Protein AF-A0A813HS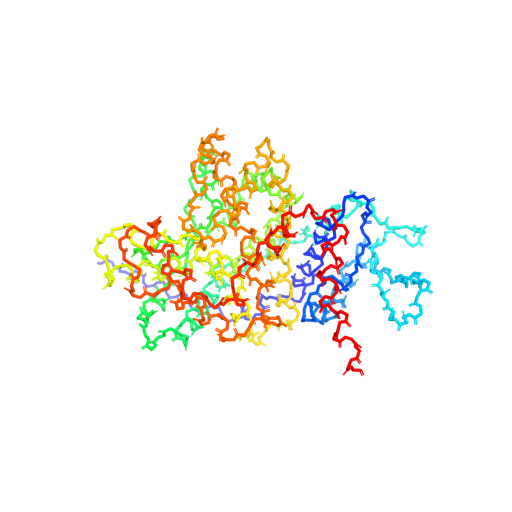Z0-F1 (afdb_monomer_lite)

Structure (mmCIF, N/CA/C/O backbone):
data_AF-A0A813HSZ0-F1
#
_entry.id   AF-A0A813HSZ0-F1
#
loop_
_atom_site.group_PDB
_atom_site.id
_atom_site.type_symbol
_atom_site.label_atom_id
_atom_site.label_alt_id
_atom_site.label_comp_id
_atom_site.label_asym_id
_atom_site.label_entity_id
_atom_site.label_seq_id
_atom_site.pdbx_PDB_ins_code
_atom_site.Cartn_x
_atom_site.Cartn_y
_atom_site.Cartn_z
_atom_site.occupancy
_atom_site.B_iso_or_equiv
_atom_site.auth_seq_id
_atom_site.auth_comp_id
_atom_site.auth_asym_id
_atom_site.auth_atom_id
_atom_site.pdbx_PDB_model_num
ATOM 1 N N . MET A 1 1 ? -6.520 -44.501 15.968 1.00 32.50 1 MET A N 1
ATOM 2 C CA . MET A 1 1 ? -5.631 -45.482 15.313 1.00 32.50 1 MET A CA 1
ATOM 3 C C . MET A 1 1 ? -5.472 -45.032 13.874 1.00 32.50 1 MET A C 1
ATOM 5 O O . MET A 1 1 ? -6.454 -45.102 13.158 1.00 32.50 1 MET A O 1
ATOM 9 N N . GLU A 1 2 ? -4.382 -44.462 13.390 1.00 30.02 2 GLU A N 1
ATOM 10 C CA . GLU A 1 2 ? -3.105 -44.006 13.942 1.00 30.02 2 GLU A CA 1
ATOM 11 C C . GLU A 1 2 ? -2.841 -42.655 13.263 1.00 30.02 2 GLU A C 1
ATOM 13 O O . GLU A 1 2 ? -3.077 -42.509 12.065 1.00 30.02 2 GLU A O 1
ATOM 18 N N . ALA A 1 3 ? -2.425 -41.655 14.040 1.00 28.19 3 ALA A N 1
ATOM 19 C CA . ALA A 1 3 ? -1.973 -40.381 13.505 1.00 28.19 3 ALA A CA 1
ATOM 20 C C . ALA A 1 3 ? -0.577 -40.601 12.914 1.00 28.19 3 ALA A C 1
ATOM 22 O O . ALA A 1 3 ? 0.347 -40.956 13.643 1.00 28.19 3 ALA A O 1
ATOM 23 N N . ALA A 1 4 ? -0.435 -40.442 11.601 1.00 29.20 4 ALA A N 1
ATOM 24 C CA . ALA A 1 4 ? 0.870 -40.443 10.963 1.00 29.20 4 ALA A CA 1
ATOM 25 C C . ALA A 1 4 ? 1.534 -39.081 11.212 1.00 29.20 4 ALA A C 1
ATOM 27 O O . ALA A 1 4 ? 1.170 -38.076 10.603 1.00 29.20 4 ALA A O 1
ATOM 28 N N . GLU A 1 5 ? 2.490 -39.062 12.140 1.00 29.53 5 GLU A N 1
ATOM 29 C CA . GLU A 1 5 ? 3.457 -37.981 12.316 1.00 29.53 5 GLU A CA 1
ATOM 30 C C . GLU A 1 5 ? 4.276 -37.815 11.031 1.00 29.53 5 GLU A C 1
ATOM 32 O O . GLU A 1 5 ? 5.171 -38.605 10.730 1.00 29.53 5 GLU A O 1
ATOM 37 N N . PHE A 1 6 ? 3.986 -36.763 10.267 1.00 27.89 6 PHE A N 1
ATOM 38 C CA . PHE A 1 6 ? 4.836 -36.340 9.161 1.00 27.89 6 PHE A CA 1
ATOM 39 C C . PHE A 1 6 ? 5.979 -35.481 9.716 1.00 27.89 6 PHE A C 1
ATOM 41 O O . PHE A 1 6 ? 5.946 -34.253 9.705 1.00 27.89 6 PHE A O 1
ATOM 48 N N . THR A 1 7 ? 6.994 -36.147 10.262 1.00 31.17 7 THR A N 1
ATOM 49 C CA . THR A 1 7 ? 8.272 -35.523 10.618 1.00 31.17 7 THR A CA 1
ATOM 50 C C . THR A 1 7 ? 9.125 -35.381 9.355 1.00 31.17 7 THR A C 1
ATOM 52 O O . THR A 1 7 ? 9.904 -36.257 8.993 1.00 31.17 7 THR A O 1
ATOM 55 N N . SER A 1 8 ? 8.970 -34.256 8.655 1.00 29.64 8 SER A N 1
ATOM 56 C CA . SER A 1 8 ? 9.873 -33.865 7.567 1.00 29.64 8 SER A CA 1
ATOM 57 C C . SER A 1 8 ? 11.123 -33.215 8.162 1.00 29.64 8 SER A C 1
ATOM 59 O O . SER A 1 8 ? 11.161 -32.016 8.431 1.00 29.64 8 SER A O 1
ATOM 61 N N . SER A 1 9 ? 12.146 -34.032 8.414 1.00 33.91 9 SER A N 1
ATOM 62 C CA . SER A 1 9 ? 13.491 -33.580 8.758 1.00 33.91 9 SER A CA 1
ATOM 63 C C . SER A 1 9 ? 14.376 -33.549 7.511 1.00 33.91 9 SER A C 1
ATOM 65 O O . SER A 1 9 ? 15.180 -34.442 7.309 1.00 33.91 9 SER A O 1
ATOM 67 N N . THR A 1 10 ? 14.262 -32.509 6.679 1.00 33.09 10 THR A N 1
ATOM 68 C CA . THR A 1 10 ? 15.330 -32.098 5.738 1.00 33.09 10 THR A CA 1
ATOM 69 C C . THR A 1 10 ? 14.994 -30.761 5.071 1.00 33.09 10 THR A C 1
ATOM 71 O O . THR A 1 10 ? 14.491 -30.736 3.956 1.00 33.09 10 THR A O 1
ATOM 74 N N . THR A 1 11 ? 15.350 -29.647 5.710 1.00 32.97 11 THR A N 1
ATOM 75 C CA . THR A 1 11 ? 15.627 -28.365 5.029 1.00 32.97 11 THR A CA 1
ATOM 76 C C . THR A 1 11 ? 16.796 -27.666 5.724 1.00 32.97 11 THR A C 1
ATOM 78 O O . THR A 1 11 ? 16.682 -26.609 6.330 1.00 32.97 11 THR A O 1
ATOM 81 N N . LYS A 1 12 ? 17.976 -28.290 5.649 1.00 37.00 12 LYS A N 1
ATOM 82 C CA . LYS A 1 12 ? 19.244 -27.569 5.804 1.00 37.00 12 LYS A CA 1
ATOM 83 C C . LYS A 1 12 ? 19.599 -26.989 4.434 1.00 37.00 12 LYS A C 1
ATOM 85 O O . LYS A 1 12 ? 20.060 -27.741 3.580 1.00 37.00 12 LYS A O 1
ATOM 90 N N . GLY A 1 13 ? 19.375 -25.686 4.245 1.00 32.69 13 GLY A N 1
ATOM 91 C CA . GLY A 1 13 ? 19.925 -24.928 3.112 1.00 32.69 13 GLY A CA 1
ATOM 92 C C . GLY A 1 13 ? 18.960 -24.008 2.357 1.00 32.69 13 GLY A C 1
ATOM 93 O O . GLY A 1 13 ? 18.989 -24.025 1.134 1.00 32.69 13 GLY A O 1
ATOM 94 N N . CYS A 1 14 ? 18.120 -23.220 3.036 1.00 32.34 14 CYS A N 1
ATOM 95 C CA . CYS A 1 14 ? 17.248 -22.240 2.367 1.00 32.34 14 CYS A CA 1
ATOM 96 C C . CYS A 1 14 ? 17.120 -20.928 3.170 1.00 32.34 14 CYS A C 1
ATOM 98 O O . CYS A 1 14 ? 16.042 -20.369 3.324 1.00 32.34 14 CYS A O 1
ATOM 100 N N . GLU A 1 15 ? 18.228 -20.454 3.737 1.00 38.69 15 GLU A N 1
ATOM 101 C CA . GLU A 1 15 ? 18.310 -19.164 4.434 1.00 38.69 15 GLU A CA 1
ATOM 102 C C . GLU A 1 15 ? 19.173 -18.211 3.592 1.00 38.69 15 GLU A C 1
ATOM 104 O O . GLU A 1 15 ? 20.346 -18.053 3.895 1.00 38.69 15 GLU A O 1
ATOM 109 N N . ASP A 1 16 ? 18.638 -17.700 2.470 1.00 45.25 16 ASP A N 1
ATOM 110 C CA . ASP A 1 1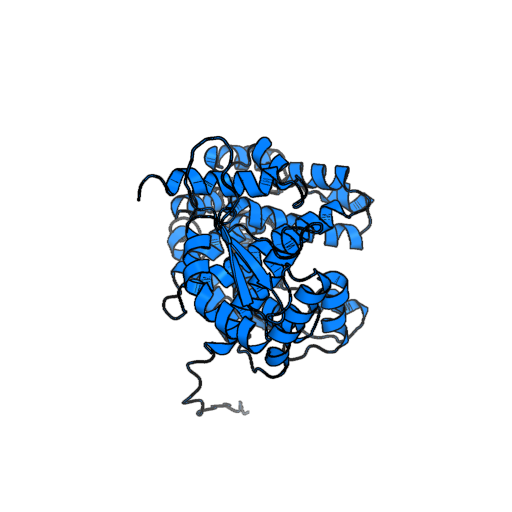6 ? 19.089 -16.456 1.788 1.00 45.25 16 ASP A CA 1
ATOM 111 C C . ASP A 1 16 ? 18.287 -16.167 0.491 1.00 45.25 16 ASP A C 1
ATOM 113 O O . ASP A 1 16 ? 18.825 -15.814 -0.563 1.00 45.25 16 ASP A O 1
ATOM 117 N N . HIS A 1 17 ? 16.960 -16.327 0.512 1.00 44.69 17 HIS A N 1
ATOM 118 C CA . HIS A 1 17 ? 16.119 -16.034 -0.659 1.00 44.69 17 HIS A CA 1
ATOM 119 C C . HIS A 1 17 ? 15.385 -14.701 -0.537 1.00 44.69 17 HIS A C 1
ATOM 121 O O . HIS A 1 17 ? 14.168 -14.619 -0.475 1.00 44.69 17 HIS A O 1
ATOM 127 N N . ASP A 1 18 ? 16.202 -13.652 -0.554 1.00 57.28 18 ASP A N 1
ATOM 128 C CA . ASP A 1 18 ? 15.880 -12.302 -1.016 1.00 57.28 18 ASP A CA 1
ATOM 129 C C . ASP A 1 18 ? 17.090 -11.868 -1.865 1.00 57.28 18 ASP A C 1
ATOM 131 O O . ASP A 1 18 ? 17.890 -11.014 -1.486 1.00 57.28 18 ASP A O 1
ATOM 135 N N . SER A 1 19 ? 17.315 -12.588 -2.972 1.00 73.94 19 SER A N 1
ATOM 136 C CA . SER A 1 19 ? 18.529 -12.432 -3.781 1.00 73.94 19 SER A CA 1
ATOM 137 C C . SER A 1 19 ? 18.735 -10.967 -4.189 1.00 73.94 19 SER A C 1
ATOM 139 O O . SER A 1 19 ? 17.776 -10.274 -4.529 1.00 73.94 19 SER A O 1
ATOM 141 N N . GLU A 1 20 ? 19.985 -10.493 -4.203 1.00 80.81 20 GLU A N 1
ATOM 142 C CA . GLU A 1 20 ? 20.329 -9.138 -4.671 1.00 80.81 20 GLU A CA 1
ATOM 143 C C . GLU A 1 20 ? 19.717 -8.838 -6.056 1.00 80.81 20 GLU A C 1
ATOM 145 O O . GLU A 1 20 ? 19.334 -7.705 -6.339 1.00 80.81 20 GLU A O 1
ATOM 150 N N . CYS A 1 21 ? 19.554 -9.876 -6.885 1.00 87.06 21 CYS A N 1
ATOM 151 C CA . CYS A 1 21 ? 18.876 -9.820 -8.177 1.00 87.06 21 CYS A CA 1
ATOM 152 C C . CYS A 1 21 ? 17.395 -9.423 -8.062 1.00 87.06 21 CYS A C 1
ATOM 154 O O . CYS A 1 21 ? 16.979 -8.487 -8.740 1.00 87.06 21 CYS A O 1
ATOM 156 N N . PHE A 1 22 ? 16.616 -10.059 -7.176 1.00 90.56 22 PHE A N 1
ATOM 157 C CA . PHE A 1 22 ? 15.211 -9.691 -6.953 1.00 90.56 22 PHE A CA 1
ATOM 158 C C . PHE A 1 22 ? 15.085 -8.217 -6.565 1.00 90.56 22 PHE A C 1
ATOM 160 O O . PHE A 1 22 ? 14.307 -7.472 -7.157 1.00 90.56 22 PHE A O 1
ATOM 167 N N . TRP A 1 23 ? 15.877 -7.777 -5.587 1.00 89.50 23 TRP A N 1
ATOM 168 C CA . TRP A 1 23 ? 15.782 -6.409 -5.093 1.00 89.50 23 TRP A CA 1
ATOM 169 C C . TRP A 1 23 ? 16.273 -5.375 -6.115 1.00 89.50 23 TRP A C 1
ATOM 171 O O . TRP A 1 23 ? 15.746 -4.265 -6.139 1.00 89.50 23 TRP A O 1
ATOM 181 N N . ALA A 1 24 ? 17.223 -5.722 -6.989 1.00 89.25 24 ALA A N 1
ATOM 182 C CA . ALA A 1 24 ? 17.612 -4.869 -8.112 1.00 89.25 24 ALA A CA 1
ATOM 183 C C . ALA A 1 24 ? 16.475 -4.715 -9.139 1.00 89.25 24 ALA A C 1
ATOM 185 O O . ALA A 1 24 ? 16.184 -3.588 -9.553 1.00 89.25 24 ALA A O 1
ATOM 186 N N . ILE A 1 25 ? 15.786 -5.812 -9.483 1.00 93.75 25 ILE A N 1
ATOM 187 C CA . ILE A 1 25 ? 14.582 -5.786 -10.330 1.00 93.75 25 ILE A CA 1
ATOM 188 C C . ILE A 1 25 ? 13.506 -4.916 -9.674 1.00 93.75 25 ILE A C 1
ATOM 190 O O . ILE A 1 25 ? 12.989 -4.001 -10.308 1.00 93.75 25 ILE A O 1
ATOM 194 N N . ALA A 1 26 ? 13.219 -5.143 -8.389 1.00 93.25 26 ALA A N 1
ATOM 195 C CA . ALA A 1 26 ? 12.214 -4.400 -7.638 1.00 93.25 26 ALA A CA 1
ATOM 196 C C . ALA A 1 26 ? 12.510 -2.893 -7.606 1.00 93.25 26 ALA A C 1
ATOM 198 O O . ALA A 1 26 ? 11.637 -2.087 -7.918 1.00 93.25 26 ALA A O 1
ATOM 199 N N . ALA A 1 27 ? 13.749 -2.503 -7.286 1.00 89.31 27 ALA A N 1
ATOM 200 C CA . ALA A 1 27 ? 14.153 -1.100 -7.262 1.00 89.31 27 ALA A CA 1
ATOM 201 C C . ALA A 1 27 ? 13.992 -0.428 -8.629 1.00 89.31 27 ALA A C 1
ATOM 203 O O . ALA A 1 27 ? 13.511 0.701 -8.713 1.00 89.31 27 ALA A O 1
ATOM 204 N N . THR A 1 28 ? 14.372 -1.130 -9.696 1.00 90.00 28 THR A N 1
ATOM 205 C CA . THR A 1 28 ? 14.298 -0.614 -11.067 1.00 90.00 28 THR A CA 1
ATOM 206 C C . THR A 1 28 ? 12.856 -0.500 -11.544 1.00 90.00 28 THR A C 1
ATOM 208 O O . THR A 1 28 ? 12.474 0.531 -12.086 1.00 90.00 28 THR A O 1
ATOM 211 N N . ALA A 1 29 ? 12.037 -1.522 -11.306 1.00 93.69 29 ALA A N 1
ATOM 212 C CA . ALA A 1 29 ? 10.635 -1.542 -11.701 1.00 93.69 29 ALA A CA 1
ATOM 213 C C . ALA A 1 29 ? 9.820 -0.452 -10.988 1.00 93.69 29 ALA A C 1
ATOM 215 O O . ALA A 1 29 ? 9.152 0.340 -11.651 1.00 93.69 29 ALA A O 1
ATOM 216 N N . VAL A 1 30 ? 9.950 -0.342 -9.661 1.00 89.06 30 VAL A N 1
ATOM 217 C CA . VAL A 1 30 ? 9.270 0.697 -8.869 1.00 89.06 30 VAL A CA 1
ATOM 218 C C . VAL A 1 30 ? 9.727 2.097 -9.296 1.00 89.06 30 VAL A C 1
ATOM 220 O O . VAL A 1 30 ? 8.906 3.010 -9.393 1.00 89.06 30 VAL A O 1
ATOM 223 N N . PHE A 1 31 ? 11.014 2.277 -9.618 1.00 84.44 31 PHE A N 1
ATOM 224 C CA . PHE A 1 31 ? 11.523 3.533 -10.175 1.00 84.44 31 PHE A CA 1
ATOM 225 C C . PHE A 1 31 ? 10.886 3.868 -11.531 1.00 84.44 31 PHE A C 1
ATOM 227 O O . PHE A 1 31 ? 10.396 4.978 -11.718 1.00 84.44 31 PHE A O 1
ATOM 234 N N . LEU A 1 32 ? 10.854 2.922 -12.474 1.00 85.81 32 LEU A N 1
ATOM 235 C CA . LEU A 1 32 ? 10.259 3.132 -13.800 1.00 85.81 32 LEU A CA 1
ATOM 236 C C . LEU A 1 32 ? 8.756 3.428 -13.720 1.00 85.81 32 LEU A C 1
ATOM 238 O O . LEU A 1 32 ? 8.259 4.301 -14.430 1.00 85.81 32 LEU A O 1
ATOM 242 N N . GLU A 1 33 ? 8.030 2.743 -12.839 1.00 86.00 33 GLU A N 1
ATOM 243 C CA . GLU A 1 33 ? 6.621 3.036 -12.578 1.00 86.00 33 GLU A CA 1
ATOM 244 C C . GLU A 1 33 ? 6.425 4.418 -11.954 1.00 86.00 33 GLU A C 1
ATOM 246 O O . GLU A 1 33 ? 5.480 5.129 -12.308 1.00 86.00 33 GLU A O 1
ATOM 251 N N . HIS A 1 34 ? 7.338 4.842 -11.081 1.00 80.12 34 HIS A N 1
ATOM 252 C CA . HIS A 1 34 ? 7.307 6.186 -10.527 1.00 80.12 34 HIS A CA 1
ATOM 253 C C . HIS A 1 34 ? 7.445 7.244 -11.629 1.00 80.12 34 HIS A C 1
ATOM 255 O O . HIS A 1 34 ? 6.663 8.191 -11.676 1.00 80.12 34 HIS A O 1
ATOM 261 N N . LEU A 1 35 ? 8.358 7.041 -12.588 1.00 75.69 35 LEU A N 1
ATOM 262 C CA . LEU A 1 35 ? 8.489 7.920 -13.758 1.00 75.69 35 LEU A CA 1
ATOM 263 C C . LEU A 1 35 ? 7.193 7.984 -14.578 1.00 75.69 35 LEU A C 1
ATOM 265 O O . LEU A 1 35 ? 6.745 9.069 -14.940 1.00 75.69 35 LEU A O 1
ATOM 269 N N . LEU A 1 36 ? 6.556 6.834 -14.825 1.00 78.00 36 LEU A N 1
ATOM 270 C CA . LEU A 1 36 ? 5.249 6.758 -15.496 1.00 78.00 36 LEU A CA 1
ATOM 271 C C . LEU A 1 36 ? 4.131 7.447 -14.684 1.00 78.00 36 LEU A C 1
ATOM 273 O O . LEU A 1 36 ? 3.113 7.889 -15.234 1.00 78.00 36 LEU A O 1
ATOM 277 N N . SER A 1 37 ? 4.307 7.544 -13.368 1.00 73.94 37 SER A N 1
ATOM 278 C CA . SER A 1 37 ? 3.360 8.151 -12.436 1.00 73.94 37 SER A CA 1
ATOM 279 C C . SER A 1 37 ? 3.527 9.666 -12.294 1.00 73.94 37 SER A C 1
ATOM 281 O O . SER A 1 37 ? 2.554 10.321 -11.935 1.00 73.94 37 SER A O 1
ATOM 283 N N . LEU A 1 38 ? 4.663 10.259 -12.663 1.00 66.06 38 LEU A N 1
ATOM 284 C CA . LEU A 1 38 ? 4.900 11.693 -12.455 1.00 66.06 38 LEU A CA 1
ATOM 285 C C . LEU A 1 38 ? 4.510 12.613 -13.619 1.00 66.06 38 LEU A C 1
ATOM 287 O O . LEU A 1 38 ? 4.095 13.731 -13.347 1.00 66.06 38 LEU A O 1
ATOM 291 N N . ASP A 1 39 ? 4.568 12.194 -14.888 1.00 60.34 39 ASP A N 1
ATOM 292 C CA . ASP A 1 39 ? 4.189 13.104 -15.985 1.00 60.34 39 ASP A CA 1
ATOM 293 C C . ASP A 1 39 ? 3.745 12.374 -17.268 1.00 60.34 39 ASP A C 1
ATOM 295 O O . ASP A 1 39 ? 4.374 11.416 -17.720 1.00 60.34 39 ASP A O 1
ATOM 299 N N . ALA A 1 40 ? 2.633 12.825 -17.858 1.00 50.31 40 ALA A N 1
ATOM 300 C CA . ALA A 1 40 ? 2.113 12.324 -19.132 1.00 50.31 40 ALA A CA 1
ATOM 301 C C . ALA A 1 40 ? 2.713 13.068 -20.341 1.00 50.31 40 ALA A C 1
ATOM 303 O O . ALA A 1 40 ? 2.792 12.478 -21.422 1.00 50.31 40 ALA A O 1
ATOM 304 N N . ASP A 1 41 ? 3.169 14.313 -20.145 1.00 44.72 41 ASP A N 1
ATOM 305 C CA . ASP A 1 41 ? 3.533 15.236 -21.228 1.00 44.72 41 ASP A CA 1
ATOM 306 C C . ASP A 1 41 ? 5.052 15.344 -21.458 1.00 44.72 41 ASP A C 1
ATOM 308 O O . ASP A 1 41 ? 5.487 15.691 -22.561 1.00 44.72 41 ASP A O 1
ATOM 312 N N . LYS A 1 42 ? 5.881 14.987 -20.464 1.00 50.84 42 LYS A N 1
ATOM 313 C CA . LYS A 1 42 ? 7.345 14.833 -20.600 1.00 50.84 42 LYS A CA 1
ATOM 314 C C . LYS A 1 42 ? 7.838 13.533 -19.952 1.00 50.84 42 LYS A C 1
ATOM 316 O O . LYS A 1 42 ? 8.399 13.553 -18.857 1.00 50.84 42 LYS A O 1
ATOM 321 N N . PRO A 1 43 ? 7.633 12.391 -20.628 1.00 50.34 43 PRO A N 1
ATOM 322 C CA . PRO A 1 43 ? 8.043 11.087 -20.127 1.00 50.34 43 PRO A CA 1
ATOM 323 C C . PRO A 1 43 ? 9.536 11.067 -19.809 1.00 50.34 43 PRO A C 1
ATOM 325 O O . PRO A 1 43 ? 10.342 11.468 -20.643 1.00 50.34 43 PRO A O 1
ATOM 328 N N . GLY A 1 44 ? 9.908 10.587 -18.623 1.00 49.88 44 GLY A N 1
ATOM 329 C CA . GLY A 1 44 ? 11.299 10.272 -18.313 1.00 49.88 44 GLY A CA 1
ATOM 330 C C . GLY A 1 44 ? 12.195 11.443 -17.916 1.00 49.88 44 GLY A C 1
ATOM 331 O O . GLY A 1 44 ? 13.398 11.235 -17.923 1.00 49.88 44 GLY A O 1
ATOM 332 N N . ASP A 1 45 ? 11.677 12.617 -17.549 1.00 51.44 45 ASP A N 1
ATOM 333 C CA . ASP A 1 45 ? 12.434 13.617 -16.780 1.00 51.44 45 ASP A CA 1
ATOM 334 C C . ASP A 1 45 ? 12.005 13.530 -15.300 1.00 51.44 45 ASP A C 1
ATOM 336 O O . ASP A 1 45 ? 10.826 13.653 -14.978 1.00 51.44 45 ASP A O 1
ATOM 340 N N . PHE A 1 46 ? 12.949 13.299 -14.384 1.00 53.22 46 PHE A N 1
ATOM 341 C CA . PHE A 1 46 ? 12.673 13.171 -12.952 1.00 53.22 46 PHE A CA 1
ATOM 342 C C . PHE A 1 46 ? 13.603 14.022 -12.101 1.00 53.22 46 PHE A C 1
ATOM 344 O O . PHE A 1 46 ? 14.825 13.938 -12.215 1.00 5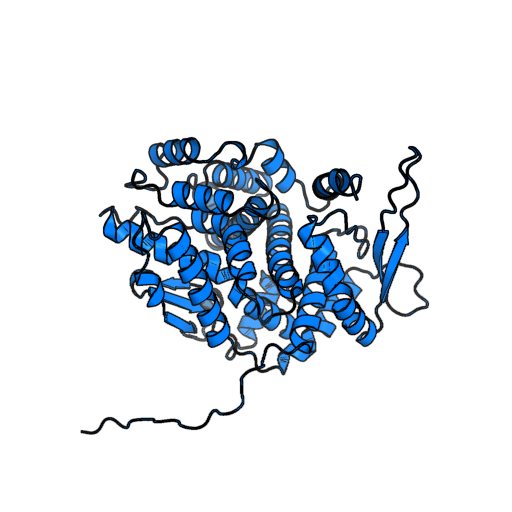3.22 46 PHE A O 1
ATOM 351 N N . LEU A 1 47 ? 13.021 14.806 -11.198 1.00 51.31 47 LEU A N 1
ATOM 352 C CA . LEU A 1 47 ? 13.747 15.622 -10.234 1.00 51.31 47 LEU A CA 1
ATOM 353 C C . LEU A 1 47 ? 13.793 14.894 -8.881 1.00 51.31 47 LEU A C 1
ATOM 355 O O . LEU A 1 47 ? 12.758 14.781 -8.231 1.00 51.31 47 LEU A O 1
ATOM 359 N N . PRO A 1 48 ? 14.965 14.447 -8.393 1.00 42.62 48 PRO A N 1
ATOM 360 C CA . PRO A 1 48 ? 15.137 13.861 -7.054 1.00 42.62 48 PRO A CA 1
ATOM 361 C C . PRO A 1 48 ? 14.713 14.806 -5.947 1.00 42.62 48 PRO A C 1
ATOM 363 O O . PRO A 1 48 ? 14.237 14.366 -4.907 1.00 42.62 48 PRO A O 1
ATOM 366 N N . SER A 1 49 ? 14.825 16.109 -6.211 1.00 40.50 49 SER A N 1
ATOM 367 C CA . SER A 1 49 ? 14.234 17.164 -5.406 1.00 40.50 49 SER A CA 1
ATOM 368 C C . SER A 1 49 ? 12.703 17.162 -5.500 1.00 40.50 49 SER A C 1
ATOM 370 O O . SER A 1 49 ? 12.135 18.234 -5.487 1.00 40.50 49 SER A O 1
ATOM 372 N N . SER A 1 50 ? 12.032 16.023 -5.656 1.00 42.75 50 SER A N 1
ATOM 373 C CA . SER A 1 50 ? 10.589 15.830 -5.440 1.00 42.75 50 SER A CA 1
ATOM 374 C C . SER A 1 50 ? 10.310 14.704 -4.429 1.00 42.75 50 SER A C 1
ATOM 376 O O . SER A 1 50 ? 9.171 14.514 -4.017 1.00 42.75 50 SER A O 1
ATOM 378 N N . LEU A 1 51 ? 11.344 13.973 -3.986 1.00 43.00 51 LEU A N 1
ATOM 379 C CA . LEU A 1 51 ? 11.266 12.914 -2.975 1.00 43.00 51 LEU A CA 1
ATOM 380 C C . LEU A 1 51 ? 11.797 13.403 -1.634 1.00 43.00 51 LEU A C 1
ATOM 382 O O . LEU A 1 51 ? 12.888 13.949 -1.623 1.00 43.00 51 LEU A O 1
ATOM 386 N N . SER A 1 52 ? 11.131 13.113 -0.511 1.00 45.66 52 SER A N 1
ATOM 387 C CA . SER A 1 52 ? 11.614 13.455 0.846 1.00 45.66 52 SER A CA 1
ATOM 388 C C . SER A 1 52 ? 13.112 13.132 1.081 1.00 45.66 52 SER A C 1
ATOM 390 O O . SER A 1 52 ? 13.663 12.233 0.451 1.00 45.66 52 SER A O 1
ATOM 392 N N . TRP A 1 53 ? 13.800 13.848 1.990 1.00 39.12 53 TRP A N 1
ATOM 393 C CA . TRP A 1 53 ? 15.268 13.746 2.178 1.00 39.12 53 TRP A CA 1
ATOM 394 C C . TRP A 1 53 ? 15.749 12.301 2.386 1.00 39.12 53 TRP A C 1
ATOM 396 O O . TRP A 1 53 ? 16.755 11.864 1.815 1.00 39.12 53 TRP A O 1
ATOM 406 N N . SER A 1 54 ? 14.987 11.535 3.167 1.00 44.88 54 SER A N 1
ATOM 407 C CA . SER A 1 54 ? 15.242 10.117 3.394 1.00 44.88 54 SER A CA 1
ATOM 408 C C . SER A 1 54 ? 15.015 9.290 2.125 1.00 44.88 54 SER A C 1
ATOM 410 O O . SER A 1 54 ? 15.829 8.426 1.812 1.00 44.88 54 SER A O 1
ATOM 412 N N . ALA A 1 55 ? 13.977 9.585 1.339 1.00 51.66 55 ALA A N 1
ATOM 413 C CA . ALA A 1 55 ? 13.727 8.918 0.069 1.00 51.66 55 ALA A CA 1
ATOM 414 C C . ALA A 1 55 ? 14.784 9.249 -1.003 1.00 51.66 55 ALA A C 1
ATOM 416 O O . ALA A 1 55 ? 15.196 8.352 -1.733 1.00 51.66 55 ALA A O 1
ATOM 417 N N . ALA A 1 56 ? 15.295 10.480 -1.061 1.00 54.00 56 ALA A N 1
ATOM 418 C CA . ALA A 1 56 ? 16.386 10.858 -1.960 1.00 54.00 56 ALA A CA 1
ATOM 419 C C . ALA A 1 56 ? 17.712 10.161 -1.591 1.00 54.00 56 ALA A C 1
ATOM 421 O O . ALA A 1 56 ? 18.397 9.623 -2.464 1.00 54.00 56 ALA A O 1
ATOM 422 N N . SER A 1 57 ? 18.045 10.101 -0.296 1.00 55.75 57 SER A N 1
ATOM 423 C CA . SER A 1 57 ? 19.249 9.414 0.205 1.00 55.75 57 SER A CA 1
ATOM 424 C C . SER A 1 57 ? 19.193 7.903 -0.042 1.00 55.75 57 SER A C 1
ATOM 426 O O . SER A 1 57 ? 20.182 7.280 -0.432 1.00 55.75 57 SER A O 1
ATOM 428 N N . LEU A 1 58 ? 18.018 7.297 0.139 1.00 57.25 58 LEU A N 1
ATOM 429 C CA . LEU A 1 58 ? 17.821 5.876 -0.126 1.00 57.25 58 LEU A CA 1
ATOM 430 C C . LEU A 1 58 ? 17.760 5.561 -1.631 1.00 57.25 58 LEU A C 1
ATOM 432 O O . LEU A 1 58 ? 18.306 4.538 -2.041 1.00 57.25 58 LEU A O 1
ATOM 436 N N . LEU A 1 59 ? 17.198 6.447 -2.465 1.00 64.00 59 LEU A N 1
ATOM 437 C CA . LEU A 1 59 ? 17.305 6.356 -3.927 1.00 64.00 59 LEU A CA 1
ATOM 438 C C . LEU A 1 59 ? 18.773 6.397 -4.365 1.00 64.00 59 LEU A C 1
ATOM 440 O O . LEU A 1 59 ? 19.185 5.596 -5.198 1.00 64.00 59 LEU A O 1
ATOM 444 N N . GLN A 1 60 ? 19.588 7.285 -3.789 1.00 65.62 60 GLN A N 1
ATOM 445 C CA . GLN A 1 60 ? 21.021 7.341 -4.086 1.00 65.62 60 GLN A CA 1
ATOM 446 C C . GLN A 1 60 ? 21.727 6.020 -3.741 1.00 65.62 60 GLN A C 1
ATOM 448 O O . GLN A 1 60 ? 22.602 5.581 -4.488 1.00 65.62 60 GLN A O 1
ATOM 453 N N . ALA A 1 61 ? 21.320 5.361 -2.654 1.00 67.19 61 ALA A N 1
ATOM 454 C CA . ALA A 1 61 ? 21.823 4.041 -2.281 1.00 67.19 61 ALA A CA 1
ATOM 455 C C . ALA A 1 61 ? 21.306 2.910 -3.197 1.00 67.19 61 ALA A C 1
ATOM 457 O O . ALA A 1 61 ? 22.036 1.946 -3.427 1.00 67.19 61 ALA A O 1
ATOM 458 N N . ALA A 1 62 ? 20.089 3.027 -3.744 1.00 72.19 62 ALA A N 1
ATOM 459 C CA . ALA A 1 62 ? 19.520 2.096 -4.726 1.00 72.19 62 ALA A CA 1
ATOM 460 C C . ALA A 1 62 ? 20.094 2.292 -6.141 1.00 72.19 62 ALA A C 1
ATOM 462 O O . ALA A 1 62 ? 20.101 1.360 -6.946 1.00 72.19 62 ALA A O 1
ATOM 463 N N . LEU A 1 63 ? 20.589 3.495 -6.452 1.00 77.06 63 LEU A N 1
ATOM 464 C CA . LEU A 1 63 ? 20.992 3.907 -7.795 1.00 77.06 63 LEU A CA 1
ATOM 465 C C . LEU A 1 63 ? 21.988 2.949 -8.470 1.00 77.06 63 LEU A C 1
ATOM 467 O O . LEU A 1 63 ? 21.791 2.661 -9.648 1.00 77.06 63 LEU A O 1
ATOM 471 N N . PRO A 1 64 ? 23.018 2.399 -7.793 1.00 78.31 64 PRO A N 1
ATOM 472 C CA . PRO A 1 64 ? 23.900 1.418 -8.421 1.00 78.31 64 PRO A CA 1
ATOM 473 C C . PRO A 1 64 ? 23.160 0.159 -8.885 1.00 78.31 64 PRO A C 1
ATOM 475 O O . PRO A 1 64 ? 23.460 -0.354 -9.958 1.00 78.31 64 PRO A O 1
ATOM 478 N N . ALA A 1 65 ? 22.191 -0.334 -8.107 1.00 81.94 65 ALA A N 1
ATOM 479 C CA . ALA A 1 65 ? 21.390 -1.495 -8.485 1.00 81.94 65 ALA A CA 1
ATOM 480 C C . ALA A 1 65 ? 20.474 -1.171 -9.673 1.00 81.94 65 ALA A C 1
ATOM 482 O O . ALA A 1 65 ? 20.449 -1.935 -10.635 1.00 81.94 65 ALA A O 1
ATOM 483 N N . ILE A 1 66 ? 19.829 0.001 -9.642 1.00 83.12 66 ILE A N 1
ATOM 484 C CA . ILE A 1 66 ? 18.973 0.497 -10.729 1.00 83.12 66 ILE A CA 1
ATOM 485 C C . ILE A 1 66 ? 19.771 0.638 -12.030 1.00 83.12 66 ILE A C 1
ATOM 487 O O . ILE A 1 66 ? 19.365 0.139 -13.073 1.00 83.12 66 ILE A O 1
ATOM 491 N N . LEU A 1 67 ? 20.944 1.273 -11.976 1.00 80.12 67 LEU A N 1
ATOM 492 C CA . LEU A 1 67 ? 21.810 1.457 -13.142 1.00 80.12 67 LEU A CA 1
ATOM 493 C C . LEU A 1 67 ? 22.275 0.126 -13.733 1.00 80.12 67 LEU A C 1
ATOM 495 O O . LEU A 1 67 ? 22.305 -0.015 -14.951 1.00 80.12 67 LEU A O 1
ATOM 499 N N . ARG A 1 68 ? 22.654 -0.846 -12.894 1.00 84.00 68 ARG A N 1
ATOM 500 C CA . ARG A 1 68 ? 23.064 -2.176 -13.372 1.00 84.00 68 ARG A CA 1
ATOM 501 C C . ARG A 1 68 ? 21.943 -2.861 -14.143 1.00 84.00 68 ARG A C 1
ATOM 503 O O . ARG A 1 68 ? 22.214 -3.399 -15.211 1.00 84.00 68 ARG A O 1
ATOM 510 N N . GLU A 1 69 ? 20.726 -2.820 -13.610 1.00 87.00 69 GLU A N 1
ATOM 511 C CA . GLU A 1 69 ? 19.569 -3.438 -14.252 1.00 87.00 69 GLU A CA 1
ATOM 512 C C . GLU A 1 69 ? 19.214 -2.708 -15.552 1.00 87.00 69 GLU A C 1
ATOM 514 O O . GLU A 1 69 ? 19.159 -3.335 -16.602 1.00 87.00 69 GLU A O 1
ATOM 519 N N . LEU A 1 70 ? 19.093 -1.376 -15.537 1.00 83.44 70 LEU A N 1
ATOM 520 C CA . LEU A 1 70 ? 18.811 -0.594 -16.749 1.00 83.44 70 LEU A CA 1
ATOM 521 C C . LEU A 1 70 ? 19.850 -0.840 -17.853 1.00 83.44 70 LEU A C 1
ATOM 523 O O . LEU A 1 70 ? 19.476 -1.082 -19.002 1.00 83.44 70 LEU A O 1
ATOM 527 N N . ASN A 1 71 ? 21.140 -0.870 -17.501 1.00 83.94 71 ASN A N 1
ATOM 528 C CA . ASN A 1 71 ? 22.220 -1.133 -18.453 1.00 83.94 71 ASN A CA 1
ATOM 529 C C . ASN A 1 71 ? 22.100 -2.523 -19.097 1.00 83.94 71 ASN A C 1
ATOM 531 O O . ASN A 1 71 ? 22.433 -2.678 -20.273 1.00 83.94 71 ASN A O 1
ATOM 535 N N . ALA A 1 72 ? 21.614 -3.531 -18.362 1.00 86.38 72 ALA A N 1
ATOM 536 C CA . ALA A 1 72 ? 21.382 -4.872 -18.903 1.00 86.38 72 ALA A CA 1
ATOM 537 C C . ALA A 1 72 ? 20.302 -4.883 -20.001 1.00 86.38 72 ALA A C 1
ATOM 539 O O . ALA A 1 72 ? 20.354 -5.720 -20.903 1.00 86.38 72 ALA A O 1
ATOM 540 N N . HIS A 1 73 ? 19.388 -3.910 -19.972 1.00 84.88 73 HIS A N 1
ATOM 541 C CA . HIS A 1 73 ? 18.346 -3.694 -20.982 1.00 84.88 73 HIS A CA 1
ATOM 542 C C . HIS A 1 73 ? 18.700 -2.591 -21.995 1.00 84.88 73 HIS A C 1
ATOM 544 O O . HIS A 1 73 ? 17.850 -2.160 -22.774 1.00 84.88 73 HIS A O 1
ATOM 550 N N . GLY A 1 74 ? 19.959 -2.133 -22.020 1.00 81.69 74 GLY A N 1
ATOM 551 C CA . GLY A 1 74 ? 20.429 -1.103 -22.952 1.00 81.69 74 GLY A CA 1
ATOM 552 C C . GLY A 1 74 ? 19.866 0.295 -22.680 1.00 81.69 74 GLY A C 1
ATOM 553 O O . GLY A 1 74 ? 19.831 1.120 -23.596 1.00 81.69 74 GLY A O 1
ATOM 554 N N . ALA A 1 75 ? 19.419 0.544 -21.448 1.00 80.81 75 ALA A N 1
ATOM 555 C CA . ALA A 1 75 ? 18.948 1.835 -20.977 1.00 80.81 75 ALA A CA 1
ATOM 556 C C . ALA A 1 75 ? 19.941 2.445 -19.979 1.00 80.81 75 ALA A C 1
ATOM 558 O O . ALA A 1 75 ? 20.583 1.734 -19.211 1.00 80.81 75 ALA A O 1
ATOM 559 N N . GLU A 1 76 ? 20.043 3.768 -19.949 1.00 74.69 76 GLU A N 1
ATOM 560 C CA . GLU A 1 76 ? 20.891 4.485 -18.996 1.00 74.69 76 GLU A CA 1
ATOM 561 C C . GLU A 1 76 ? 20.132 5.619 -18.309 1.00 74.69 76 GLU A C 1
ATOM 563 O O . GLU A 1 76 ? 19.145 6.130 -18.839 1.00 74.69 76 GLU A O 1
ATOM 568 N N . ILE A 1 77 ? 20.606 6.026 -17.126 1.00 68.19 77 ILE A N 1
ATOM 569 C CA . ILE A 1 77 ? 20.127 7.241 -16.463 1.00 68.19 77 ILE A CA 1
ATOM 570 C C . ILE A 1 77 ? 21.081 8.390 -16.797 1.00 68.19 77 ILE A C 1
ATOM 572 O O . ILE A 1 77 ? 22.192 8.474 -16.270 1.00 68.19 77 ILE A O 1
ATOM 576 N N . LEU A 1 78 ? 20.614 9.315 -17.624 1.00 65.00 78 LEU A N 1
ATOM 577 C CA . LEU A 1 78 ? 21.266 10.583 -17.905 1.00 65.00 78 LEU A CA 1
ATOM 578 C C . LEU A 1 78 ? 21.068 11.544 -16.735 1.00 65.00 78 LEU A C 1
ATOM 580 O O . LEU A 1 78 ? 19.958 11.728 -16.244 1.00 65.00 78 LEU A O 1
ATOM 584 N N . ARG A 1 79 ? 22.149 12.200 -16.314 1.00 62.62 79 ARG A N 1
ATOM 585 C CA . ARG A 1 79 ? 22.099 13.333 -15.384 1.00 62.62 79 ARG A CA 1
ATOM 586 C C . ARG A 1 79 ? 22.117 14.617 -16.197 1.00 62.62 79 ARG A C 1
ATOM 588 O O . ARG A 1 79 ? 23.132 14.922 -16.820 1.00 62.62 79 ARG A O 1
ATOM 595 N N . LYS A 1 80 ? 21.018 15.364 -16.194 1.00 55.38 80 LYS A N 1
ATOM 596 C CA . LYS A 1 80 ? 20.959 16.694 -16.804 1.00 55.38 80 LYS A CA 1
ATOM 597 C C . LYS A 1 80 ? 21.072 17.757 -15.708 1.00 55.38 80 LYS A C 1
ATOM 599 O O . LYS A 1 80 ? 20.255 17.732 -14.785 1.00 55.38 80 LYS A O 1
ATOM 604 N N . PRO A 1 81 ? 22.046 18.680 -15.775 1.00 53.34 81 PRO A N 1
ATOM 605 C CA . PRO A 1 81 ? 21.975 19.893 -14.974 1.00 53.34 81 PRO A CA 1
ATOM 606 C C . PRO A 1 81 ? 20.749 20.695 -15.424 1.00 53.34 81 PRO A C 1
ATOM 608 O O . PRO A 1 81 ? 20.510 20.831 -16.625 1.00 53.34 81 PRO A O 1
ATOM 611 N N . MET A 1 82 ? 19.953 21.194 -14.482 1.00 50.94 82 MET A N 1
ATOM 612 C CA . MET A 1 82 ? 18.927 22.176 -14.817 1.00 50.94 82 MET A CA 1
ATOM 613 C C . MET A 1 82 ? 19.578 23.479 -15.286 1.00 50.94 82 MET A C 1
ATOM 615 O O . MET A 1 82 ? 20.544 23.946 -14.680 1.00 50.94 82 MET A O 1
ATOM 619 N N . ASP A 1 83 ? 19.017 24.085 -16.335 1.00 47.19 83 ASP A N 1
ATOM 620 C CA . ASP A 1 83 ? 19.365 25.451 -16.716 1.00 47.19 83 ASP A CA 1
ATOM 621 C C . ASP A 1 83 ? 19.125 26.371 -15.511 1.00 47.19 83 ASP A C 1
ATOM 623 O O . ASP A 1 83 ? 18.046 26.367 -14.911 1.00 47.19 83 ASP A O 1
ATOM 627 N N . ALA A 1 84 ? 20.157 27.125 -15.125 1.00 44.81 84 ALA A N 1
ATOM 628 C CA . ALA A 1 84 ? 20.096 28.020 -13.980 1.00 44.81 84 ALA A CA 1
ATOM 629 C C . ALA A 1 84 ? 18.924 28.999 -14.138 1.00 44.81 84 ALA A C 1
ATOM 631 O O . ALA A 1 84 ? 18.826 29.716 -15.139 1.00 44.81 84 ALA A O 1
ATOM 632 N N . SER A 1 85 ? 18.047 29.053 -13.132 1.00 42.34 85 SER A N 1
ATOM 633 C CA . SER A 1 85 ? 17.064 30.130 -13.029 1.00 42.34 85 SER A CA 1
ATOM 634 C C . SER A 1 85 ? 17.807 31.481 -13.021 1.00 42.34 85 SER A C 1
ATOM 636 O O . SER A 1 85 ? 18.888 31.560 -12.427 1.00 42.34 85 SER A O 1
ATOM 638 N N . PRO A 1 86 ? 17.271 32.559 -13.632 1.00 42.41 86 PRO A N 1
ATOM 639 C CA . PRO A 1 86 ? 17.927 33.874 -13.696 1.00 42.41 86 PRO A CA 1
ATOM 640 C C . PRO A 1 86 ? 18.285 34.480 -12.327 1.00 42.41 86 PRO A C 1
ATOM 642 O O . PRO A 1 86 ? 19.033 35.453 -12.251 1.00 42.41 86 PRO A O 1
ATOM 645 N N . GLU A 1 87 ? 17.758 33.913 -11.244 1.00 42.97 87 GLU A N 1
ATOM 646 C CA . GLU A 1 87 ? 17.903 34.375 -9.869 1.00 42.97 87 GLU A CA 1
ATOM 647 C C . GLU A 1 87 ? 18.955 33.564 -9.091 1.00 42.97 87 GLU A C 1
ATOM 649 O O . GLU A 1 87 ? 18.643 32.950 -8.081 1.00 42.97 87 GLU A O 1
ATOM 654 N N . GLY A 1 88 ? 20.205 33.541 -9.569 1.00 36.47 88 GLY A N 1
ATOM 655 C CA . GLY A 1 88 ? 21.438 33.476 -8.753 1.00 36.47 88 GLY A CA 1
ATOM 656 C C . GLY A 1 88 ? 21.639 32.378 -7.686 1.00 36.47 88 GLY A C 1
ATOM 657 O O . GLY A 1 88 ? 22.640 32.430 -6.975 1.00 36.47 88 GLY A O 1
ATOM 658 N N . SER A 1 89 ? 20.751 31.399 -7.554 1.00 37.06 89 SER A N 1
ATOM 659 C CA . SER A 1 89 ? 20.838 30.295 -6.598 1.00 37.06 89 SER A CA 1
ATOM 660 C C . SER A 1 89 ? 21.458 29.084 -7.290 1.00 37.06 89 SER A C 1
ATOM 662 O O . SER A 1 89 ? 20.797 28.369 -8.043 1.00 37.06 89 SER A O 1
ATOM 664 N N . VAL A 1 90 ? 22.757 28.870 -7.074 1.00 37.28 90 VAL A N 1
ATOM 665 C CA . VAL A 1 90 ? 23.469 27.677 -7.553 1.00 37.28 90 VAL A CA 1
ATOM 666 C C . VAL A 1 90 ? 23.223 26.546 -6.559 1.00 37.28 90 VAL A C 1
ATOM 668 O O . VAL A 1 90 ? 24.051 26.253 -5.705 1.00 37.28 90 VAL A O 1
ATOM 671 N N . THR A 1 91 ? 22.059 25.916 -6.659 1.00 40.97 91 THR A N 1
ATOM 672 C CA . THR A 1 91 ? 21.898 24.524 -6.234 1.00 40.97 91 THR A CA 1
ATOM 673 C C . THR A 1 91 ? 21.827 23.698 -7.510 1.00 40.97 91 THR A C 1
ATOM 675 O O . THR A 1 91 ? 20.938 23.909 -8.331 1.00 40.97 91 THR A O 1
ATOM 678 N N . GLU A 1 92 ? 22.804 22.812 -7.732 1.00 42.16 92 GLU A N 1
ATOM 679 C CA . GLU A 1 92 ? 22.805 21.886 -8.870 1.00 42.16 92 GLU A CA 1
ATOM 680 C C . GLU A 1 92 ? 21.588 20.955 -8.761 1.00 42.16 92 GLU A C 1
ATOM 682 O O . GLU A 1 92 ? 21.638 19.888 -8.153 1.00 42.16 92 GLU A O 1
ATOM 687 N N . GLN A 1 93 ? 20.454 21.366 -9.328 1.00 48.81 93 GLN A N 1
ATOM 688 C CA . GLN A 1 93 ? 19.305 20.489 -9.487 1.00 48.81 93 GLN A CA 1
ATOM 689 C C . GLN A 1 93 ? 19.607 19.538 -10.647 1.00 48.81 93 GLN A C 1
ATOM 691 O O . GLN A 1 93 ? 19.663 19.937 -11.811 1.00 48.81 93 GLN A O 1
ATOM 696 N N . ILE A 1 94 ? 19.865 18.274 -10.311 1.00 49.44 94 ILE A N 1
ATOM 697 C CA . ILE A 1 94 ? 20.117 17.208 -11.280 1.00 49.44 94 ILE A CA 1
ATOM 698 C C . ILE A 1 94 ? 18.777 16.575 -11.639 1.00 49.44 94 ILE A C 1
ATOM 700 O O . ILE A 1 94 ? 18.112 16.017 -10.773 1.00 49.44 94 ILE A O 1
ATOM 704 N N . THR A 1 95 ? 18.398 16.622 -12.912 1.00 55.03 95 THR A N 1
ATOM 705 C CA . THR A 1 95 ? 17.294 15.809 -13.437 1.00 55.03 95 THR A CA 1
ATOM 706 C C . THR A 1 95 ? 17.858 14.467 -13.895 1.00 55.03 95 THR A C 1
ATOM 708 O O . THR A 1 95 ? 18.860 14.428 -14.613 1.00 55.03 95 THR A O 1
ATOM 711 N N . TYR A 1 96 ? 17.243 13.368 -13.472 1.00 57.47 96 TYR A N 1
ATOM 712 C CA . TYR A 1 96 ? 17.518 12.040 -14.003 1.00 57.47 96 TYR A CA 1
ATOM 713 C C . TYR A 1 96 ? 16.592 11.760 -15.175 1.00 57.47 96 TYR A C 1
ATOM 715 O O . TYR A 1 96 ? 15.381 11.938 -15.054 1.00 57.47 96 TYR A O 1
ATOM 723 N N . CYS A 1 97 ? 17.157 11.287 -16.282 1.00 59.72 97 CYS A N 1
ATOM 724 C CA . CYS A 1 97 ? 16.375 10.873 -17.434 1.00 59.72 97 CYS A CA 1
ATOM 725 C C . CYS A 1 97 ? 16.743 9.475 -17.878 1.00 59.72 97 CYS A C 1
ATOM 727 O O . CYS A 1 97 ? 17.925 9.180 -17.996 1.00 59.72 97 CYS A O 1
ATOM 729 N N . VAL A 1 98 ? 15.759 8.632 -18.176 1.00 67.06 98 VAL A N 1
ATOM 730 C CA . VAL A 1 98 ? 16.044 7.337 -18.805 1.00 67.06 98 VAL A CA 1
ATOM 731 C C . VAL A 1 98 ? 16.212 7.553 -20.313 1.00 67.06 98 VAL A C 1
ATOM 733 O O . VAL A 1 98 ? 15.416 8.257 -20.938 1.00 67.06 98 VAL A O 1
ATOM 736 N N . ALA A 1 99 ? 17.260 6.981 -20.899 1.00 65.88 99 ALA A N 1
ATOM 737 C CA . ALA A 1 99 ? 17.526 6.995 -22.337 1.00 65.88 99 ALA A CA 1
ATOM 738 C C . ALA A 1 99 ? 17.779 5.565 -22.837 1.00 65.88 99 ALA A C 1
ATOM 740 O O . ALA A 1 99 ? 18.374 4.766 -22.119 1.00 65.88 99 ALA A O 1
ATOM 741 N N . CYS A 1 100 ? 17.341 5.246 -24.059 1.00 63.56 100 CYS A N 1
ATOM 742 C CA . CYS A 1 100 ? 17.591 3.966 -24.741 1.00 63.56 100 CYS A CA 1
ATOM 743 C C . CYS A 1 100 ? 18.357 4.224 -26.052 1.00 63.56 100 CYS A C 1
ATOM 745 O O . CYS A 1 100 ? 18.050 5.199 -26.728 1.00 63.56 100 CYS A O 1
ATOM 747 N N . PRO A 1 101 ? 19.096 3.237 -26.581 1.00 58.31 101 PRO A N 1
ATOM 748 C CA . PRO A 1 101 ? 20.534 3.259 -26.957 1.00 58.31 101 PRO A CA 1
ATOM 749 C C . PRO A 1 101 ? 21.261 4.616 -27.191 1.00 58.31 101 PRO A C 1
ATOM 751 O O . PRO A 1 101 ? 20.628 5.631 -27.470 1.00 58.31 101 PRO A O 1
ATOM 754 N N . PRO A 1 102 ? 22.617 4.623 -27.185 1.00 52.53 102 PRO A N 1
ATOM 755 C CA . PRO A 1 102 ? 23.483 5.819 -27.089 1.00 52.53 102 PRO A CA 1
ATOM 756 C C . PRO A 1 102 ? 23.354 6.889 -28.193 1.00 52.53 102 PRO A C 1
ATOM 758 O O . PRO A 1 102 ? 23.943 7.963 -28.072 1.00 52.53 102 PRO A O 1
ATOM 761 N N . ASP A 1 103 ? 22.592 6.630 -29.258 1.00 52.94 103 ASP A N 1
ATOM 762 C CA . ASP A 1 103 ? 22.335 7.596 -30.333 1.00 52.94 103 ASP A CA 1
ATOM 763 C C . ASP A 1 103 ? 21.066 8.443 -30.099 1.00 52.94 103 ASP A C 1
ATOM 765 O O . ASP A 1 103 ? 20.830 9.420 -30.821 1.00 52.94 103 ASP A O 1
ATOM 769 N N . SER A 1 104 ? 20.240 8.109 -29.099 1.00 54.28 104 SER A N 1
ATOM 770 C CA . SER A 1 104 ? 19.072 8.917 -28.748 1.00 54.28 104 SER A CA 1
ATOM 771 C C . SER A 1 104 ? 19.496 10.122 -27.901 1.00 54.28 104 SER A C 1
ATOM 773 O O . SER A 1 104 ? 20.053 10.021 -26.814 1.00 54.28 104 SER A O 1
ATOM 775 N N . LYS A 1 105 ? 19.250 11.329 -28.417 1.00 55.66 105 LYS A N 1
ATOM 776 C CA . LYS A 1 105 ? 19.552 12.588 -27.709 1.00 55.66 105 LYS A CA 1
ATOM 777 C C . LYS A 1 105 ? 18.396 13.062 -26.818 1.00 55.66 105 LYS A C 1
ATOM 779 O O . LYS A 1 105 ? 18.327 14.246 -26.494 1.00 55.66 105 LYS A O 1
ATOM 784 N N . GLY A 1 106 ? 17.454 12.182 -26.482 1.00 61.47 106 GLY A N 1
ATOM 785 C CA . GLY A 1 106 ? 16.185 12.551 -25.859 1.00 61.47 106 GLY A CA 1
ATOM 786 C C . GLY A 1 106 ? 15.690 11.521 -24.845 1.00 61.47 106 GLY A C 1
ATOM 787 O O . GLY A 1 106 ? 16.169 10.389 -24.848 1.00 61.47 106 GLY A O 1
ATOM 788 N N . PRO A 1 107 ? 14.761 11.919 -23.961 1.00 64.19 107 PRO A N 1
ATOM 789 C CA . PRO A 1 107 ? 14.168 11.008 -22.992 1.00 64.19 107 PRO A CA 1
ATOM 790 C C . PRO A 1 107 ? 13.343 9.916 -23.691 1.00 64.19 107 PRO A C 1
ATOM 792 O O . PRO A 1 107 ? 12.775 10.149 -24.762 1.00 64.19 107 PRO A O 1
ATOM 795 N N . VAL A 1 108 ? 13.274 8.730 -23.082 1.00 72.19 108 VAL A N 1
ATOM 796 C CA . VAL A 1 108 ? 12.415 7.634 -23.561 1.00 72.19 108 VAL A CA 1
ATOM 797 C C . VAL A 1 108 ? 10.937 8.009 -23.495 1.00 72.19 108 VAL A C 1
ATOM 799 O O . VAL A 1 108 ? 10.477 8.645 -22.551 1.00 72.19 108 VAL A O 1
ATOM 802 N N . SER A 1 109 ? 10.163 7.567 -24.481 1.00 79.19 109 SER A N 1
ATOM 803 C CA . SER A 1 109 ? 8.708 7.719 -24.484 1.00 79.19 109 SER A CA 1
ATOM 804 C C . SER A 1 109 ? 8.031 6.877 -23.391 1.00 79.19 109 SER A C 1
ATOM 806 O O . SER A 1 109 ? 8.558 5.859 -22.941 1.00 79.19 109 SER A O 1
ATOM 808 N N . ASN A 1 110 ? 6.793 7.228 -23.022 1.00 80.19 110 ASN A N 1
ATOM 809 C CA . ASN A 1 110 ? 5.974 6.426 -22.097 1.00 80.19 110 ASN A CA 1
ATOM 810 C C . ASN A 1 110 ? 5.776 4.979 -22.580 1.00 80.19 110 ASN A C 1
ATOM 812 O O . ASN A 1 110 ? 5.695 4.054 -21.772 1.00 80.19 110 ASN A O 1
ATOM 816 N N . GLN A 1 111 ? 5.702 4.766 -23.897 1.00 84.81 111 GLN A N 1
ATOM 817 C CA . GLN A 1 111 ? 5.605 3.427 -24.473 1.00 84.81 111 GLN A CA 1
ATOM 818 C C . GLN A 1 111 ? 6.897 2.628 -24.256 1.00 84.81 111 GLN A C 1
ATOM 820 O O . GLN A 1 111 ? 6.841 1.443 -23.930 1.00 84.81 111 GLN A O 1
ATOM 825 N N . GLU A 1 112 ? 8.055 3.271 -24.398 1.00 84.44 112 GLU A N 1
ATOM 826 C CA . GLU A 1 112 ? 9.355 2.645 -24.157 1.00 84.44 112 GLU A CA 1
ATOM 827 C C . GLU A 1 112 ? 9.596 2.370 -22.673 1.00 84.44 112 GLU A C 1
ATOM 829 O O . GLU A 1 112 ? 10.059 1.279 -22.355 1.00 84.44 112 GLU A O 1
ATOM 834 N N . LEU A 1 113 ? 9.215 3.284 -21.772 1.00 84.44 113 LEU A N 1
ATOM 835 C CA . LEU A 1 113 ? 9.256 3.055 -20.320 1.00 84.44 113 LEU A CA 1
ATOM 836 C C . LEU A 1 113 ? 8.394 1.861 -19.909 1.00 84.44 113 LEU A C 1
ATOM 838 O O . LEU A 1 113 ? 8.842 1.018 -19.140 1.00 84.44 113 LEU A O 1
ATOM 842 N N . ARG A 1 114 ? 7.173 1.755 -20.451 1.00 89.94 114 ARG A N 1
ATOM 843 C CA . ARG A 1 114 ? 6.292 0.600 -20.219 1.00 89.94 114 ARG A CA 1
ATOM 844 C C . ARG A 1 114 ? 6.922 -0.697 -20.717 1.00 89.94 114 ARG A C 1
ATOM 846 O O . ARG A 1 114 ? 6.910 -1.692 -20.001 1.00 89.94 114 ARG A O 1
ATOM 853 N N . ARG A 1 115 ? 7.498 -0.692 -21.921 1.00 91.19 115 ARG A N 1
ATOM 854 C CA . ARG A 1 115 ? 8.203 -1.867 -22.448 1.00 91.19 115 ARG A CA 1
ATOM 855 C C . ARG A 1 115 ? 9.371 -2.261 -21.543 1.00 91.19 115 ARG A C 1
ATOM 857 O O . ARG A 1 115 ? 9.465 -3.418 -21.163 1.00 91.19 115 ARG A O 1
ATOM 864 N N . LEU A 1 116 ? 10.194 -1.293 -21.148 1.00 91.12 116 LEU A N 1
ATOM 865 C CA . LEU A 1 116 ? 11.336 -1.519 -20.270 1.00 91.12 116 LEU A CA 1
ATOM 866 C C . LEU A 1 116 ? 10.909 -2.062 -18.900 1.00 91.12 116 LEU A C 1
ATOM 868 O O . LEU A 1 116 ? 11.516 -3.002 -18.405 1.00 91.12 116 LEU A O 1
ATOM 872 N N . LEU A 1 117 ? 9.836 -1.527 -18.312 1.00 93.00 117 LEU A N 1
ATOM 873 C CA . LEU A 1 117 ? 9.252 -2.050 -17.075 1.00 93.00 117 LEU A CA 1
ATOM 874 C C . LEU A 1 117 ? 8.819 -3.516 -17.228 1.00 93.00 117 LEU A C 1
ATOM 876 O O . LEU A 1 117 ? 9.090 -4.333 -16.347 1.00 93.00 117 LEU A O 1
ATOM 880 N N . ALA A 1 118 ? 8.173 -3.865 -18.344 1.00 95.25 118 ALA A N 1
ATOM 881 C CA . ALA A 1 118 ? 7.787 -5.245 -18.619 1.00 95.25 118 ALA A CA 1
ATOM 882 C C . ALA A 1 118 ? 9.012 -6.166 -18.776 1.00 95.25 118 ALA A C 1
ATOM 884 O O . ALA A 1 118 ? 9.014 -7.261 -18.211 1.00 95.25 118 ALA A O 1
ATOM 885 N N . ASP A 1 119 ? 10.052 -5.707 -19.481 1.00 94.69 119 ASP A N 1
ATOM 886 C CA . ASP A 1 119 ? 11.296 -6.449 -19.723 1.00 94.69 119 ASP A CA 1
ATOM 887 C C . ASP A 1 119 ? 12.091 -6.681 -18.423 1.00 94.69 119 ASP A C 1
ATOM 889 O O . ASP A 1 119 ? 12.555 -7.795 -18.175 1.00 94.69 119 ASP A O 1
ATOM 893 N N . VAL A 1 120 ? 12.180 -5.666 -17.554 1.00 95.25 120 VAL A N 1
ATOM 894 C CA . VAL A 1 120 ? 12.811 -5.744 -16.222 1.00 95.25 120 VAL A CA 1
ATOM 895 C C . VAL A 1 120 ? 12.083 -6.736 -15.316 1.00 95.25 120 VAL A C 1
ATOM 897 O O . VAL A 1 120 ? 12.715 -7.488 -14.578 1.00 95.25 120 VAL A O 1
ATOM 900 N N . CYS A 1 121 ? 10.752 -6.772 -15.373 1.00 96.56 121 CYS A N 1
ATOM 901 C CA . CYS A 1 121 ? 9.948 -7.663 -14.540 1.00 96.56 121 CYS A CA 1
ATOM 902 C C . CYS A 1 121 ? 9.863 -9.103 -15.076 1.00 96.56 121 CYS A C 1
ATOM 904 O O . CYS A 1 121 ? 9.596 -10.021 -14.300 1.00 96.56 121 CYS A O 1
ATOM 906 N N . ALA A 1 122 ? 10.078 -9.334 -16.375 1.00 94.88 122 ALA A N 1
ATOM 907 C CA . ALA A 1 122 ? 9.911 -10.642 -17.017 1.00 94.88 122 ALA A CA 1
ATOM 908 C C . ALA A 1 122 ? 10.668 -11.814 -16.344 1.00 94.88 122 ALA A C 1
ATOM 910 O O . ALA A 1 122 ? 10.105 -12.910 -16.269 1.00 94.88 122 ALA A O 1
ATOM 911 N N . PRO A 1 123 ? 11.899 -11.646 -15.810 1.00 94.12 123 PRO A N 1
ATOM 912 C CA . PRO A 1 123 ? 12.607 -12.724 -15.118 1.00 94.12 123 PRO A CA 1
ATOM 913 C C . PRO A 1 123 ? 11.868 -13.278 -13.891 1.00 94.12 123 PRO A C 1
ATOM 915 O O . PRO A 1 123 ? 12.033 -14.457 -13.569 1.00 94.12 123 PRO A O 1
ATOM 918 N N . LEU A 1 124 ? 11.026 -12.469 -13.236 1.00 93.50 124 LEU A N 1
ATOM 919 C CA . LEU A 1 124 ? 10.311 -12.857 -12.015 1.00 93.50 124 LEU A CA 1
ATOM 920 C C . LEU A 1 124 ? 9.302 -13.988 -12.245 1.00 93.50 124 LEU A C 1
ATOM 922 O O . LEU A 1 124 ? 8.999 -14.724 -11.315 1.00 93.50 124 LEU A O 1
ATOM 926 N N . GLU A 1 125 ? 8.832 -14.189 -13.480 1.00 91.81 125 GLU A N 1
ATOM 927 C CA . GLU A 1 125 ? 7.918 -15.289 -13.833 1.00 91.81 125 GLU A CA 1
ATOM 928 C C . GLU A 1 125 ? 8.513 -16.681 -13.594 1.00 91.81 125 GLU A C 1
ATOM 930 O O . GLU A 1 125 ? 7.787 -17.672 -13.554 1.00 91.81 125 GLU A O 1
ATOM 935 N N . ARG A 1 126 ? 9.840 -16.764 -13.468 1.00 89.31 126 ARG A N 1
ATOM 936 C CA . ARG A 1 126 ? 10.581 -18.010 -13.243 1.00 89.31 126 ARG A CA 1
ATOM 937 C C . ARG A 1 126 ? 11.188 -18.086 -11.847 1.00 89.31 126 ARG A C 1
ATOM 939 O O . ARG A 1 126 ? 11.899 -19.046 -11.560 1.00 89.31 126 ARG A O 1
ATOM 946 N N . MET A 1 127 ? 10.976 -17.067 -11.017 1.00 88.88 127 MET A N 1
ATOM 947 C CA . MET A 1 127 ? 11.515 -17.028 -9.666 1.00 88.88 127 MET A CA 1
ATOM 948 C C . MET A 1 127 ? 10.561 -17.718 -8.699 1.00 88.88 127 MET A C 1
ATOM 950 O O . MET A 1 127 ? 9.366 -17.435 -8.674 1.00 88.88 127 MET A O 1
ATOM 954 N N . GLU A 1 128 ? 11.111 -18.592 -7.863 1.00 87.00 128 GLU A N 1
ATOM 955 C CA . GLU A 1 128 ? 10.408 -19.098 -6.691 1.00 87.00 128 GLU A CA 1
ATOM 956 C C . GLU A 1 128 ? 10.535 -18.053 -5.578 1.00 87.00 128 GLU A C 1
ATOM 958 O O . GLU A 1 128 ? 11.631 -17.775 -5.089 1.00 87.00 128 GLU A O 1
ATOM 963 N N . LEU A 1 129 ? 9.414 -17.422 -5.232 1.00 85.31 129 LEU A N 1
ATOM 964 C CA . LEU A 1 129 ? 9.331 -16.429 -4.163 1.00 85.31 129 LEU A CA 1
ATOM 965 C C . LEU A 1 129 ? 8.689 -17.059 -2.926 1.00 85.31 129 LEU A C 1
ATOM 967 O O . LEU A 1 129 ? 7.715 -17.805 -3.032 1.00 85.31 129 LEU A O 1
ATOM 971 N N . ASP A 1 130 ? 9.227 -16.742 -1.751 1.00 86.25 130 ASP A N 1
ATOM 972 C CA . ASP A 1 130 ? 8.796 -17.337 -0.486 1.00 86.25 130 ASP A CA 1
ATOM 973 C C . ASP A 1 130 ? 7.722 -16.480 0.212 1.00 86.25 130 ASP A C 1
ATOM 975 O O . ASP A 1 130 ? 7.990 -15.669 1.104 1.00 86.25 130 ASP A O 1
ATOM 979 N N . TRP A 1 131 ? 6.483 -16.619 -0.261 1.00 90.44 131 TRP A N 1
ATOM 980 C CA . TRP A 1 131 ? 5.356 -15.732 0.047 1.00 90.44 131 TRP A CA 1
ATOM 981 C C . TRP A 1 131 ? 4.901 -15.756 1.509 1.00 90.44 131 TRP A C 1
ATOM 983 O O . TRP A 1 131 ? 4.964 -14.733 2.195 1.00 90.44 131 TRP A O 1
ATOM 993 N N . LEU A 1 132 ? 4.434 -16.914 1.993 1.00 92.38 132 LEU A N 1
ATOM 994 C CA . LEU A 1 132 ? 3.877 -17.041 3.344 1.00 92.38 132 LEU A CA 1
ATOM 995 C C . LEU A 1 132 ? 4.919 -16.765 4.432 1.00 92.38 132 LEU A C 1
ATOM 997 O O . LEU A 1 132 ? 4.590 -16.041 5.370 1.00 92.38 132 LEU A O 1
ATOM 1001 N N . PRO A 1 133 ? 6.174 -17.245 4.339 1.00 91.94 133 PRO A N 1
ATOM 1002 C CA . PRO A 1 133 ? 7.195 -16.885 5.318 1.00 91.94 133 PRO A CA 1
ATOM 1003 C C . PRO A 1 133 ? 7.554 -15.397 5.296 1.00 91.94 133 PRO A C 1
ATOM 1005 O O . PRO A 1 133 ? 7.758 -14.816 6.362 1.00 91.94 133 PRO A O 1
ATOM 1008 N N . SER A 1 134 ? 7.588 -14.743 4.124 1.00 89.94 134 SER A N 1
ATOM 1009 C CA . SER A 1 134 ? 7.750 -13.281 4.050 1.00 89.94 134 SER A CA 1
ATOM 1010 C C . SER A 1 134 ? 6.610 -12.549 4.767 1.00 89.94 134 SER A C 1
ATOM 1012 O O . SER A 1 134 ? 6.856 -11.685 5.614 1.00 89.94 134 SER A O 1
ATOM 1014 N N . LEU A 1 135 ? 5.365 -12.940 4.489 1.00 93.88 135 LEU A N 1
ATOM 1015 C CA . LEU A 1 135 ? 4.180 -12.387 5.138 1.00 93.88 135 LEU A CA 1
ATOM 1016 C C . LEU A 1 135 ? 4.193 -12.631 6.655 1.00 93.88 135 LEU A C 1
ATOM 1018 O O . LEU A 1 135 ? 4.011 -11.693 7.426 1.00 93.88 135 LEU A O 1
ATOM 1022 N N . SER A 1 136 ? 4.480 -13.859 7.092 1.00 94.94 136 SER A N 1
ATOM 1023 C CA . SER A 1 136 ? 4.547 -14.228 8.510 1.00 94.94 136 SER A CA 1
ATOM 1024 C C . SER A 1 136 ? 5.564 -13.378 9.264 1.00 94.94 136 SER A C 1
ATOM 1026 O O . SER A 1 136 ? 5.234 -12.850 10.320 1.00 94.94 136 SER A O 1
ATOM 1028 N N . ARG A 1 137 ? 6.774 -13.198 8.712 1.00 92.56 137 ARG A N 1
ATOM 1029 C CA . ARG A 1 137 ? 7.795 -12.321 9.309 1.00 92.56 137 ARG A CA 1
ATOM 1030 C C . ARG A 1 137 ? 7.294 -10.884 9.428 1.00 92.56 137 ARG A C 1
ATOM 1032 O O . ARG A 1 137 ? 7.475 -10.265 10.466 1.00 92.56 137 ARG A O 1
ATOM 1039 N N . THR A 1 138 ? 6.621 -10.375 8.396 1.00 93.75 138 THR A N 1
ATOM 1040 C CA . THR A 1 138 ? 6.026 -9.030 8.422 1.00 93.75 138 THR A CA 1
ATOM 1041 C C . THR A 1 138 ? 4.977 -8.887 9.518 1.00 93.75 138 THR A C 1
ATOM 1043 O O . THR A 1 138 ? 5.029 -7.925 10.276 1.00 93.75 138 THR A O 1
ATOM 1046 N N . VAL A 1 139 ? 4.056 -9.842 9.645 1.00 95.75 139 VAL A N 1
ATOM 1047 C CA . VAL A 1 139 ? 3.034 -9.828 10.702 1.00 95.75 139 VAL A CA 1
ATOM 1048 C C . VAL A 1 139 ? 3.677 -9.881 12.091 1.00 95.75 139 VAL A C 1
ATOM 1050 O O . VAL A 1 139 ? 3.236 -9.163 12.988 1.00 95.75 139 VAL A O 1
ATOM 1053 N N . THR A 1 140 ? 4.749 -10.659 12.271 1.00 95.00 140 THR A N 1
ATOM 1054 C CA . THR A 1 140 ? 5.532 -10.663 13.516 1.00 95.00 140 THR A CA 1
ATOM 1055 C C . THR A 1 140 ? 6.161 -9.298 13.792 1.00 95.00 140 THR A C 1
ATOM 1057 O O . THR A 1 140 ? 5.942 -8.757 14.873 1.00 95.00 140 THR A O 1
ATOM 1060 N N . ASP A 1 141 ? 6.859 -8.705 12.816 1.00 94.94 141 ASP A N 1
ATOM 1061 C CA . ASP A 1 141 ? 7.477 -7.379 12.957 1.00 94.94 141 ASP A CA 1
ATOM 1062 C C . ASP A 1 141 ? 6.430 -6.315 13.351 1.00 94.94 141 ASP A C 1
ATOM 1064 O O . ASP A 1 141 ? 6.669 -5.497 14.241 1.00 94.94 141 ASP A O 1
ATOM 1068 N N . ILE A 1 142 ? 5.252 -6.338 12.712 1.00 95.94 142 ILE A N 1
ATOM 1069 C CA . ILE A 1 142 ? 4.134 -5.437 13.027 1.00 95.94 142 ILE A CA 1
ATOM 1070 C C . ILE A 1 142 ? 3.645 -5.664 14.458 1.00 95.94 142 ILE A C 1
ATOM 1072 O O . ILE A 1 142 ? 3.481 -4.703 15.208 1.00 95.94 142 ILE A O 1
ATOM 1076 N N . SER A 1 143 ? 3.425 -6.922 14.843 1.00 95.50 143 SER A N 1
ATOM 1077 C CA . SER A 1 143 ? 2.932 -7.275 16.177 1.00 95.50 143 SER A CA 1
ATOM 1078 C C . SER A 1 143 ? 3.883 -6.781 17.265 1.00 95.50 143 SER A C 1
ATOM 1080 O O . SER A 1 143 ? 3.433 -6.228 18.262 1.00 95.50 143 SER A O 1
ATOM 1082 N N . GLU A 1 144 ? 5.196 -6.909 17.057 1.00 95.31 144 GLU A N 1
ATOM 1083 C CA . GLU A 1 144 ? 6.204 -6.386 17.982 1.00 95.31 144 GLU A CA 1
ATOM 1084 C C . GLU A 1 144 ? 6.172 -4.856 18.080 1.00 95.31 144 GLU A C 1
ATOM 1086 O O . GLU A 1 144 ? 6.202 -4.314 19.185 1.00 95.31 144 GLU A O 1
ATOM 1091 N N . VAL A 1 145 ? 6.076 -4.147 16.947 1.00 95.69 145 VAL A N 1
ATOM 1092 C CA . VAL A 1 145 ? 5.944 -2.679 16.941 1.00 95.69 145 VAL A CA 1
ATOM 1093 C C . VAL A 1 145 ? 4.699 -2.247 17.714 1.00 95.69 145 VAL A C 1
ATOM 1095 O O . VAL A 1 145 ? 4.782 -1.362 18.565 1.00 95.69 145 VAL A O 1
ATOM 1098 N N . LEU A 1 146 ? 3.549 -2.869 17.454 1.00 95.88 146 LEU A N 1
ATOM 1099 C CA . LEU A 1 146 ? 2.298 -2.522 18.126 1.00 95.88 146 LEU A CA 1
ATOM 1100 C C . LEU A 1 146 ? 2.344 -2.872 19.617 1.00 95.88 146 LEU A C 1
ATOM 1102 O O . LEU A 1 146 ? 1.960 -2.043 20.439 1.00 95.88 146 LEU A O 1
ATOM 1106 N N . GLN A 1 147 ? 2.892 -4.030 19.993 1.00 95.31 147 GLN A N 1
ATOM 1107 C CA . GLN A 1 147 ? 3.070 -4.421 21.393 1.00 95.31 147 GLN A CA 1
ATOM 1108 C C . GLN A 1 147 ? 3.964 -3.432 22.155 1.00 95.31 147 GLN A C 1
ATOM 1110 O O . GLN A 1 147 ? 3.657 -3.079 23.291 1.00 95.31 147 GLN A O 1
ATOM 1115 N N . GLU A 1 148 ? 5.035 -2.931 21.537 1.00 94.62 148 GLU A N 1
ATOM 1116 C CA . GLU A 1 148 ? 5.927 -1.934 22.146 1.00 94.62 148 GLU A CA 1
ATOM 1117 C C . GLU A 1 148 ? 5.311 -0.536 22.289 1.00 94.62 148 GLU A C 1
ATOM 1119 O O . GLU A 1 148 ? 5.752 0.247 23.134 1.00 94.62 148 GLU A O 1
ATOM 1124 N N . LEU A 1 149 ? 4.356 -0.174 21.431 1.00 94.56 149 LEU A N 1
ATOM 1125 C CA . LEU A 1 149 ? 3.746 1.162 21.412 1.00 94.56 149 LEU A CA 1
ATOM 1126 C C . LEU A 1 149 ? 2.422 1.225 22.175 1.00 94.56 149 LEU A C 1
ATOM 1128 O O . LEU A 1 149 ? 2.059 2.280 22.706 1.00 94.56 149 LEU A O 1
ATOM 1132 N N . MET A 1 150 ? 1.697 0.111 22.202 1.00 93.69 150 MET A N 1
ATOM 1133 C CA . MET A 1 150 ? 0.328 0.031 22.701 1.00 93.69 150 MET A CA 1
ATOM 1134 C C . MET A 1 150 ? 0.175 -0.873 23.917 1.00 93.69 150 MET A C 1
ATOM 1136 O O . MET A 1 150 ? -0.764 -0.674 24.678 1.00 93.69 150 MET A O 1
ATOM 1140 N N . GLY A 1 151 ? 1.095 -1.815 24.141 1.00 90.81 151 GLY A N 1
ATOM 1141 C CA . GLY A 1 151 ? 0.942 -2.881 25.134 1.00 90.81 151 GLY A CA 1
ATOM 1142 C C . GLY A 1 151 ? 0.724 -2.426 26.579 1.00 90.81 151 GLY A C 1
ATOM 1143 O O . GLY A 1 151 ? 0.183 -3.184 27.377 1.00 90.81 151 GLY A O 1
ATOM 1144 N N . ASP A 1 152 ? 1.104 -1.191 26.910 1.00 91.50 152 ASP A N 1
ATOM 1145 C CA . ASP A 1 152 ? 0.888 -0.606 28.238 1.00 91.50 152 ASP A CA 1
ATOM 1146 C C . ASP A 1 152 ? -0.568 -0.164 28.483 1.00 91.50 152 ASP A C 1
ATOM 1148 O O . ASP A 1 152 ? -0.961 0.046 29.631 1.00 91.50 152 ASP A O 1
ATOM 1152 N N . TRP A 1 153 ? -1.363 0.030 27.427 1.00 89.50 153 TRP A N 1
ATOM 1153 C CA . TRP A 1 153 ? -2.708 0.617 27.513 1.00 89.50 153 TRP A CA 1
ATOM 1154 C C . TRP A 1 153 ? -3.771 -0.081 26.655 1.00 89.50 153 TRP A C 1
ATOM 1156 O O . TRP A 1 153 ? -4.958 0.150 26.876 1.00 89.50 153 TRP A O 1
ATOM 1166 N N . LEU A 1 154 ? -3.373 -0.953 25.728 1.00 88.38 154 LEU A N 1
ATOM 1167 C CA . LEU A 1 154 ? -4.256 -1.823 24.962 1.00 88.38 154 LEU A CA 1
ATOM 1168 C C . LEU A 1 154 ? -3.665 -3.235 24.899 1.00 88.38 154 LEU A C 1
ATOM 1170 O O . LEU A 1 154 ? -2.510 -3.413 24.506 1.00 88.38 154 LEU A O 1
ATOM 1174 N N . ASP A 1 155 ? -4.467 -4.242 25.251 1.00 89.00 155 ASP A N 1
ATOM 1175 C CA . ASP A 1 155 ? -4.052 -5.640 25.137 1.00 89.00 155 ASP A CA 1
ATOM 1176 C C . ASP A 1 155 ? -4.047 -6.085 23.668 1.00 89.00 155 ASP A C 1
ATOM 1178 O O . ASP A 1 155 ? -5.077 -6.418 23.084 1.00 89.00 155 ASP A O 1
ATOM 1182 N N . VAL A 1 156 ? -2.853 -6.085 23.079 1.00 91.25 156 VAL A N 1
ATOM 1183 C CA . VAL A 1 156 ? -2.585 -6.562 21.716 1.00 91.25 156 VAL A CA 1
ATOM 1184 C C . VAL A 1 156 ? -1.820 -7.889 21.706 1.00 91.25 156 VAL A C 1
ATOM 1186 O O . VAL A 1 156 ? -1.356 -8.330 20.656 1.00 91.25 156 VAL A O 1
ATOM 1189 N N . SER A 1 157 ? -1.717 -8.569 22.853 1.00 89.00 157 SER A N 1
ATOM 1190 C CA . SER A 1 157 ? -0.939 -9.810 22.984 1.00 89.00 157 SER A CA 1
ATOM 1191 C C . SER A 1 157 ? -1.452 -10.937 22.077 1.00 89.00 157 SER A C 1
ATOM 1193 O O . SER A 1 157 ? -0.672 -11.761 21.595 1.00 89.00 157 SER A O 1
ATOM 1195 N N . GLY A 1 158 ? -2.753 -10.928 21.762 1.00 87.19 158 GLY A N 1
ATOM 1196 C CA . GLY A 1 158 ? -3.380 -11.863 20.826 1.00 87.19 158 GLY A CA 1
ATOM 1197 C C . GLY A 1 158 ? -2.839 -11.790 19.393 1.00 87.19 158 GLY A C 1
ATOM 1198 O O . GLY A 1 158 ? -3.015 -12.747 18.640 1.00 87.19 158 GLY A O 1
ATOM 1199 N N . LEU A 1 159 ? -2.143 -10.711 19.010 1.00 91.69 159 LEU A N 1
ATOM 1200 C CA . LEU A 1 159 ? -1.532 -10.586 17.684 1.00 91.69 159 LEU A CA 1
ATOM 1201 C C . LEU A 1 159 ? -0.408 -11.602 17.445 1.00 91.69 159 LEU A C 1
ATOM 1203 O O . LEU A 1 159 ? -0.203 -12.018 16.306 1.00 91.69 159 LEU A O 1
ATOM 1207 N N . HIS A 1 160 ? 0.284 -12.064 18.492 1.00 89.62 160 HIS A N 1
ATOM 1208 C CA . HIS A 1 160 ? 1.347 -13.069 18.364 1.00 89.62 160 HIS A CA 1
ATOM 1209 C C . HIS A 1 160 ? 0.844 -14.431 17.863 1.00 89.62 160 HIS A C 1
ATOM 1211 O O . HIS A 1 160 ? 1.630 -15.240 17.374 1.00 89.62 160 HIS A O 1
ATOM 1217 N N . GLU A 1 161 ? -0.460 -14.685 17.970 1.00 90.31 161 GLU A N 1
ATOM 1218 C CA . GLU A 1 161 ? -1.110 -15.905 17.488 1.00 90.31 161 GLU A CA 1
ATOM 1219 C C . GLU A 1 161 ? -1.645 -15.764 16.055 1.00 90.31 161 GLU A C 1
ATOM 1221 O O . GLU A 1 161 ? -2.265 -16.700 15.541 1.00 90.31 161 GLU A O 1
ATOM 1226 N N . THR A 1 162 ? -1.428 -14.609 15.413 1.00 94.94 162 THR A N 1
ATOM 1227 C CA . THR A 1 162 ? -1.960 -14.327 14.079 1.00 94.94 162 THR A CA 1
ATOM 1228 C C . THR A 1 162 ? -1.421 -15.326 13.066 1.00 94.94 162 THR A C 1
ATOM 1230 O O . THR A 1 162 ? -0.214 -15.445 12.851 1.00 94.94 162 THR A O 1
ATOM 1233 N N . LYS A 1 163 ? -2.335 -16.034 12.406 1.00 95.50 163 LYS A N 1
ATOM 1234 C CA . LYS A 1 163 ? -2.004 -16.978 11.339 1.00 95.50 163 LYS A CA 1
ATOM 1235 C C . LYS A 1 163 ? -1.964 -16.268 9.999 1.00 95.50 163 LYS A C 1
ATOM 1237 O O . LYS A 1 163 ? -2.726 -15.337 9.756 1.00 95.50 163 LYS A O 1
ATOM 1242 N N . VAL A 1 164 ? -1.130 -16.767 9.098 1.00 95.94 164 VAL A N 1
ATOM 1243 C CA . VAL A 1 164 ? -1.101 -16.323 7.704 1.00 95.94 164 VAL A CA 1
ATOM 1244 C C . VAL A 1 164 ? -1.414 -17.507 6.802 1.00 95.94 164 VAL A C 1
ATOM 1246 O O . VAL A 1 164 ? -0.918 -18.610 7.038 1.00 95.94 164 VAL A O 1
ATOM 1249 N N . GLN A 1 165 ? -2.260 -17.305 5.797 1.00 94.94 165 GLN A N 1
ATOM 1250 C CA . GLN A 1 165 ? -2.638 -18.368 4.865 1.00 94.94 165 GLN A CA 1
ATOM 1251 C C . GLN A 1 165 ? -2.989 -17.820 3.484 1.00 94.94 165 GLN A C 1
ATOM 1253 O O . GLN A 1 165 ? -3.209 -16.622 3.310 1.00 94.94 165 GLN A O 1
ATOM 1258 N N . HIS A 1 166 ? -3.058 -18.717 2.503 1.00 93.62 166 HIS A N 1
ATOM 1259 C CA . HIS A 1 166 ? -3.566 -18.387 1.179 1.00 93.62 166 HIS A CA 1
ATOM 1260 C C . HIS A 1 166 ? -5.097 -18.398 1.140 1.00 93.62 166 HIS A C 1
ATOM 1262 O O . HIS A 1 166 ? -5.748 -19.179 1.839 1.00 93.62 166 HIS A O 1
ATOM 1268 N N . ALA A 1 167 ? -5.659 -17.542 0.292 1.00 90.19 167 ALA A N 1
ATOM 1269 C CA . ALA A 1 167 ? -7.066 -17.539 -0.054 1.00 90.19 167 ALA A CA 1
ATOM 1270 C C . ALA A 1 167 ? -7.453 -18.858 -0.730 1.00 90.19 167 ALA A C 1
ATOM 1272 O O . ALA A 1 167 ? -6.683 -19.452 -1.487 1.00 90.19 167 ALA A O 1
ATOM 1273 N N . VAL A 1 168 ? -8.680 -19.307 -0.471 1.00 88.31 168 VAL A N 1
ATOM 1274 C CA . VAL A 1 168 ? -9.242 -20.458 -1.176 1.00 88.31 168 VAL A CA 1
ATOM 1275 C C . VAL A 1 168 ? -9.589 -20.037 -2.600 1.00 88.31 168 VAL A C 1
ATOM 1277 O O . VAL A 1 168 ? -10.342 -19.091 -2.814 1.00 88.31 168 VAL A O 1
ATOM 1280 N N . MET A 1 169 ? -9.061 -20.778 -3.569 1.00 87.50 169 MET A N 1
ATOM 1281 C CA . MET A 1 169 ? -9.276 -20.522 -4.989 1.00 87.50 169 MET A CA 1
ATOM 1282 C C . MET A 1 169 ? -10.473 -21.332 -5.492 1.00 87.50 169 MET A C 1
ATOM 1284 O O . MET A 1 169 ? -10.364 -22.536 -5.724 1.00 87.50 169 MET A O 1
ATOM 1288 N N . PHE A 1 170 ? -11.614 -20.673 -5.689 1.00 87.06 170 PHE A N 1
ATOM 1289 C CA . PHE A 1 170 ? -12.821 -21.276 -6.265 1.00 87.06 170 PHE A CA 1
ATOM 1290 C C . PHE A 1 170 ? -12.686 -21.494 -7.776 1.00 87.06 170 PHE A C 1
ATOM 1292 O O . PHE A 1 170 ? -13.275 -22.427 -8.311 1.00 87.06 170 PHE A O 1
ATOM 1299 N N . ASN A 1 171 ? -11.851 -20.692 -8.451 1.00 85.00 171 ASN A N 1
ATOM 1300 C CA . ASN A 1 171 ? -11.607 -20.757 -9.899 1.00 85.00 171 ASN A CA 1
ATOM 1301 C C . ASN A 1 171 ? -12.844 -20.450 -10.760 1.00 85.00 171 ASN A C 1
ATOM 1303 O O . ASN A 1 171 ? -12.904 -20.856 -11.924 1.00 85.00 171 ASN A O 1
ATOM 1307 N N . GLU A 1 172 ? -13.777 -19.656 -10.245 1.00 87.12 172 GLU A N 1
ATOM 1308 C CA . GLU A 1 172 ? -14.935 -19.159 -10.987 1.00 87.12 172 GLU A CA 1
ATOM 1309 C C . GLU A 1 172 ? -14.671 -17.740 -11.528 1.00 87.12 172 GLU A C 1
ATOM 1311 O O . GLU A 1 172 ? -13.794 -17.017 -11.046 1.00 87.12 172 GLU A O 1
ATOM 1316 N N . ASP A 1 173 ? -15.392 -17.324 -12.574 1.00 83.69 173 ASP A N 1
ATOM 1317 C CA . ASP A 1 173 ? -15.215 -15.974 -13.140 1.00 83.69 173 ASP A CA 1
ATOM 1318 C C . ASP A 1 173 ? -15.629 -14.899 -12.121 1.00 83.69 173 ASP A C 1
ATOM 1320 O O . ASP A 1 173 ? -14.878 -13.961 -11.855 1.00 83.69 173 ASP A O 1
ATOM 1324 N N . TRP A 1 174 ? -16.788 -15.087 -11.484 1.00 84.56 174 TRP A N 1
ATOM 1325 C CA . TRP A 1 174 ? -17.337 -14.159 -10.492 1.00 84.56 174 TRP A CA 1
ATOM 1326 C C . TRP A 1 174 ? -16.494 -14.073 -9.212 1.00 84.56 174 TRP A C 1
ATOM 1328 O O . TRP A 1 174 ? -16.554 -13.064 -8.515 1.00 84.56 174 TRP A O 1
ATOM 1338 N N . SER A 1 175 ? -15.713 -15.112 -8.886 1.00 86.81 175 SER A N 1
ATOM 1339 C CA . SER A 1 175 ? -14.921 -15.166 -7.651 1.00 86.81 175 SER A CA 1
ATOM 1340 C C . SER A 1 175 ? -13.561 -14.483 -7.781 1.00 86.81 175 SER A C 1
ATOM 1342 O O . SER A 1 175 ? -12.930 -14.185 -6.769 1.00 86.81 175 SER A O 1
ATOM 1344 N N . THR A 1 176 ? -13.111 -14.199 -9.009 1.00 88.56 176 THR A N 1
ATOM 1345 C CA . THR A 1 176 ? -11.766 -13.666 -9.275 1.00 88.56 176 THR A CA 1
ATOM 1346 C C . THR A 1 176 ? -11.457 -12.386 -8.491 1.00 88.56 176 THR A C 1
ATOM 1348 O O . THR A 1 176 ? -10.388 -12.352 -7.884 1.00 88.56 176 THR A O 1
ATOM 1351 N N . PRO A 1 177 ? -12.350 -11.375 -8.413 1.00 84.06 177 PRO A N 1
ATOM 1352 C CA . PRO A 1 177 ? -12.086 -10.173 -7.620 1.00 84.06 177 PRO A CA 1
ATOM 1353 C C . PRO A 1 177 ? -11.877 -10.459 -6.127 1.00 84.06 177 PRO A C 1
ATOM 1355 O O . PRO A 1 177 ? -11.101 -9.772 -5.482 1.00 84.06 177 PRO A O 1
ATOM 1358 N N . TYR A 1 178 ? -12.522 -11.487 -5.571 1.00 83.38 178 TYR A N 1
ATOM 1359 C CA . TYR A 1 178 ? -12.397 -11.838 -4.151 1.00 83.38 178 TYR A CA 1
ATOM 1360 C C . TYR A 1 178 ? -11.133 -12.652 -3.856 1.00 83.38 178 TYR A C 1
ATOM 1362 O O . TYR A 1 178 ? -10.538 -12.515 -2.794 1.00 83.38 178 TYR A O 1
ATOM 1370 N N . GLU A 1 179 ? -10.709 -13.489 -4.801 1.00 88.50 179 GLU A N 1
ATOM 1371 C CA . GLU A 1 179 ? -9.539 -14.368 -4.671 1.00 88.50 179 GLU A CA 1
ATOM 1372 C C . GLU A 1 179 ? -8.199 -13.632 -4.793 1.00 88.50 179 GLU A C 1
ATOM 1374 O O . GLU A 1 179 ? -7.171 -14.126 -4.329 1.00 88.50 179 GLU A O 1
ATOM 1379 N N . VAL A 1 180 ? -8.195 -12.468 -5.450 1.00 88.81 180 VAL A N 1
ATOM 1380 C CA . VAL A 1 180 ? -7.006 -11.613 -5.603 1.00 88.81 180 VAL A CA 1
ATOM 1381 C C . VAL A 1 180 ? -6.892 -10.545 -4.513 1.00 88.81 180 VAL A C 1
ATOM 1383 O O . VAL A 1 180 ? -5.903 -9.808 -4.486 1.00 88.81 180 VAL A O 1
ATOM 1386 N N . CYS A 1 181 ? -7.875 -10.471 -3.614 1.00 86.19 181 CYS A N 1
ATOM 1387 C CA . CYS A 1 181 ? -7.890 -9.546 -2.490 1.00 86.19 181 CYS A CA 1
ATOM 1388 C C . CYS A 1 181 ? -7.191 -10.127 -1.259 1.00 86.19 181 CYS A C 1
ATOM 1390 O O . CYS A 1 181 ? -7.176 -11.333 -1.018 1.00 86.19 181 CYS A O 1
ATOM 1392 N N . TRP A 1 182 ? -6.630 -9.222 -0.467 1.00 90.50 182 TRP A N 1
ATOM 1393 C CA . TRP A 1 182 ? -6.140 -9.506 0.875 1.00 90.50 182 TRP A CA 1
ATOM 1394 C C . TRP A 1 182 ? -7.294 -9.354 1.865 1.00 90.50 182 TRP A C 1
ATOM 1396 O O . TRP A 1 182 ? -8.210 -8.572 1.617 1.00 90.50 182 TRP A O 1
ATOM 1406 N N . GLN A 1 183 ? -7.290 -10.143 2.939 1.00 87.94 183 GLN A N 1
ATOM 1407 C CA . GLN A 1 183 ? -8.363 -10.125 3.932 1.00 87.94 183 GLN A CA 1
ATOM 1408 C C . GLN A 1 183 ? -7.810 -10.327 5.344 1.00 87.94 183 GLN A C 1
ATOM 1410 O O . GLN A 1 183 ? -6.939 -11.174 5.560 1.00 87.94 183 GLN A O 1
ATOM 1415 N N . ALA A 1 184 ? -8.387 -9.624 6.314 1.00 87.88 184 ALA A N 1
ATOM 1416 C CA . ALA A 1 184 ? -8.241 -9.907 7.734 1.00 87.88 184 ALA A CA 1
ATOM 1417 C C . ALA A 1 184 ? -9.498 -10.604 8.279 1.00 87.88 184 ALA A C 1
ATOM 1419 O O . ALA A 1 184 ? -10.605 -10.072 8.211 1.00 87.88 184 ALA A O 1
ATOM 1420 N N . ASP A 1 185 ? -9.324 -11.778 8.882 1.00 86.69 185 ASP A N 1
ATOM 1421 C CA . ASP A 1 185 ? -10.341 -12.427 9.708 1.00 86.69 185 ASP A CA 1
ATOM 1422 C C . ASP A 1 185 ? -10.033 -12.149 11.183 1.00 86.69 185 ASP A C 1
ATOM 1424 O O . ASP A 1 185 ? -9.198 -12.816 11.803 1.00 86.69 185 ASP A O 1
ATOM 1428 N N . GLY A 1 186 ? -10.714 -11.144 11.741 1.00 81.06 186 GLY A N 1
ATOM 1429 C CA . GLY A 1 186 ? -10.586 -10.755 13.145 1.00 81.06 186 GLY A CA 1
ATOM 1430 C C . GLY A 1 186 ? -10.942 -11.879 14.119 1.00 81.06 186 GLY A C 1
ATOM 1431 O O . GLY A 1 186 ? -10.244 -12.072 15.116 1.00 81.06 186 GLY A O 1
ATOM 1432 N N . ALA A 1 187 ? -11.980 -12.662 13.811 1.00 80.06 187 ALA A N 1
ATOM 1433 C CA . ALA A 1 187 ? -12.445 -13.741 14.678 1.00 80.06 187 ALA A CA 1
ATOM 1434 C C . ALA A 1 187 ? -11.484 -14.937 14.639 1.00 80.06 187 ALA A C 1
ATOM 1436 O O . ALA A 1 187 ? -11.171 -15.527 15.675 1.00 80.06 187 ALA A O 1
ATOM 1437 N N . GLY A 1 188 ? -10.991 -15.273 13.446 1.00 83.62 188 GLY A N 1
ATOM 1438 C CA . GLY A 1 188 ? -10.000 -16.325 13.227 1.00 83.62 188 GLY A CA 1
ATOM 1439 C C . GLY A 1 188 ? -8.556 -15.923 13.538 1.00 83.62 188 GLY A C 1
ATOM 1440 O O . GLY A 1 188 ? -7.686 -16.797 13.519 1.00 83.62 188 GLY A O 1
ATOM 1441 N N . ARG A 1 189 ? -8.294 -14.635 13.822 1.00 88.12 189 ARG A N 1
ATOM 1442 C CA . ARG A 1 189 ? -6.952 -14.037 13.973 1.00 88.12 189 ARG A CA 1
ATOM 1443 C C . ARG A 1 189 ? -6.049 -14.421 12.808 1.00 88.12 189 ARG A C 1
ATOM 1445 O O . ARG A 1 189 ? -4.994 -15.033 12.984 1.00 88.12 189 ARG A O 1
ATOM 1452 N N . CYS A 1 190 ? -6.508 -14.134 11.598 1.00 94.12 190 CYS A N 1
ATOM 1453 C CA . CYS A 1 190 ? -5.840 -14.598 10.396 1.00 94.12 190 CYS A CA 1
ATOM 1454 C C . CYS A 1 190 ? -5.728 -13.499 9.345 1.00 94.12 190 CYS A C 1
ATOM 1456 O O . CYS A 1 190 ? -6.690 -12.781 9.093 1.00 94.12 190 CYS A O 1
ATOM 1458 N N . ILE A 1 191 ? -4.558 -13.406 8.714 1.00 95.00 191 ILE A N 1
ATOM 1459 C CA . ILE A 1 191 ? -4.362 -12.653 7.477 1.00 95.00 191 ILE A CA 1
ATOM 1460 C C . ILE A 1 191 ? -4.363 -13.636 6.312 1.00 95.00 191 ILE A C 1
ATOM 1462 O O . ILE A 1 191 ? -3.565 -14.577 6.260 1.00 95.00 191 ILE A O 1
ATOM 1466 N N . ILE A 1 192 ? -5.265 -13.404 5.371 1.00 93.94 192 ILE A N 1
ATOM 1467 C CA . ILE A 1 192 ? -5.445 -14.210 4.175 1.00 93.94 192 ILE A CA 1
ATOM 1468 C C . ILE A 1 192 ? -4.888 -13.411 3.003 1.00 93.94 192 ILE A C 1
ATOM 1470 O O . ILE A 1 192 ? -5.339 -12.303 2.717 1.00 93.94 192 ILE A O 1
ATOM 1474 N N . MET A 1 193 ? -3.887 -13.974 2.334 1.00 94.69 193 MET A N 1
ATOM 1475 C CA . MET A 1 193 ? -3.306 -13.394 1.129 1.00 94.69 193 MET A CA 1
ATOM 1476 C C . MET A 1 193 ? -3.753 -14.161 -0.115 1.00 94.69 193 MET A C 1
ATOM 1478 O O . MET A 1 193 ? -4.032 -15.357 -0.015 1.00 94.69 193 MET A O 1
ATOM 1482 N N . PRO A 1 194 ? -3.743 -13.549 -1.305 1.00 92.75 194 PRO A N 1
ATOM 1483 C CA . PRO A 1 194 ? -4.008 -14.275 -2.539 1.00 92.75 194 PRO A CA 1
ATOM 1484 C C . PRO A 1 194 ? -3.073 -15.479 -2.713 1.00 92.75 194 PRO A C 1
ATOM 1486 O O . PRO A 1 194 ? -1.897 -15.440 -2.333 1.00 92.75 194 PRO A O 1
ATOM 1489 N N . ASP A 1 195 ? -3.574 -16.557 -3.314 1.00 92.56 195 ASP A N 1
ATOM 1490 C CA . ASP A 1 195 ? -2.762 -17.728 -3.666 1.00 92.56 195 ASP A CA 1
ATOM 1491 C C . ASP A 1 195 ? -1.978 -17.482 -4.965 1.00 92.56 195 ASP A C 1
ATOM 1493 O O . ASP A 1 195 ? -2.223 -18.095 -6.007 1.00 92.56 195 ASP A O 1
ATOM 1497 N N . VAL A 1 196 ? -1.067 -16.504 -4.912 1.00 90.94 196 VAL A N 1
ATOM 1498 C CA . VAL A 1 196 ? -0.281 -16.023 -6.059 1.00 90.94 196 VAL A CA 1
ATOM 1499 C C . VAL A 1 196 ? 0.453 -17.152 -6.798 1.00 90.94 196 VAL A C 1
ATOM 1501 O O . VAL A 1 196 ? 0.395 -17.159 -8.031 1.00 90.94 196 VAL A O 1
ATOM 1504 N N . PRO A 1 197 ? 1.090 -18.134 -6.119 1.00 87.31 197 PRO A N 1
ATOM 1505 C CA . PRO A 1 197 ? 1.716 -19.274 -6.796 1.00 87.31 197 PRO A CA 1
ATOM 1506 C C . PRO A 1 197 ? 0.763 -20.071 -7.697 1.00 87.31 197 PRO A C 1
ATOM 1508 O O . PRO A 1 197 ? 1.203 -20.657 -8.683 1.00 87.31 197 PRO A O 1
ATOM 1511 N N . ASN A 1 198 ? -0.534 -20.074 -7.382 1.00 89.06 198 ASN A N 1
ATOM 1512 C CA . ASN A 1 198 ? -1.566 -20.805 -8.114 1.00 89.06 198 ASN A CA 1
ATOM 1513 C C . ASN A 1 198 ? -2.432 -19.899 -9.008 1.00 89.06 198 ASN A C 1
ATOM 1515 O O . ASN A 1 198 ? -3.508 -20.302 -9.464 1.00 89.06 198 ASN A O 1
ATOM 1519 N N . PHE A 1 199 ? -1.987 -18.672 -9.298 1.00 92.38 199 PHE A N 1
ATOM 1520 C CA . PHE A 1 199 ? -2.695 -17.796 -10.225 1.00 92.38 199 PHE A CA 1
ATOM 1521 C C . PHE A 1 199 ? -2.758 -18.387 -11.637 1.00 92.38 199 PHE A C 1
ATOM 1523 O O . PHE A 1 199 ? -1.761 -18.708 -12.279 1.00 92.38 199 PHE A O 1
ATOM 1530 N N . THR A 1 200 ? -3.977 -18.461 -12.160 1.00 91.88 200 THR A N 1
ATOM 1531 C CA . THR A 1 200 ? -4.263 -18.745 -13.571 1.00 91.88 200 THR A CA 1
ATOM 1532 C C . THR A 1 200 ? -4.187 -17.467 -14.410 1.00 91.88 200 THR A C 1
ATOM 1534 O O . THR A 1 200 ? -4.287 -16.366 -13.866 1.00 91.88 200 THR A O 1
ATOM 1537 N N . GLU A 1 201 ? -4.165 -17.595 -15.744 1.00 92.50 201 GLU A N 1
ATOM 1538 C CA . GLU A 1 201 ? -4.219 -16.445 -16.675 1.00 92.50 201 GLU A CA 1
ATOM 1539 C C . GLU A 1 201 ? -5.315 -15.436 -16.336 1.00 92.50 201 GLU A C 1
ATOM 1541 O O . GLU A 1 201 ? -5.087 -14.236 -16.403 1.00 92.50 201 GLU A O 1
ATOM 1546 N N . ARG A 1 202 ? -6.487 -15.914 -15.903 1.00 92.00 202 ARG A N 1
ATOM 1547 C CA . ARG A 1 202 ? -7.612 -15.058 -15.510 1.00 92.00 202 ARG A CA 1
ATOM 1548 C C . ARG A 1 202 ? -7.241 -14.011 -14.451 1.00 92.00 202 ARG A C 1
ATOM 1550 O O . ARG A 1 202 ? -7.632 -12.857 -14.572 1.00 92.00 202 ARG A O 1
ATOM 1557 N N . ARG A 1 203 ? -6.478 -14.394 -13.425 1.00 93.56 203 ARG A N 1
ATOM 1558 C CA . ARG A 1 203 ? -6.118 -13.499 -12.312 1.00 93.56 203 ARG A CA 1
ATOM 1559 C C . ARG A 1 203 ? -5.041 -12.514 -12.736 1.00 93.56 203 ARG A C 1
ATOM 1561 O O . ARG A 1 203 ? -5.144 -11.337 -12.421 1.00 93.56 203 ARG A O 1
ATOM 1568 N N . PHE A 1 204 ? -4.072 -12.960 -13.536 1.00 94.56 204 PHE A N 1
ATOM 1569 C CA . PHE A 1 204 ? -3.127 -12.046 -14.182 1.00 94.56 204 PHE A CA 1
ATOM 1570 C C . PHE A 1 204 ? -3.839 -11.045 -15.104 1.00 94.56 204 PHE A C 1
ATOM 1572 O O . PHE A 1 204 ? -3.519 -9.860 -15.067 1.00 94.56 204 PHE A O 1
ATOM 1579 N N . GLY A 1 205 ? -4.847 -11.495 -15.859 1.00 93.62 205 GLY A N 1
ATOM 1580 C CA . GLY A 1 205 ? -5.722 -10.639 -16.661 1.00 93.62 205 GLY A CA 1
ATOM 1581 C C . GLY A 1 205 ? -6.454 -9.602 -15.812 1.00 93.62 205 GLY A C 1
ATOM 1582 O O . GLY A 1 205 ? -6.420 -8.423 -16.138 1.00 93.62 205 GLY A O 1
ATOM 1583 N N . HIS A 1 206 ? -6.996 -9.999 -14.656 1.00 91.25 206 HIS A N 1
ATOM 1584 C CA . HIS A 1 206 ? -7.628 -9.063 -13.725 1.00 91.25 206 HIS A CA 1
ATOM 1585 C C . HIS A 1 206 ? -6.675 -7.931 -13.300 1.00 91.25 206 HIS A C 1
ATOM 1587 O O . HIS A 1 206 ? -7.059 -6.764 -13.356 1.00 91.25 206 HIS A O 1
ATOM 1593 N N . PHE A 1 207 ? -5.422 -8.242 -12.944 1.00 91.31 207 PHE A N 1
ATOM 1594 C CA . PHE A 1 207 ? -4.417 -7.219 -12.623 1.00 91.31 207 PHE A CA 1
ATOM 1595 C C . PHE A 1 207 ? -4.046 -6.339 -13.825 1.00 91.31 207 PHE A C 1
ATOM 1597 O O . PHE A 1 207 ? -3.849 -5.134 -13.662 1.00 91.31 207 PHE A O 1
ATOM 1604 N N . ALA A 1 208 ? -3.968 -6.904 -15.029 1.00 90.88 208 ALA A N 1
ATOM 1605 C CA . ALA A 1 208 ? -3.733 -6.124 -16.241 1.00 90.88 208 ALA A CA 1
ATOM 1606 C C . ALA A 1 208 ? -4.879 -5.130 -16.503 1.00 90.88 208 ALA A C 1
ATOM 1608 O O . ALA A 1 208 ? -4.625 -3.948 -16.732 1.00 90.88 208 ALA A O 1
ATOM 1609 N N . ASP A 1 209 ? -6.126 -5.584 -16.382 1.00 87.50 209 ASP A N 1
ATOM 1610 C CA . ASP A 1 209 ? -7.319 -4.786 -16.670 1.00 87.50 209 ASP A CA 1
ATOM 1611 C C . ASP A 1 209 ? -7.564 -3.695 -15.615 1.00 87.50 209 ASP A C 1
ATOM 1613 O O . ASP A 1 209 ? -7.882 -2.552 -15.953 1.00 87.50 209 ASP A O 1
ATOM 1617 N N . HIS A 1 210 ? -7.386 -4.026 -14.332 1.00 82.38 210 HIS A N 1
ATOM 1618 C CA . HIS A 1 210 ? -7.779 -3.148 -13.225 1.00 82.38 210 HIS A CA 1
ATOM 1619 C C . HIS A 1 210 ? -6.621 -2.308 -12.697 1.00 82.38 210 HIS A C 1
ATOM 1621 O O . HIS A 1 210 ? -6.821 -1.131 -12.406 1.00 82.38 210 HIS A O 1
ATOM 1627 N N . MET A 1 211 ? -5.411 -2.873 -12.626 1.00 82.56 211 MET A N 1
ATOM 1628 C CA . MET A 1 211 ? -4.221 -2.201 -12.085 1.00 82.56 211 MET A CA 1
ATOM 1629 C C . MET A 1 211 ? -3.270 -1.715 -13.188 1.00 82.56 211 MET A C 1
ATOM 1631 O O . MET A 1 211 ? -2.422 -0.860 -12.945 1.00 82.56 211 MET A O 1
ATOM 1635 N N . GLY A 1 212 ? -3.434 -2.186 -14.430 1.00 87.00 212 GLY A N 1
ATOM 1636 C CA . GLY A 1 212 ? -2.588 -1.789 -15.557 1.00 87.00 212 GLY A CA 1
ATOM 1637 C C . GLY A 1 212 ? -1.237 -2.503 -15.599 1.00 87.00 212 GLY A C 1
ATOM 1638 O O . GLY A 1 212 ? -0.300 -1.981 -16.210 1.00 87.00 212 GLY A O 1
ATOM 1639 N N . HIS A 1 213 ? -1.118 -3.667 -14.951 1.00 92.19 213 HIS A N 1
ATOM 1640 C CA . HIS A 1 213 ? 0.098 -4.476 -15.005 1.00 92.19 213 HIS A CA 1
ATOM 1641 C C . HIS A 1 213 ? 0.367 -4.964 -16.436 1.00 92.19 213 HIS A C 1
ATOM 1643 O O . HIS A 1 213 ? -0.526 -5.432 -17.137 1.00 92.19 213 HIS A O 1
ATOM 1649 N N . LEU A 1 214 ? 1.619 -4.855 -16.868 1.00 93.44 214 LEU A N 1
ATOM 1650 C CA . LEU A 1 214 ? 2.052 -5.075 -18.247 1.00 93.44 214 LEU A CA 1
ATOM 1651 C C . LEU A 1 214 ? 2.473 -6.524 -18.516 1.00 93.44 214 LEU A C 1
ATOM 1653 O O . LEU A 1 214 ? 2.437 -6.974 -19.658 1.00 93.44 214 LEU A O 1
ATOM 1657 N N . CYS A 1 215 ? 2.891 -7.249 -17.478 1.00 94.56 215 CYS A N 1
ATOM 1658 C CA . CYS A 1 215 ? 3.293 -8.652 -17.556 1.00 94.56 215 CYS A CA 1
ATOM 1659 C C . CYS A 1 215 ? 3.024 -9.386 -16.232 1.00 94.56 215 CYS A C 1
ATOM 1661 O O . CYS A 1 215 ? 2.716 -8.775 -15.199 1.00 94.56 215 CYS A O 1
ATOM 1663 N N . ARG A 1 216 ? 3.153 -10.720 -16.238 1.00 95.50 216 ARG A N 1
ATOM 1664 C CA . ARG A 1 216 ? 2.957 -11.528 -15.024 1.00 95.50 216 ARG A CA 1
ATOM 1665 C C . ARG A 1 216 ? 4.045 -11.237 -14.007 1.00 95.50 216 ARG A C 1
ATOM 1667 O O . ARG A 1 216 ? 3.730 -11.080 -12.834 1.00 95.50 216 ARG A O 1
ATOM 1674 N N . GLY A 1 217 ? 5.289 -11.082 -14.463 1.00 95.88 217 GLY A N 1
ATOM 1675 C CA . GLY A 1 217 ? 6.412 -10.713 -13.604 1.00 95.88 217 GLY A CA 1
ATOM 1676 C C . GLY A 1 217 ? 6.147 -9.444 -12.790 1.00 95.88 217 GLY A C 1
ATOM 1677 O O . GLY A 1 217 ? 6.416 -9.415 -11.594 1.00 95.88 217 GLY A O 1
ATOM 1678 N N . GLN A 1 218 ? 5.513 -8.436 -13.400 1.00 95.56 218 GLN A N 1
ATOM 1679 C CA . GLN A 1 218 ? 5.114 -7.208 -12.709 1.00 95.56 218 GLN A CA 1
ATOM 1680 C C . GLN A 1 218 ? 4.056 -7.490 -11.629 1.00 95.56 218 GLN A C 1
ATOM 1682 O O . GLN A 1 218 ? 4.154 -6.997 -10.510 1.00 95.56 218 GLN A O 1
ATOM 1687 N N . THR A 1 219 ? 3.075 -8.347 -11.925 1.00 95.19 219 THR A N 1
ATOM 1688 C CA . THR A 1 219 ? 2.077 -8.772 -10.929 1.00 95.19 219 THR A CA 1
ATOM 1689 C C . THR A 1 219 ? 2.717 -9.508 -9.756 1.00 95.19 219 THR A C 1
ATOM 1691 O O . THR A 1 219 ? 2.400 -9.211 -8.606 1.00 95.19 219 THR A O 1
ATOM 1694 N N . LEU A 1 220 ? 3.646 -10.427 -10.030 1.00 95.19 220 LEU A N 1
ATOM 1695 C CA . LEU A 1 220 ? 4.389 -11.148 -8.997 1.00 95.19 220 LEU A CA 1
ATOM 1696 C C . LEU A 1 220 ? 5.211 -10.182 -8.133 1.00 95.19 220 LEU A C 1
ATOM 1698 O O . LEU A 1 220 ? 5.166 -10.271 -6.910 1.00 95.19 220 LEU A O 1
ATOM 1702 N N . LEU A 1 221 ? 5.893 -9.207 -8.739 1.00 95.06 221 LEU A N 1
ATOM 1703 C CA . LEU A 1 221 ? 6.634 -8.190 -7.995 1.00 95.06 221 LEU A CA 1
ATOM 1704 C C . LEU A 1 221 ? 5.743 -7.463 -6.982 1.00 95.06 221 LEU A C 1
ATOM 1706 O O . LEU A 1 221 ? 6.056 -7.430 -5.793 1.00 95.06 221 LEU A O 1
ATOM 1710 N N . TYR A 1 222 ? 4.628 -6.892 -7.439 1.00 93.56 222 TYR A N 1
ATOM 1711 C CA . TYR A 1 222 ? 3.797 -6.036 -6.591 1.00 93.56 222 TYR A CA 1
ATOM 1712 C C . TYR A 1 222 ? 2.974 -6.796 -5.566 1.00 93.56 222 TYR A C 1
ATOM 1714 O O . TYR A 1 222 ? 2.706 -6.266 -4.485 1.00 93.56 222 TYR A O 1
ATOM 1722 N N . GLN A 1 223 ? 2.618 -8.050 -5.848 1.00 93.62 223 GLN A N 1
ATOM 1723 C CA . GLN A 1 223 ? 2.097 -8.921 -4.804 1.00 93.62 223 GLN A CA 1
ATOM 1724 C C . GLN A 1 223 ? 3.171 -9.194 -3.747 1.00 93.62 223 GLN A C 1
ATOM 1726 O O . GLN A 1 223 ? 2.863 -9.192 -2.555 1.00 93.62 223 GLN A O 1
ATOM 1731 N N . TYR A 1 224 ? 4.435 -9.401 -4.144 1.00 93.94 224 TYR A N 1
ATOM 1732 C CA . TYR A 1 224 ? 5.496 -9.721 -3.185 1.00 93.94 224 TYR A CA 1
ATOM 1733 C C . TYR A 1 224 ? 5.844 -8.511 -2.324 1.00 93.94 224 TYR A C 1
ATOM 1735 O O . TYR A 1 224 ? 5.900 -8.627 -1.102 1.00 93.94 224 TYR A O 1
ATOM 1743 N N . LEU A 1 225 ? 5.980 -7.326 -2.925 1.00 92.75 225 LEU A N 1
ATOM 1744 C CA . LEU A 1 225 ? 6.089 -6.067 -2.180 1.00 92.75 225 LEU A CA 1
ATOM 1745 C C . LEU A 1 225 ? 4.853 -5.845 -1.287 1.00 92.75 225 LEU A C 1
ATOM 1747 O O . LEU A 1 225 ? 4.982 -5.396 -0.144 1.00 92.75 225 LEU A O 1
ATOM 1751 N N . GLY A 1 226 ? 3.674 -6.264 -1.759 1.00 92.38 226 GLY A N 1
ATOM 1752 C CA . GLY A 1 226 ? 2.426 -6.306 -0.999 1.00 92.38 226 GLY A CA 1
ATOM 1753 C C . GLY A 1 226 ? 2.526 -7.078 0.318 1.00 92.38 226 GLY A C 1
ATOM 1754 O O . GLY A 1 226 ? 1.926 -6.638 1.292 1.00 92.38 226 GLY A O 1
ATOM 1755 N N . THR A 1 227 ? 3.365 -8.122 0.413 1.00 93.38 227 THR A N 1
ATOM 1756 C CA . THR A 1 227 ? 3.609 -8.859 1.675 1.00 93.38 227 THR A CA 1
ATOM 1757 C C . THR A 1 227 ? 4.222 -7.999 2.781 1.00 93.38 227 THR A C 1
ATOM 1759 O O . THR A 1 227 ? 4.196 -8.405 3.936 1.00 93.38 227 THR A O 1
ATOM 1762 N N . SER A 1 228 ? 4.779 -6.829 2.448 1.00 91.38 228 SER A N 1
ATOM 1763 C CA . SER A 1 228 ? 5.258 -5.845 3.426 1.00 91.38 228 SER A CA 1
ATOM 1764 C C . SER A 1 228 ? 4.250 -4.717 3.648 1.00 91.38 228 SER A C 1
ATOM 1766 O O . SER A 1 228 ? 4.004 -4.337 4.788 1.00 91.38 228 SER A O 1
ATOM 1768 N N . VAL A 1 229 ? 3.660 -4.195 2.567 1.00 89.56 229 VAL A N 1
ATOM 1769 C CA . VAL A 1 229 ? 2.781 -3.015 2.613 1.00 89.56 229 VAL A CA 1
ATOM 1770 C C . VAL A 1 229 ? 1.407 -3.343 3.196 1.00 89.56 229 VAL A C 1
ATOM 1772 O O . VAL A 1 229 ? 0.951 -2.684 4.122 1.00 89.56 229 VAL A O 1
ATOM 1775 N N . ILE A 1 230 ? 0.735 -4.360 2.661 1.00 91.62 230 ILE A N 1
ATOM 1776 C CA . ILE A 1 230 ? -0.681 -4.628 2.942 1.00 91.62 230 ILE A CA 1
ATOM 1777 C C . ILE A 1 230 ? -0.913 -5.097 4.389 1.00 91.62 230 ILE A C 1
ATOM 1779 O O . ILE A 1 230 ? -1.841 -4.596 5.020 1.00 91.62 230 ILE A O 1
ATOM 1783 N N . PRO A 1 231 ? -0.061 -5.950 4.995 1.00 93.75 231 PRO A N 1
ATOM 1784 C CA . PRO A 1 231 ? -0.272 -6.395 6.373 1.00 93.75 231 PRO A CA 1
ATOM 1785 C C . PRO A 1 231 ? -0.280 -5.271 7.410 1.00 93.75 231 PRO A C 1
ATOM 1787 O O . PRO A 1 231 ? -0.903 -5.429 8.454 1.00 93.75 231 PRO A O 1
ATOM 1790 N N . CYS A 1 232 ? 0.370 -4.134 7.139 1.00 92.25 232 CYS A N 1
ATOM 1791 C CA . CYS A 1 232 ? 0.319 -2.977 8.036 1.00 92.25 232 CYS A CA 1
ATOM 1792 C C . CYS A 1 232 ? -1.104 -2.403 8.151 1.00 92.25 232 CYS A C 1
ATOM 1794 O O . CYS A 1 232 ? -1.453 -1.860 9.192 1.00 92.25 232 CYS A O 1
ATOM 1796 N N . HIS A 1 233 ? -1.937 -2.566 7.121 1.00 91.81 233 HIS A N 1
ATOM 1797 C CA . HIS A 1 233 ? -3.364 -2.262 7.167 1.00 91.81 233 HIS A CA 1
ATOM 1798 C C . HIS A 1 233 ? -4.158 -3.402 7.819 1.00 91.81 233 HIS A C 1
ATOM 1800 O O . HIS A 1 233 ? -4.881 -3.191 8.789 1.00 91.81 233 HIS A O 1
ATOM 1806 N N . GLU A 1 234 ? -3.967 -4.633 7.342 1.00 91.94 234 GLU A N 1
ATOM 1807 C CA . GLU A 1 234 ? -4.778 -5.784 7.761 1.00 91.94 234 GLU A CA 1
ATOM 1808 C C . GLU A 1 234 ? -4.602 -6.154 9.243 1.00 91.94 234 GLU A C 1
ATOM 1810 O O . GLU A 1 234 ? -5.549 -6.554 9.916 1.00 91.94 234 GLU A O 1
ATOM 1815 N N . VAL A 1 235 ? -3.404 -5.986 9.811 1.00 93.56 235 VAL A N 1
ATOM 1816 C CA . VAL A 1 235 ? -3.187 -6.241 11.244 1.00 93.56 235 VAL A CA 1
ATOM 1817 C C . VAL A 1 235 ? -3.921 -5.213 12.109 1.00 93.56 235 VAL A C 1
ATOM 1819 O O . VAL A 1 235 ? -4.395 -5.560 13.189 1.00 93.56 235 VAL A O 1
ATOM 1822 N N . LEU A 1 236 ? -4.093 -3.972 11.645 1.00 91.44 236 LEU A N 1
ATOM 1823 C CA . LEU A 1 236 ? -4.869 -2.972 12.383 1.00 91.44 236 LEU A CA 1
ATOM 1824 C C . LEU A 1 236 ? -6.345 -3.361 12.465 1.00 91.44 236 LEU A C 1
ATOM 1826 O O . LEU A 1 236 ? -6.960 -3.133 13.504 1.00 91.44 236 LEU A O 1
ATOM 1830 N N . HIS A 1 237 ? -6.887 -4.030 11.445 1.00 88.44 237 HIS A N 1
ATOM 1831 C CA . HIS A 1 237 ? -8.217 -4.632 11.522 1.00 88.44 237 HIS A CA 1
ATOM 1832 C C . HIS A 1 237 ? -8.321 -5.726 12.583 1.00 88.44 237 HIS A C 1
ATOM 1834 O O . HIS A 1 237 ? -9.327 -5.810 13.291 1.00 88.44 237 HIS A O 1
ATOM 1840 N N . LEU A 1 238 ? -7.273 -6.534 12.760 1.00 89.94 238 LEU A N 1
ATOM 1841 C CA . LEU A 1 238 ? -7.232 -7.496 13.861 1.00 89.94 238 LEU A CA 1
ATOM 1842 C C . LEU A 1 238 ? -7.227 -6.782 15.219 1.00 89.94 238 LEU A C 1
ATOM 1844 O O . LEU A 1 238 ? -7.967 -7.181 16.115 1.00 89.94 238 LEU A O 1
ATOM 1848 N N . VAL A 1 239 ? -6.450 -5.701 15.369 1.00 89.69 239 VAL A N 1
ATOM 1849 C CA . VAL A 1 239 ? -6.440 -4.893 16.604 1.00 89.69 239 VAL A CA 1
ATOM 1850 C C . VAL A 1 239 ? -7.808 -4.282 16.877 1.00 89.69 239 VAL A C 1
ATOM 1852 O O . VAL A 1 239 ? -8.274 -4.323 18.010 1.00 89.69 239 VAL A O 1
ATOM 1855 N N . GLN A 1 240 ? -8.477 -3.758 15.852 1.00 85.00 240 GLN A N 1
ATOM 1856 C CA . GLN A 1 240 ? -9.832 -3.221 15.960 1.00 85.00 240 GLN A CA 1
ATOM 1857 C C . GLN A 1 240 ? -10.819 -4.276 16.451 1.00 85.00 240 GLN A C 1
ATOM 1859 O O . GLN A 1 240 ? -11.597 -4.010 17.363 1.00 85.00 240 GLN A O 1
ATOM 1864 N N . HIS A 1 241 ? -10.738 -5.491 15.907 1.00 82.94 241 HIS A N 1
ATOM 1865 C CA . HIS A 1 241 ? -11.574 -6.595 16.353 1.00 82.94 241 HIS A CA 1
ATOM 1866 C C . HIS A 1 241 ? -11.298 -6.980 17.813 1.00 82.94 241 HIS A C 1
ATOM 1868 O O . HIS A 1 241 ? -12.237 -7.145 18.591 1.00 82.94 241 HIS A O 1
ATOM 1874 N N . LEU A 1 242 ? -10.022 -7.083 18.205 1.00 82.00 242 LEU A N 1
ATOM 1875 C CA . LEU A 1 242 ? -9.624 -7.356 19.591 1.00 82.00 242 LEU A CA 1
ATOM 1876 C C . LEU A 1 242 ? -10.121 -6.258 20.540 1.00 82.00 242 LEU A C 1
ATOM 1878 O O . LEU A 1 242 ? -10.679 -6.556 21.592 1.00 82.00 242 LEU A O 1
ATOM 1882 N N . HIS A 1 243 ? -9.963 -4.992 20.158 1.00 78.38 243 HIS A N 1
ATOM 1883 C CA . HIS A 1 243 ? -10.374 -3.849 20.963 1.00 78.38 243 HIS A CA 1
ATOM 1884 C C . HIS A 1 243 ? -11.901 -3.765 21.107 1.00 78.38 243 HIS A C 1
ATOM 1886 O O . HIS A 1 243 ? -12.394 -3.634 22.228 1.00 78.38 243 HIS A O 1
ATOM 1892 N N . GLY A 1 244 ? -12.652 -3.938 20.014 1.00 75.31 244 GLY A N 1
ATOM 1893 C CA . GLY A 1 244 ? -14.114 -3.949 20.041 1.00 75.31 244 GLY A CA 1
ATOM 1894 C C . GLY A 1 244 ? -14.673 -5.056 20.926 1.00 75.31 244 GLY A C 1
ATOM 1895 O O . GLY A 1 244 ? -15.463 -4.774 21.820 1.00 75.31 244 GLY A O 1
ATOM 1896 N N . GLN A 1 245 ? -14.169 -6.288 20.796 1.00 66.81 245 GLN A N 1
ATOM 1897 C CA . GLN A 1 245 ? -14.578 -7.400 21.666 1.00 66.81 245 GLN A CA 1
ATOM 1898 C C . GLN A 1 245 ? -14.356 -7.134 23.165 1.00 66.81 245 GLN A C 1
ATOM 1900 O O . GLN A 1 245 ? -15.085 -7.679 23.996 1.00 66.81 245 GLN A O 1
ATOM 1905 N N . LEU A 1 246 ? -13.340 -6.344 23.519 1.00 67.25 246 LEU A N 1
ATOM 1906 C CA . LEU A 1 246 ? -12.961 -6.087 24.909 1.00 67.25 246 LEU A CA 1
ATOM 1907 C C . LEU A 1 246 ? -13.701 -4.898 25.533 1.00 67.25 246 LEU A C 1
ATOM 1909 O O . LEU A 1 246 ? -13.898 -4.889 26.750 1.00 67.25 246 LEU A O 1
ATOM 1913 N N . HIS A 1 247 ? -14.097 -3.905 24.732 1.00 69.94 247 HIS A N 1
ATOM 1914 C CA . HIS A 1 247 ? -14.537 -2.605 25.245 1.00 69.94 247 HIS A CA 1
ATOM 1915 C C . HIS A 1 247 ? -15.949 -2.185 24.831 1.00 69.94 247 HIS A C 1
ATOM 1917 O O . HIS A 1 247 ? -16.536 -1.367 25.542 1.00 69.94 247 HIS A O 1
ATOM 1923 N N . ASP A 1 248 ? -16.527 -2.754 23.767 1.00 70.44 248 ASP A N 1
ATOM 1924 C CA . ASP A 1 248 ? -17.862 -2.371 23.305 1.00 70.44 248 ASP A CA 1
ATOM 1925 C C . ASP A 1 248 ? -18.679 -3.560 22.761 1.00 70.44 248 ASP A C 1
ATOM 1927 O O . ASP A 1 248 ? -18.269 -4.218 21.807 1.00 70.44 248 ASP A O 1
ATOM 1931 N N . PRO A 1 249 ? -19.857 -3.869 23.337 1.00 68.06 249 PRO A N 1
ATOM 1932 C CA . PRO A 1 249 ? -20.722 -4.920 22.813 1.00 68.06 249 PRO A CA 1
ATOM 1933 C C . PRO A 1 249 ? -21.413 -4.572 21.481 1.00 68.06 249 PRO A C 1
ATOM 1935 O O . PRO A 1 249 ? -22.029 -5.470 20.899 1.00 68.06 249 PRO A O 1
ATOM 1938 N N . ASP A 1 250 ? -21.390 -3.318 21.007 1.00 73.44 250 ASP A N 1
ATOM 1939 C CA . ASP A 1 250 ? -21.957 -2.962 19.701 1.00 73.44 250 ASP A CA 1
ATOM 1940 C C . ASP A 1 250 ? -21.045 -3.482 18.570 1.00 73.44 250 ASP A C 1
ATOM 1942 O O . ASP A 1 250 ? -19.899 -3.059 18.445 1.00 73.44 250 ASP A O 1
ATOM 1946 N N . PRO A 1 251 ? -21.532 -4.383 17.694 1.00 64.44 251 PRO A N 1
ATOM 1947 C CA . PRO A 1 251 ? -20.729 -4.940 16.604 1.00 64.44 251 PRO A CA 1
ATOM 1948 C C . PRO A 1 251 ? -20.321 -3.907 15.540 1.00 64.44 251 PRO A C 1
ATOM 1950 O O . PRO A 1 251 ? -19.521 -4.226 14.664 1.00 64.44 251 PRO A O 1
ATOM 1953 N N . ARG A 1 252 ? -20.888 -2.694 15.573 1.00 66.44 252 ARG A N 1
ATOM 1954 C CA . ARG A 1 252 ? -20.481 -1.564 14.722 1.00 66.44 252 ARG A CA 1
ATOM 1955 C C . ARG A 1 252 ? -19.307 -0.792 15.313 1.00 66.44 252 ARG A C 1
ATOM 1957 O O . ARG A 1 252 ? -18.643 -0.047 14.593 1.00 66.44 252 ARG A O 1
ATOM 1964 N N . SER A 1 253 ? -19.045 -0.966 16.604 1.00 60.81 253 SER A N 1
ATOM 1965 C CA . SER A 1 253 ? -17.884 -0.392 17.257 1.00 60.81 253 SER A CA 1
ATOM 1966 C C . SER A 1 253 ? -16.635 -1.047 16.700 1.00 60.81 253 SER A C 1
ATOM 1968 O O . SER A 1 253 ? -16.478 -2.265 16.716 1.00 60.81 253 SER A O 1
ATOM 1970 N N . TYR A 1 254 ? -15.750 -0.205 16.178 1.00 62.97 254 TYR A N 1
ATOM 1971 C CA . TYR A 1 254 ? -14.457 -0.575 15.612 1.00 62.97 254 TYR A CA 1
ATOM 1972 C C . TYR A 1 254 ? -14.475 -1.271 14.239 1.00 62.97 254 TYR A C 1
ATOM 1974 O O . TYR A 1 254 ? -13.463 -1.826 13.825 1.00 62.97 254 TYR A O 1
ATOM 1982 N N . ALA A 1 255 ? -15.548 -1.140 13.450 1.00 59.44 255 ALA A N 1
ATOM 1983 C CA . ALA A 1 255 ? -15.503 -1.387 12.000 1.00 59.44 255 ALA A CA 1
ATOM 1984 C C . ALA A 1 255 ? -14.749 -0.244 11.275 1.00 59.44 255 ALA A C 1
ATOM 1986 O O . ALA A 1 255 ? -15.333 0.555 10.552 1.00 59.44 255 ALA A O 1
ATOM 1987 N N . MET A 1 256 ? -13.450 -0.088 11.551 1.00 60.78 256 MET A N 1
ATOM 1988 C CA . MET A 1 256 ? -12.689 1.140 11.277 1.00 60.78 256 MET A CA 1
ATOM 1989 C C . MET A 1 256 ? -11.683 0.984 10.135 1.00 60.78 256 MET A C 1
ATOM 1991 O O . MET A 1 256 ? -10.481 1.205 10.281 1.00 60.78 256 MET A O 1
ATOM 1995 N N . GLU A 1 257 ? -12.177 0.655 8.949 1.00 61.06 257 GLU A N 1
ATOM 1996 C CA . GLU A 1 257 ? -11.346 0.435 7.756 1.00 61.06 257 GLU A CA 1
ATOM 1997 C C . GLU A 1 257 ? -10.471 1.629 7.336 1.00 61.06 257 GLU A C 1
ATOM 1999 O O . GLU A 1 257 ? -9.505 1.517 6.580 1.00 61.06 257 GLU A O 1
ATOM 2004 N N . HIS A 1 258 ? -10.742 2.804 7.882 1.00 64.69 258 HIS A N 1
ATOM 2005 C CA . HIS A 1 258 ? -10.160 4.048 7.408 1.00 64.69 258 HIS A CA 1
ATOM 2006 C C . HIS A 1 258 ? -9.026 4.557 8.303 1.00 64.69 258 HIS A C 1
ATOM 2008 O O . HIS A 1 258 ? -7.987 4.972 7.786 1.00 64.69 258 HIS A O 1
ATOM 2014 N N . ASP A 1 259 ? -9.139 4.407 9.626 1.00 75.19 259 ASP A N 1
ATOM 2015 C CA . ASP A 1 259 ? -8.023 4.586 10.562 1.00 75.19 259 ASP A CA 1
ATOM 2016 C C . ASP A 1 259 ? -6.850 3.683 10.172 1.00 75.19 259 ASP A C 1
ATOM 2018 O O . ASP A 1 259 ? -5.697 4.120 10.157 1.00 75.19 259 ASP A O 1
ATOM 2022 N N . ALA A 1 260 ? -7.160 2.446 9.767 1.00 79.19 260 ALA A N 1
ATOM 2023 C CA . ALA A 1 260 ? -6.179 1.495 9.263 1.00 79.19 260 ALA A CA 1
ATOM 2024 C C . ALA A 1 260 ? -5.456 2.025 8.015 1.00 79.19 260 ALA A C 1
ATOM 2026 O O . ALA A 1 260 ? -4.244 1.861 7.887 1.00 79.19 260 ALA A O 1
ATOM 2027 N N . SER A 1 261 ? -6.161 2.716 7.112 1.00 82.06 261 SER A N 1
ATOM 2028 C CA . SER A 1 261 ? -5.557 3.336 5.922 1.00 82.06 261 SER A CA 1
ATOM 2029 C C . SER A 1 261 ? -4.583 4.454 6.299 1.00 82.06 261 SER A C 1
ATOM 2031 O O . SER A 1 261 ? -3.467 4.488 5.789 1.00 82.06 261 SER A O 1
ATOM 2033 N N . ARG A 1 262 ? -4.956 5.326 7.243 1.00 81.25 262 ARG A N 1
ATOM 2034 C CA . ARG A 1 262 ? -4.116 6.452 7.691 1.00 81.25 262 ARG A CA 1
ATOM 2035 C C . ARG A 1 262 ? -2.909 6.017 8.522 1.00 81.25 262 ARG A C 1
ATOM 2037 O O . ARG A 1 262 ? -1.860 6.648 8.480 1.00 81.25 262 ARG A O 1
ATOM 2044 N N . LEU A 1 263 ? -3.033 4.925 9.264 1.00 88.81 263 LEU A N 1
ATOM 2045 C CA . LEU A 1 263 ? -1.933 4.338 10.026 1.00 88.81 263 LEU A CA 1
ATOM 2046 C C . LEU A 1 263 ? -0.977 3.513 9.155 1.00 88.81 263 LEU A C 1
ATOM 2048 O O . LEU A 1 263 ? 0.186 3.369 9.527 1.00 88.81 263 LEU A O 1
ATOM 2052 N N . ASN A 1 264 ? -1.445 2.993 8.015 1.00 89.38 264 ASN A N 1
ATOM 2053 C CA . ASN A 1 264 ? -0.759 1.982 7.209 1.00 89.38 264 ASN A CA 1
ATOM 2054 C C . ASN A 1 264 ? 0.711 2.330 6.923 1.00 89.38 264 ASN A C 1
ATOM 2056 O O . ASN A 1 264 ? 1.624 1.654 7.397 1.00 89.38 264 ASN A O 1
ATOM 2060 N N . TYR A 1 265 ? 0.962 3.404 6.174 1.00 86.25 265 TYR A N 1
ATOM 2061 C CA . TYR A 1 265 ? 2.321 3.711 5.730 1.00 86.25 265 TYR A CA 1
ATOM 2062 C C . TYR A 1 265 ? 3.208 4.282 6.844 1.00 86.25 265 TYR A C 1
ATOM 2064 O O . TYR A 1 265 ? 4.424 4.076 6.832 1.00 86.25 265 TYR A O 1
ATOM 2072 N N . VAL A 1 266 ? 2.615 4.950 7.839 1.00 87.88 266 VAL A N 1
ATOM 2073 C CA . VAL A 1 266 ? 3.341 5.399 9.034 1.00 87.88 266 VAL A CA 1
ATOM 2074 C C . VAL A 1 266 ? 3.826 4.183 9.830 1.00 87.88 266 VAL A C 1
ATOM 2076 O O . VAL A 1 266 ? 4.998 4.119 10.191 1.00 87.88 266 VAL A O 1
ATOM 2079 N N . LEU A 1 267 ? 2.973 3.177 10.039 1.00 93.56 267 LEU A N 1
ATOM 2080 C CA . LEU A 1 267 ? 3.338 1.909 10.674 1.00 93.56 267 LEU A CA 1
ATOM 2081 C C . LEU A 1 267 ? 4.383 1.145 9.853 1.00 93.56 267 LEU A C 1
ATOM 2083 O O . LEU A 1 267 ? 5.395 0.710 10.406 1.00 93.56 267 LEU A O 1
ATOM 2087 N N . LEU A 1 268 ? 4.190 1.052 8.535 1.00 91.50 268 LEU A N 1
ATOM 2088 C CA . LEU A 1 268 ? 5.139 0.435 7.609 1.00 91.50 268 LEU A CA 1
ATOM 2089 C C . LEU A 1 268 ? 6.544 1.026 7.757 1.00 91.50 268 LEU A C 1
ATOM 2091 O O . LEU A 1 268 ? 7.521 0.280 7.799 1.00 91.50 268 LEU A O 1
ATOM 2095 N N . TRP A 1 269 ? 6.670 2.350 7.899 1.00 88.00 269 TRP A N 1
ATOM 2096 C CA . TRP A 1 269 ? 7.966 2.998 8.106 1.00 88.00 269 TRP A CA 1
ATOM 2097 C C . TRP A 1 269 ? 8.720 2.429 9.318 1.00 88.00 269 TRP A C 1
ATOM 2099 O O . TRP A 1 269 ? 9.915 2.127 9.208 1.00 88.00 269 TRP A O 1
ATOM 2109 N N . HIS A 1 270 ? 8.022 2.271 10.447 1.00 90.88 270 HIS A N 1
ATOM 2110 C CA . HIS A 1 270 ? 8.568 1.753 11.707 1.00 90.88 270 HIS A CA 1
ATOM 2111 C C . HIS A 1 270 ? 8.856 0.250 11.646 1.00 90.88 270 HIS A C 1
ATOM 2113 O O . HIS A 1 270 ? 9.875 -0.203 12.164 1.00 90.88 270 HIS A O 1
ATOM 2119 N N . VAL A 1 271 ? 8.020 -0.518 10.947 1.00 92.44 271 VAL A N 1
ATOM 2120 C CA . VAL A 1 271 ? 8.261 -1.944 10.670 1.00 92.44 271 VAL A CA 1
ATOM 2121 C C . VAL A 1 271 ? 9.543 -2.127 9.857 1.00 92.44 271 VAL A C 1
ATOM 2123 O O . VAL A 1 271 ? 10.392 -2.952 10.194 1.00 92.44 271 VAL A O 1
ATOM 2126 N N . LEU A 1 272 ? 9.735 -1.319 8.811 1.00 88.25 272 LEU A N 1
ATOM 2127 C CA . LEU A 1 272 ? 10.915 -1.403 7.952 1.00 88.25 272 LEU A CA 1
ATOM 2128 C C . LEU A 1 272 ? 12.214 -0.991 8.669 1.00 88.25 272 LEU A C 1
ATOM 2130 O O . LEU A 1 272 ? 13.262 -1.535 8.334 1.00 88.25 272 LEU A O 1
ATOM 2134 N N . GLU A 1 273 ? 12.170 -0.105 9.675 1.00 84.62 273 GLU A N 1
ATOM 2135 C CA . GLU A 1 273 ? 13.349 0.239 10.504 1.00 84.62 273 GLU A CA 1
ATOM 2136 C C . GLU A 1 273 ? 13.897 -0.956 11.304 1.00 84.62 273 GLU A C 1
ATOM 2138 O O . GLU A 1 273 ? 15.092 -1.024 11.597 1.00 84.62 273 GLU A O 1
ATOM 2143 N N . ARG A 1 274 ? 13.053 -1.939 11.645 1.00 83.25 274 ARG A N 1
ATOM 2144 C CA . ARG A 1 274 ? 13.491 -3.127 12.402 1.00 83.25 274 ARG A CA 1
ATOM 2145 C C . ARG A 1 274 ? 14.260 -4.128 11.545 1.00 83.25 274 ARG A C 1
ATOM 2147 O O . ARG A 1 274 ? 15.016 -4.946 12.073 1.00 83.25 274 ARG A O 1
ATOM 2154 N N . ARG A 1 275 ? 14.109 -4.071 10.220 1.00 81.06 275 ARG A N 1
ATOM 2155 C CA . ARG A 1 275 ? 14.662 -5.064 9.292 1.00 81.06 275 ARG A CA 1
ATOM 2156 C C . ARG A 1 275 ? 16.136 -4.808 9.007 1.00 81.06 275 ARG A C 1
ATOM 2158 O O . ARG A 1 275 ? 16.505 -4.218 8.000 1.00 81.06 275 ARG A O 1
ATOM 2165 N N . ARG A 1 276 ? 16.998 -5.329 9.881 1.00 66.56 276 ARG A N 1
ATOM 2166 C CA . ARG A 1 276 ? 18.464 -5.191 9.770 1.00 66.56 276 ARG A CA 1
ATOM 2167 C C . ARG A 1 276 ? 19.112 -6.041 8.671 1.00 66.56 276 ARG A C 1
ATOM 2169 O O . ARG A 1 276 ? 20.256 -5.782 8.317 1.00 66.56 276 ARG A O 1
ATOM 2176 N N . ASN A 1 277 ? 18.403 -7.036 8.132 1.00 60.56 277 ASN A N 1
ATOM 2177 C CA . ASN A 1 277 ? 18.983 -8.057 7.245 1.00 60.56 277 ASN A CA 1
ATOM 2178 C C . ASN A 1 277 ? 18.792 -7.780 5.745 1.00 60.56 277 ASN A C 1
ATOM 2180 O O . ASN A 1 277 ? 19.110 -8.637 4.927 1.00 60.56 277 ASN A O 1
ATOM 2184 N N . LYS A 1 278 ? 18.268 -6.612 5.362 1.00 68.19 278 LYS A N 1
ATOM 2185 C CA . LYS A 1 278 ? 18.100 -6.233 3.952 1.00 68.19 278 LYS A CA 1
ATOM 2186 C C . LYS A 1 278 ? 18.987 -5.035 3.618 1.00 68.19 278 LYS A C 1
ATOM 2188 O O . LYS A 1 278 ? 19.294 -4.247 4.516 1.00 68.19 278 LYS A O 1
ATOM 2193 N N . PRO A 1 279 ? 19.390 -4.847 2.347 1.00 71.69 279 PRO A N 1
ATOM 2194 C CA . PRO A 1 279 ? 20.031 -3.605 1.940 1.00 71.69 279 PRO A CA 1
ATOM 2195 C C . PRO A 1 279 ? 19.179 -2.411 2.382 1.00 71.69 279 PRO A C 1
ATOM 2197 O O . PRO A 1 279 ? 17.962 -2.426 2.194 1.00 71.69 279 PRO A O 1
ATOM 2200 N N . GLY A 1 280 ? 19.795 -1.374 2.958 1.00 71.31 280 GLY A N 1
ATOM 2201 C CA . GLY A 1 280 ? 19.051 -0.240 3.528 1.00 71.31 280 GLY A CA 1
ATOM 2202 C C . GLY A 1 280 ? 18.097 0.435 2.533 1.00 71.31 280 GLY A C 1
ATOM 2203 O O . GLY A 1 280 ? 17.047 0.937 2.918 1.00 71.31 280 GLY A O 1
ATOM 2204 N N . TRP A 1 281 ? 18.400 0.364 1.235 1.00 77.56 281 TRP A N 1
ATOM 2205 C CA . TRP A 1 281 ? 17.560 0.894 0.161 1.00 77.56 281 TRP A CA 1
ATOM 2206 C C . TRP A 1 281 ? 16.301 0.063 -0.147 1.00 77.56 281 TRP A C 1
ATOM 2208 O O . TRP A 1 281 ? 15.397 0.573 -0.800 1.00 77.56 281 TRP A O 1
ATOM 2218 N N . THR A 1 282 ? 16.171 -1.174 0.347 1.00 83.06 282 THR A N 1
ATOM 2219 C CA . THR A 1 282 ? 14.930 -1.970 0.194 1.00 83.06 282 THR A CA 1
ATOM 2220 C C . THR A 1 282 ? 13.735 -1.298 0.858 1.00 83.06 282 THR A C 1
ATOM 2222 O O . THR A 1 282 ? 12.628 -1.333 0.325 1.00 83.06 282 THR A O 1
ATOM 2225 N N . LYS A 1 283 ? 13.975 -0.592 1.970 1.00 83.06 283 LYS A N 1
ATOM 2226 C CA . LYS A 1 283 ? 12.981 0.271 2.603 1.00 83.06 283 LYS A CA 1
ATOM 2227 C C . LYS A 1 283 ? 12.425 1.292 1.616 1.00 83.06 283 LYS A C 1
ATOM 2229 O O . LYS A 1 283 ? 11.217 1.470 1.540 1.00 83.06 283 LYS A O 1
ATOM 2234 N N . TRP A 1 284 ? 13.292 1.934 0.839 1.00 83.44 284 TRP A N 1
ATOM 2235 C CA . TRP A 1 284 ? 12.860 2.898 -0.165 1.00 83.44 284 TRP A CA 1
ATOM 2236 C C . TRP A 1 284 ? 12.070 2.265 -1.295 1.00 83.44 284 TRP A C 1
ATOM 2238 O O . TRP A 1 284 ? 11.068 2.844 -1.685 1.00 83.44 284 TRP A O 1
ATOM 2248 N N . VAL A 1 285 ? 12.451 1.075 -1.763 1.00 85.88 285 VAL A N 1
ATOM 2249 C CA . VAL A 1 285 ? 11.682 0.365 -2.799 1.00 85.88 285 VAL A CA 1
ATOM 2250 C C . VAL A 1 285 ? 10.247 0.133 -2.332 1.00 85.88 285 VAL A C 1
ATOM 2252 O O . VAL A 1 285 ? 9.303 0.450 -3.045 1.00 85.88 285 VAL A O 1
ATOM 2255 N N . ILE A 1 286 ? 10.080 -0.367 -1.106 1.00 88.31 286 ILE A N 1
ATOM 2256 C CA . ILE A 1 286 ? 8.761 -0.658 -0.532 1.00 88.31 286 ILE A CA 1
ATOM 2257 C C . ILE A 1 286 ? 7.966 0.635 -0.291 1.00 88.31 286 ILE A C 1
ATOM 2259 O O . ILE A 1 286 ? 6.782 0.699 -0.615 1.00 88.31 286 ILE A O 1
ATOM 2263 N N . MET A 1 287 ? 8.604 1.677 0.253 1.00 83.56 287 MET A N 1
ATOM 2264 C CA . MET A 1 287 ? 7.939 2.963 0.493 1.00 83.56 287 MET A CA 1
ATOM 2265 C C . MET A 1 287 ? 7.549 3.667 -0.811 1.00 83.56 287 MET A C 1
ATOM 2267 O O . MET A 1 287 ? 6.458 4.225 -0.894 1.00 83.56 287 MET A O 1
ATOM 2271 N N . LEU A 1 288 ? 8.413 3.638 -1.828 1.00 79.31 288 LEU A N 1
ATOM 2272 C CA . LEU A 1 288 ? 8.128 4.236 -3.128 1.00 79.31 288 LEU A CA 1
ATOM 2273 C C . LEU A 1 288 ? 6.999 3.496 -3.841 1.00 79.31 288 LEU A C 1
ATOM 2275 O O . LEU A 1 288 ? 6.155 4.144 -4.445 1.00 79.31 288 LEU A O 1
ATOM 2279 N N . GLU A 1 289 ? 6.929 2.173 -3.712 1.00 87.12 289 GLU A N 1
ATOM 2280 C CA . GLU A 1 289 ? 5.784 1.409 -4.203 1.00 87.12 289 GLU A CA 1
ATOM 2281 C C . GLU A 1 289 ? 4.474 1.857 -3.533 1.00 87.12 289 GLU A C 1
ATOM 2283 O O . GLU A 1 289 ? 3.471 2.101 -4.202 1.00 87.12 289 GLU A O 1
ATOM 2288 N N . GLY A 1 290 ? 4.486 2.064 -2.212 1.00 80.50 290 GLY A N 1
ATOM 2289 C CA . GLY A 1 290 ? 3.338 2.642 -1.509 1.00 80.50 290 GLY A CA 1
ATOM 2290 C C . GLY A 1 290 ? 2.911 4.000 -2.088 1.00 80.50 290 GLY A C 1
ATOM 2291 O O . GLY A 1 290 ? 1.723 4.230 -2.326 1.00 80.50 290 GLY A O 1
ATOM 2292 N N . LEU A 1 291 ? 3.875 4.875 -2.384 1.00 76.06 291 LEU A N 1
ATOM 2293 C CA . LEU A 1 291 ? 3.623 6.178 -3.010 1.00 76.06 291 LEU A CA 1
ATOM 2294 C C . LEU A 1 291 ? 3.129 6.057 -4.460 1.00 76.06 291 LEU A C 1
ATOM 2296 O O . LEU A 1 291 ? 2.233 6.800 -4.858 1.00 76.06 291 LEU A O 1
ATOM 2300 N N . ASN A 1 292 ? 3.660 5.121 -5.250 1.00 78.44 292 ASN A N 1
ATOM 2301 C CA . ASN A 1 292 ? 3.199 4.866 -6.617 1.00 78.44 292 ASN A CA 1
ATOM 2302 C C . ASN A 1 292 ? 1.724 4.461 -6.629 1.00 78.44 292 ASN A C 1
ATOM 2304 O O . ASN A 1 292 ? 0.962 4.981 -7.444 1.00 78.44 292 ASN A O 1
ATOM 2308 N N . ARG A 1 293 ? 1.292 3.617 -5.682 1.00 81.06 293 ARG A N 1
ATOM 2309 C CA . ARG A 1 293 ? -0.130 3.269 -5.513 1.00 81.06 293 ARG A CA 1
ATOM 2310 C C . ARG A 1 293 ? -0.992 4.487 -5.212 1.00 81.06 293 ARG A C 1
ATOM 2312 O O . ARG A 1 293 ? -2.055 4.629 -5.808 1.00 81.06 293 ARG A O 1
ATOM 2319 N N . THR A 1 294 ? -0.533 5.381 -4.337 1.00 77.31 294 THR A N 1
ATOM 2320 C CA . THR A 1 294 ? -1.215 6.652 -4.046 1.00 77.31 294 THR A CA 1
ATOM 2321 C C . THR A 1 294 ? -1.347 7.510 -5.310 1.00 77.31 294 THR A C 1
ATOM 2323 O O . THR A 1 294 ? -2.451 7.937 -5.644 1.00 77.31 294 THR A O 1
ATOM 2326 N N . LEU A 1 295 ? -0.258 7.711 -6.060 1.00 74.69 295 LEU A N 1
ATOM 2327 C CA . LEU A 1 295 ? -0.257 8.516 -7.290 1.00 74.69 295 LEU A CA 1
ATOM 2328 C C . LEU A 1 295 ? -1.150 7.910 -8.380 1.00 74.69 295 LEU A C 1
ATOM 2330 O O . LEU A 1 295 ? -1.909 8.615 -9.048 1.00 74.69 295 LEU A O 1
ATOM 2334 N N . TRP A 1 296 ? -1.079 6.591 -8.560 1.00 80.06 296 TRP A N 1
ATOM 2335 C CA . TRP A 1 296 ? -1.948 5.861 -9.473 1.00 80.06 296 TRP A CA 1
ATOM 2336 C C . TRP A 1 296 ? -3.417 6.025 -9.080 1.00 80.06 296 TRP A C 1
ATOM 2338 O O . TRP A 1 296 ? -4.248 6.349 -9.934 1.00 80.06 296 TRP A O 1
ATOM 2348 N N . ALA A 1 297 ? -3.726 5.868 -7.790 1.00 79.19 297 ALA A N 1
ATOM 2349 C CA . ALA A 1 297 ? -5.082 5.978 -7.284 1.00 79.19 297 ALA A CA 1
ATOM 2350 C C . ALA A 1 297 ? -5.654 7.381 -7.506 1.00 79.19 297 ALA A C 1
ATOM 2352 O O . ALA A 1 297 ? -6.781 7.532 -7.976 1.00 79.19 297 ALA A O 1
ATOM 2353 N N . GLN A 1 298 ? -4.836 8.404 -7.272 1.00 74.69 298 GLN A N 1
ATOM 2354 C CA . GLN A 1 298 ? -5.173 9.794 -7.535 1.00 74.69 298 GLN A CA 1
ATOM 2355 C C . GLN A 1 298 ? -5.481 10.034 -9.023 1.00 74.69 298 GLN A C 1
ATOM 2357 O O . GLN A 1 298 ? -6.541 10.564 -9.367 1.00 74.69 298 GLN A O 1
ATOM 2362 N N . LYS A 1 299 ? -4.601 9.592 -9.935 1.00 76.69 299 LYS A N 1
ATOM 2363 C CA . LYS A 1 299 ? -4.831 9.697 -11.390 1.00 76.69 299 LYS A CA 1
ATOM 2364 C C . LYS A 1 299 ? -6.125 9.007 -11.810 1.00 76.69 299 LYS A C 1
ATOM 2366 O O . LYS A 1 299 ? -6.882 9.545 -12.618 1.00 76.69 299 LYS A O 1
ATOM 2371 N N . LYS A 1 300 ? -6.383 7.817 -11.265 1.00 79.25 300 LYS A N 1
ATOM 2372 C CA . LYS A 1 300 ? -7.599 7.055 -11.546 1.00 79.25 300 LYS A CA 1
ATOM 2373 C C . LYS A 1 300 ? -8.840 7.767 -11.029 1.00 79.25 300 LYS A C 1
ATOM 2375 O O . LYS A 1 300 ? -9.775 7.910 -11.812 1.00 79.25 300 LYS A O 1
ATOM 2380 N N . LEU A 1 301 ? -8.818 8.290 -9.803 1.00 77.31 301 LEU A N 1
ATOM 2381 C CA . LEU A 1 301 ? -9.918 9.058 -9.216 1.00 77.31 301 LEU A CA 1
ATOM 2382 C C . LEU A 1 301 ? -10.294 10.256 -10.104 1.00 77.31 301 LEU A C 1
ATOM 2384 O O . LEU A 1 301 ? -11.464 10.419 -10.451 1.00 77.31 301 LEU A O 1
ATOM 2388 N N . HIS A 1 302 ? -9.300 11.016 -10.579 1.00 74.50 302 HIS A N 1
ATOM 2389 C CA . HIS A 1 302 ? -9.509 12.137 -11.507 1.00 74.50 302 HIS A CA 1
ATOM 2390 C C . HIS A 1 302 ? -10.054 11.727 -12.879 1.00 74.50 302 HIS A C 1
ATOM 2392 O O . HIS A 1 302 ? -10.723 12.524 -13.532 1.00 74.50 302 HIS A O 1
ATOM 2398 N N . SER A 1 303 ? -9.768 10.503 -13.331 1.00 76.44 303 SER A N 1
ATOM 2399 C CA . SER A 1 303 ? -10.267 9.985 -14.609 1.00 76.44 303 SER A CA 1
ATOM 2400 C C . SER A 1 303 ? -11.707 9.457 -14.548 1.00 76.44 303 SER A C 1
ATOM 2402 O O . SER A 1 303 ? -12.270 9.112 -15.586 1.00 76.44 303 SER A O 1
ATOM 2404 N N . THR A 1 304 ? -12.310 9.377 -13.355 1.00 74.62 304 THR A N 1
ATOM 2405 C CA . THR A 1 304 ? -13.684 8.881 -13.193 1.00 74.62 304 THR A CA 1
ATOM 2406 C C . THR A 1 304 ? -14.734 9.908 -13.634 1.00 74.62 304 THR A C 1
ATOM 2408 O O . THR A 1 304 ? -14.538 11.120 -13.550 1.00 74.62 304 THR A O 1
ATOM 2411 N N . SER A 1 305 ? -15.897 9.421 -14.081 1.00 69.75 305 SER A N 1
ATOM 2412 C CA . SER A 1 305 ? -17.027 10.241 -14.554 1.00 69.75 305 SER A CA 1
ATOM 2413 C C . SER A 1 305 ? -17.644 11.154 -13.486 1.00 69.75 305 SER A C 1
ATOM 2415 O O . SER A 1 305 ? -18.292 12.140 -13.829 1.00 69.75 305 SER A O 1
ATOM 2417 N N . ILE A 1 306 ? -17.429 10.850 -12.206 1.00 67.25 306 ILE A N 1
ATOM 2418 C CA . ILE A 1 306 ? -17.951 11.592 -11.050 1.00 67.25 306 ILE A CA 1
ATOM 2419 C C . ILE A 1 306 ? -16.904 12.538 -10.427 1.00 67.25 306 ILE A C 1
ATOM 2421 O O . ILE A 1 306 ? -17.073 13.000 -9.304 1.00 67.25 306 ILE A O 1
ATOM 2425 N N . GLY A 1 307 ? -15.814 12.829 -11.147 1.00 68.25 307 GLY A N 1
ATOM 2426 C CA . GLY A 1 307 ? -14.564 13.394 -10.619 1.00 68.25 307 GLY A CA 1
ATOM 2427 C C . GLY A 1 307 ? -14.680 14.433 -9.493 1.00 68.25 307 GLY A C 1
ATOM 2428 O O . GLY A 1 307 ? -14.050 14.261 -8.457 1.00 68.25 307 GLY A O 1
ATOM 2429 N N . LEU A 1 308 ? -15.495 15.487 -9.635 1.00 71.25 308 LEU A N 1
ATOM 2430 C CA . LEU A 1 308 ? -15.612 16.519 -8.589 1.00 71.25 308 LEU A CA 1
ATOM 2431 C C . LEU A 1 308 ? -16.329 16.029 -7.321 1.00 71.25 308 LEU A C 1
ATOM 2433 O O . LEU A 1 308 ? -15.840 16.283 -6.222 1.00 71.25 308 LEU A O 1
ATOM 2437 N N . SER A 1 309 ? -17.447 15.307 -7.450 1.00 73.94 309 SER A N 1
ATOM 2438 C CA . SER A 1 309 ? -18.171 14.786 -6.283 1.00 73.94 309 SER A CA 1
ATOM 2439 C C . SER A 1 309 ? -17.375 13.691 -5.573 1.00 73.94 309 SER A C 1
ATOM 2441 O O . SER A 1 309 ? -17.387 13.632 -4.344 1.00 73.94 309 SER A O 1
ATOM 2443 N N . ALA A 1 310 ? -16.612 12.886 -6.319 1.00 72.69 310 ALA A N 1
ATOM 2444 C CA . ALA A 1 310 ? -15.691 11.907 -5.749 1.00 72.69 310 ALA A CA 1
ATOM 2445 C C . ALA A 1 310 ? -14.572 12.567 -4.934 1.00 72.69 310 ALA A C 1
ATOM 2447 O O . ALA A 1 310 ? -14.300 12.134 -3.815 1.00 72.69 310 ALA A O 1
ATOM 2448 N N . CYS A 1 311 ? -13.967 13.644 -5.448 1.00 69.88 311 CYS A N 1
ATOM 2449 C CA . CYS A 1 311 ? -12.957 14.411 -4.717 1.00 69.88 311 CYS A CA 1
ATOM 2450 C C . CYS A 1 311 ? -13.525 15.065 -3.444 1.00 69.88 311 CYS A C 1
ATOM 2452 O O . CYS A 1 311 ? -12.854 15.100 -2.415 1.00 69.88 311 CYS A O 1
ATOM 2454 N N . GLU A 1 312 ? -14.762 15.566 -3.476 1.00 75.00 312 GLU A N 1
ATOM 2455 C CA . GLU A 1 312 ? -15.414 16.150 -2.296 1.00 75.00 312 GLU A CA 1
ATOM 2456 C C . GLU A 1 312 ? -15.822 15.101 -1.253 1.00 75.00 312 GLU A C 1
ATOM 2458 O O . GLU A 1 312 ? -15.690 15.342 -0.049 1.00 75.00 312 GLU A O 1
ATOM 2463 N N . ALA A 1 313 ? -16.327 13.943 -1.689 1.00 77.19 313 ALA A N 1
ATOM 2464 C CA . ALA A 1 313 ? -16.622 12.811 -0.811 1.00 77.19 313 ALA A CA 1
ATOM 2465 C C . ALA A 1 313 ? -15.348 12.281 -0.157 1.00 77.19 313 ALA A C 1
ATOM 2467 O O . ALA A 1 313 ? -15.312 12.126 1.061 1.00 77.19 313 ALA A O 1
ATOM 2468 N N . TYR A 1 314 ? -14.284 12.125 -0.945 1.00 75.62 314 TYR A N 1
ATOM 2469 C CA . TYR A 1 314 ? -12.957 11.841 -0.428 1.00 75.62 314 TYR A CA 1
ATOM 2470 C C . TYR A 1 314 ? -12.533 12.853 0.638 1.00 75.62 314 TYR A C 1
ATOM 2472 O O . TYR A 1 314 ? -12.186 12.453 1.743 1.00 75.62 314 TYR A O 1
ATOM 2480 N N . ARG A 1 315 ? -12.576 14.157 0.340 1.00 71.50 315 ARG A N 1
ATOM 2481 C CA . ARG A 1 315 ? -12.098 15.176 1.281 1.00 71.50 315 ARG A CA 1
ATOM 2482 C C . ARG A 1 315 ? -12.842 15.104 2.613 1.00 71.50 315 ARG A C 1
ATOM 2484 O O . ARG A 1 315 ? -12.215 15.096 3.664 1.00 71.50 315 ARG A O 1
ATOM 2491 N N . ARG A 1 316 ? -14.175 14.994 2.572 1.00 75.00 316 ARG A N 1
ATOM 2492 C CA . ARG A 1 316 ? -14.996 14.837 3.787 1.00 75.00 316 ARG A CA 1
ATOM 2493 C C . ARG A 1 316 ? -14.595 13.600 4.585 1.00 75.00 316 ARG A C 1
ATOM 2495 O O . ARG A 1 316 ? -14.534 13.655 5.812 1.00 75.00 316 ARG A O 1
ATOM 2502 N N . TRP A 1 317 ? -14.298 12.508 3.894 1.00 76.19 317 TRP A N 1
ATOM 2503 C CA . TRP A 1 317 ? -13.835 11.276 4.512 1.00 76.19 317 TRP A CA 1
ATOM 2504 C C . TRP A 1 317 ? -12.434 11.420 5.120 1.00 76.19 317 TRP A C 1
ATOM 2506 O O . TRP A 1 317 ? -12.248 11.093 6.285 1.00 76.19 317 TRP A O 1
ATOM 2516 N N . ALA A 1 318 ? -11.462 11.997 4.413 1.00 70.81 318 ALA A N 1
ATOM 2517 C CA . ALA A 1 318 ? -10.104 12.206 4.922 1.00 70.81 318 ALA A CA 1
ATOM 2518 C C . ALA A 1 318 ? -10.057 13.176 6.125 1.00 70.81 318 ALA A C 1
ATOM 2520 O O . ALA A 1 318 ? -9.420 12.877 7.145 1.00 70.81 318 ALA A O 1
ATOM 2521 N N . ASP A 1 319 ? -10.782 14.299 6.043 1.00 68.94 319 ASP A N 1
ATOM 2522 C CA . ASP A 1 319 ? -10.868 15.329 7.093 1.00 68.94 319 ASP A CA 1
ATOM 2523 C C . ASP A 1 319 ? -11.476 14.785 8.392 1.00 68.94 319 ASP A C 1
ATOM 2525 O O . ASP A 1 319 ? -11.110 15.201 9.492 1.00 68.94 319 ASP A O 1
ATOM 2529 N N . SER A 1 320 ? -12.388 13.823 8.271 1.00 67.12 320 SER A N 1
ATOM 2530 C CA . SER A 1 320 ? -13.041 13.168 9.404 1.00 67.12 320 SER A CA 1
ATOM 2531 C C . SER A 1 320 ? -12.288 11.940 9.911 1.00 67.12 320 SER A C 1
ATOM 2533 O O . SER A 1 320 ? -12.839 11.184 10.703 1.00 67.12 320 SER A O 1
ATOM 2535 N N . PHE A 1 321 ? -11.039 11.720 9.477 1.00 70.31 321 PHE A N 1
ATOM 2536 C CA . PHE A 1 321 ? -10.270 10.519 9.825 1.00 70.31 321 PHE A CA 1
ATOM 2537 C C . PHE A 1 321 ? -10.994 9.226 9.402 1.00 70.31 321 PHE A C 1
ATOM 2539 O O . PHE A 1 321 ? -10.924 8.207 10.073 1.00 70.31 321 PHE A O 1
ATOM 2546 N N . GLY A 1 322 ? -11.727 9.279 8.289 1.00 70.31 322 GLY A N 1
ATOM 2547 C CA . GLY A 1 322 ? -12.499 8.165 7.757 1.00 70.31 322 GLY A CA 1
ATOM 2548 C C . GLY A 1 322 ? -13.930 8.039 8.276 1.00 70.31 322 GLY A C 1
ATOM 2549 O O . GLY A 1 322 ? -14.668 7.173 7.824 1.00 70.31 322 GLY A O 1
ATOM 2550 N N . ILE A 1 323 ? -14.355 8.889 9.208 1.00 71.56 323 ILE A N 1
ATOM 2551 C CA . ILE A 1 323 ? -15.650 8.749 9.890 1.00 71.56 323 ILE A CA 1
ATOM 2552 C C . ILE A 1 323 ? -16.832 9.151 8.990 1.00 71.56 323 ILE A C 1
ATOM 2554 O O . ILE A 1 323 ? -17.914 8.582 9.074 1.00 71.56 323 ILE A O 1
ATOM 2558 N N . ILE A 1 324 ? -16.659 10.106 8.079 1.00 74.31 324 ILE A N 1
ATOM 2559 C CA . ILE A 1 324 ? -17.705 10.482 7.120 1.00 74.31 324 ILE A CA 1
ATOM 2560 C C . ILE A 1 324 ? -17.540 9.620 5.875 1.00 74.31 324 ILE A C 1
ATOM 2562 O O . ILE A 1 324 ? -16.837 10.006 4.942 1.00 74.31 324 ILE A O 1
ATOM 2566 N N . SER A 1 325 ? -18.165 8.441 5.880 1.00 74.44 325 SER A N 1
ATOM 2567 C CA . SER A 1 325 ? -18.080 7.490 4.771 1.00 74.44 325 SER A CA 1
ATOM 2568 C C . SER A 1 325 ? -18.480 8.128 3.428 1.00 74.44 325 SER A C 1
ATOM 2570 O O . SER A 1 325 ? -19.505 8.815 3.349 1.00 74.44 325 SER A O 1
ATOM 2572 N N . PRO A 1 326 ? -17.722 7.887 2.341 1.00 74.50 326 PRO A N 1
ATOM 2573 C CA . PRO A 1 326 ? -18.097 8.341 1.013 1.00 74.50 326 PRO A CA 1
ATOM 2574 C C . PRO A 1 326 ? -19.188 7.456 0.389 1.00 74.50 326 PRO A C 1
ATOM 2576 O O . PRO A 1 326 ? -19.639 7.771 -0.713 1.00 74.50 326 PRO A O 1
ATOM 2579 N N . CYS A 1 327 ? -19.624 6.385 1.074 1.00 75.12 327 CYS A N 1
ATOM 2580 C CA . CYS A 1 327 ? -20.578 5.398 0.571 1.00 75.12 327 CYS A CA 1
ATOM 2581 C C . CYS A 1 327 ? -21.836 6.025 -0.019 1.00 75.12 327 CYS A C 1
ATOM 2583 O O . CYS A 1 327 ? -22.252 5.580 -1.073 1.00 75.12 327 CYS A O 1
ATOM 2585 N N . ASP A 1 328 ? -22.409 7.079 0.567 1.00 74.25 328 ASP A N 1
ATOM 2586 C CA . ASP A 1 328 ? -23.606 7.712 -0.008 1.00 74.25 328 ASP A CA 1
ATOM 2587 C C . ASP A 1 328 ? -23.324 8.338 -1.382 1.00 74.25 328 ASP A C 1
ATOM 2589 O O . ASP A 1 328 ? -24.111 8.198 -2.312 1.00 74.25 328 ASP A O 1
ATOM 2593 N N . THR A 1 329 ? -22.170 8.997 -1.540 1.00 76.75 329 THR A N 1
ATOM 2594 C CA . THR A 1 329 ? -21.761 9.584 -2.829 1.00 76.75 329 THR A CA 1
ATOM 2595 C C . THR A 1 329 ? -21.336 8.508 -3.827 1.00 76.75 329 THR A C 1
ATOM 2597 O O . THR A 1 329 ? -21.515 8.663 -5.031 1.00 76.75 329 THR A O 1
ATOM 2600 N N . PHE A 1 330 ? -20.762 7.412 -3.340 1.00 82.19 330 PHE A N 1
ATOM 2601 C CA . PHE A 1 330 ? -20.295 6.308 -4.172 1.00 82.19 330 PHE A CA 1
ATOM 2602 C C . PHE A 1 330 ? -21.427 5.362 -4.577 1.00 82.19 330 PHE A C 1
ATOM 2604 O O . PHE A 1 330 ? -21.418 4.861 -5.694 1.00 82.19 330 PHE A O 1
ATOM 2611 N N . ALA A 1 331 ? -22.443 5.181 -3.735 1.00 75.62 331 ALA A N 1
ATOM 2612 C CA . ALA A 1 331 ? -23.630 4.380 -4.018 1.00 75.62 331 ALA A CA 1
ATOM 2613 C C . ALA A 1 331 ? -24.412 4.938 -5.214 1.00 75.62 331 ALA A C 1
ATOM 2615 O O . ALA A 1 331 ? -24.960 4.172 -6.004 1.00 75.62 331 ALA A O 1
ATOM 2616 N N . GLU A 1 332 ? -24.398 6.262 -5.413 1.00 74.94 332 GLU A N 1
ATOM 2617 C CA . GLU A 1 332 ? -24.945 6.900 -6.617 1.00 74.94 332 GLU A CA 1
ATOM 2618 C C . GLU A 1 332 ? -24.231 6.456 -7.914 1.00 74.94 332 GLU A C 1
ATOM 2620 O O . GLU A 1 332 ? -24.819 6.545 -8.992 1.00 74.94 332 GLU A O 1
ATOM 2625 N N . ALA A 1 333 ? -22.997 5.943 -7.826 1.00 70.25 333 ALA A N 1
ATOM 2626 C CA . ALA A 1 333 ? -22.212 5.428 -8.951 1.00 70.25 333 ALA A CA 1
ATOM 2627 C C . ALA A 1 333 ? -22.438 3.925 -9.239 1.00 70.25 333 ALA A C 1
ATOM 2629 O O . ALA A 1 333 ? -21.974 3.422 -10.262 1.00 70.25 333 ALA A O 1
ATOM 2630 N N . GLY A 1 334 ? -23.173 3.212 -8.377 1.00 77.56 334 GLY A N 1
ATOM 2631 C CA . GLY A 1 334 ? -23.383 1.762 -8.453 1.00 77.56 334 GLY A CA 1
ATOM 2632 C C . GLY A 1 334 ? -22.286 0.939 -7.764 1.00 77.56 334 GLY A C 1
ATOM 2633 O O . GLY A 1 334 ? -21.166 1.406 -7.574 1.00 77.56 334 GLY A O 1
ATOM 2634 N N . ASP A 1 335 ? -22.614 -0.303 -7.395 1.00 69.12 335 ASP A N 1
ATOM 2635 C CA . ASP A 1 335 ? -21.826 -1.118 -6.452 1.00 69.12 335 ASP A CA 1
ATOM 2636 C C . ASP A 1 335 ? -20.366 -1.362 -6.884 1.00 69.12 335 ASP A C 1
ATOM 2638 O O . ASP A 1 335 ? -19.444 -1.161 -6.094 1.00 69.12 335 ASP A O 1
ATOM 2642 N N . GLU A 1 336 ? -20.123 -1.754 -8.141 1.00 69.94 336 GLU A N 1
ATOM 2643 C CA . GLU A 1 336 ? -18.760 -2.029 -8.634 1.00 69.94 336 GLU A CA 1
ATOM 2644 C C . GLU A 1 336 ? -17.887 -0.767 -8.656 1.00 69.94 336 GLU A C 1
ATOM 2646 O O . GLU A 1 336 ? -16.721 -0.792 -8.253 1.00 69.94 336 GLU A O 1
ATOM 2651 N N . GLN A 1 337 ? -18.459 0.357 -9.094 1.00 75.25 337 GLN A N 1
ATOM 2652 C CA . GLN A 1 337 ? -17.746 1.628 -9.144 1.00 75.25 337 GLN A CA 1
ATOM 2653 C C . GLN A 1 337 ? -17.520 2.182 -7.732 1.00 75.25 337 GLN A C 1
ATOM 2655 O O . GLN A 1 337 ? -16.461 2.749 -7.472 1.00 75.25 337 GLN A O 1
ATOM 2660 N N . ALA A 1 338 ? -18.462 1.973 -6.809 1.00 76.44 338 ALA A N 1
ATOM 2661 C CA . ALA A 1 338 ? -18.333 2.375 -5.415 1.00 76.44 338 ALA A CA 1
ATOM 2662 C C . ALA A 1 338 ? -17.151 1.689 -4.719 1.00 76.44 338 ALA A C 1
ATOM 2664 O O . ALA A 1 338 ? -16.321 2.370 -4.117 1.00 76.44 338 ALA A O 1
ATOM 2665 N N . LEU A 1 339 ? -17.027 0.366 -4.872 1.00 73.94 339 LEU A N 1
ATOM 2666 C CA . LEU A 1 339 ? -15.906 -0.410 -4.329 1.00 73.94 339 LEU A CA 1
ATOM 2667 C C . LEU A 1 339 ? -14.564 0.040 -4.914 1.00 73.94 339 LEU A C 1
ATOM 2669 O O . LEU A 1 339 ? -13.573 0.183 -4.193 1.00 73.94 339 LEU A O 1
ATOM 2673 N N . GLN A 1 340 ? -14.532 0.299 -6.225 1.00 78.62 340 GLN A N 1
ATOM 2674 C CA . GLN A 1 340 ? -13.337 0.818 -6.879 1.00 78.62 340 GLN A CA 1
ATOM 2675 C C . GLN A 1 340 ? -12.947 2.183 -6.308 1.00 78.62 340 GLN A C 1
ATOM 2677 O O . GLN A 1 340 ? -11.789 2.384 -5.949 1.00 78.62 340 GLN A O 1
ATOM 2682 N N . LEU A 1 341 ? -13.898 3.114 -6.206 1.00 80.12 341 LEU A N 1
ATOM 2683 C CA . LEU A 1 341 ? -13.660 4.443 -5.651 1.00 80.12 341 LEU A CA 1
ATOM 2684 C C . LEU A 1 341 ? -13.133 4.341 -4.227 1.00 80.12 341 LEU A C 1
ATOM 2686 O O . LEU A 1 341 ? -12.094 4.915 -3.931 1.00 80.12 341 LEU A O 1
ATOM 2690 N N . GLU A 1 342 ? -13.769 3.549 -3.374 1.00 79.06 342 GLU A N 1
ATOM 2691 C CA . GLU A 1 342 ? -13.328 3.364 -1.997 1.00 79.06 342 GLU A CA 1
ATOM 2692 C C . GLU A 1 342 ? -11.881 2.853 -1.909 1.00 79.06 342 GLU A C 1
ATOM 2694 O O . GLU A 1 342 ? -11.077 3.406 -1.160 1.00 79.06 342 GLU A O 1
ATOM 2699 N N . SER A 1 343 ? -11.507 1.871 -2.735 1.00 80.94 343 SER A N 1
ATOM 2700 C CA . SER A 1 343 ? -10.127 1.370 -2.819 1.00 80.94 343 SER A CA 1
ATOM 2701 C C . SER A 1 343 ? -9.120 2.450 -3.249 1.00 80.94 343 SER A C 1
ATOM 2703 O O . SER A 1 343 ? -8.036 2.572 -2.660 1.00 80.94 343 SER A O 1
ATOM 2705 N N . LEU A 1 344 ? -9.484 3.277 -4.238 1.00 81.50 344 LEU A N 1
ATOM 2706 C CA . LEU A 1 344 ? -8.662 4.411 -4.671 1.00 81.50 344 LEU A CA 1
ATOM 2707 C C . LEU A 1 344 ? -8.459 5.388 -3.513 1.00 81.50 344 LEU A C 1
ATOM 2709 O O . LEU A 1 344 ? -7.333 5.774 -3.205 1.00 81.50 344 LEU A O 1
ATOM 2713 N N . VAL A 1 345 ? -9.542 5.740 -2.829 1.00 79.00 345 VAL A N 1
ATOM 2714 C CA . VAL A 1 345 ? -9.510 6.711 -1.745 1.00 79.00 345 VAL A CA 1
ATOM 2715 C C . VAL A 1 345 ? -8.679 6.207 -0.550 1.00 79.00 345 VAL A C 1
ATOM 2717 O O . VAL A 1 345 ? -7.849 6.961 -0.035 1.00 79.00 345 VAL A O 1
ATOM 2720 N N . LYS A 1 346 ? -8.786 4.923 -0.169 1.00 81.06 346 LYS A N 1
ATOM 2721 C CA . LYS A 1 346 ? -7.926 4.283 0.858 1.00 81.06 346 LYS A CA 1
ATOM 2722 C C . LYS A 1 346 ? -6.436 4.453 0.547 1.00 81.06 346 LYS A C 1
ATOM 2724 O O . LYS A 1 346 ? -5.645 4.823 1.416 1.00 81.06 346 LYS A O 1
ATOM 2729 N N . SER A 1 347 ? -6.065 4.224 -0.712 1.00 80.56 347 SER A N 1
ATOM 2730 C CA . SER A 1 347 ? -4.680 4.325 -1.187 1.00 80.56 347 SER A CA 1
ATOM 2731 C C . SER A 1 347 ? -4.145 5.761 -1.154 1.00 80.56 347 SER A C 1
ATOM 2733 O O . SER A 1 34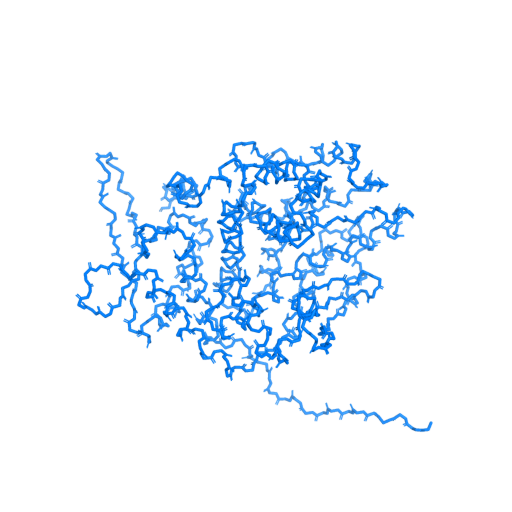7 ? -2.958 5.969 -0.885 1.00 80.56 347 SER A O 1
ATOM 2735 N N . ILE A 1 348 ? -5.005 6.754 -1.409 1.00 76.56 348 ILE A N 1
ATOM 2736 C CA . ILE A 1 348 ? -4.637 8.171 -1.310 1.00 76.56 348 ILE A CA 1
ATOM 2737 C C . ILE A 1 348 ? -4.380 8.543 0.159 1.00 76.56 348 ILE A C 1
ATOM 2739 O O . ILE A 1 348 ? -3.284 9.002 0.470 1.00 76.56 348 ILE A O 1
ATOM 2743 N N . VAL A 1 349 ? -5.313 8.240 1.075 1.00 76.75 349 VAL A N 1
ATOM 2744 C CA . VAL A 1 349 ? -5.173 8.541 2.519 1.00 76.75 349 VAL A CA 1
ATOM 2745 C C . VAL A 1 349 ? -3.896 7.951 3.118 1.00 76.75 349 VAL A C 1
ATOM 2747 O O . VAL A 1 349 ? -3.218 8.615 3.904 1.00 76.75 349 VAL A O 1
ATOM 2750 N N . ALA A 1 350 ? -3.546 6.715 2.749 1.00 78.50 350 ALA A N 1
ATOM 2751 C CA . ALA A 1 350 ? -2.316 6.083 3.222 1.00 78.50 350 ALA A CA 1
ATOM 2752 C C . ALA A 1 350 ? -1.065 6.877 2.810 1.00 78.50 350 ALA A C 1
ATOM 2754 O O . ALA A 1 350 ? -0.161 7.080 3.623 1.00 78.50 350 ALA A O 1
ATOM 2755 N N . GLY A 1 351 ? -1.034 7.366 1.567 1.00 71.44 351 GLY A N 1
ATOM 2756 C CA . GLY A 1 351 ? 0.038 8.220 1.062 1.00 71.44 351 GLY A CA 1
ATOM 2757 C C . GLY A 1 351 ? 0.089 9.575 1.759 1.00 71.44 351 GLY A C 1
ATOM 2758 O O . GLY A 1 351 ? 1.164 9.999 2.179 1.00 71.44 351 GLY A O 1
ATOM 2759 N N . GLU A 1 352 ? -1.059 10.230 1.950 1.00 69.88 352 GLU A N 1
ATOM 2760 C CA . GLU A 1 352 ? -1.121 11.532 2.625 1.00 69.88 352 GLU A CA 1
ATOM 2761 C C . GLU A 1 352 ? -0.600 11.467 4.058 1.00 69.88 352 GLU A C 1
ATOM 2763 O O . GLU A 1 352 ? 0.112 12.369 4.496 1.00 69.88 352 GLU A O 1
ATOM 2768 N N . ALA A 1 353 ? -0.893 10.386 4.781 1.00 69.75 353 ALA A N 1
ATOM 2769 C CA . ALA A 1 353 ? -0.448 10.216 6.159 1.00 69.75 353 ALA A CA 1
ATOM 2770 C C . ALA A 1 353 ? 1.081 10.267 6.316 1.00 69.75 353 ALA A C 1
ATOM 2772 O O . ALA A 1 353 ? 1.577 10.693 7.355 1.00 69.75 353 ALA A O 1
ATOM 2773 N N . LEU A 1 354 ? 1.838 9.883 5.281 1.00 67.12 354 LEU A N 1
ATOM 2774 C CA . LEU A 1 354 ? 3.294 10.044 5.269 1.00 67.12 354 LEU A CA 1
ATOM 2775 C C . LEU A 1 354 ? 3.738 11.495 5.108 1.00 67.12 354 LEU A C 1
ATOM 2777 O O . LEU A 1 354 ? 4.833 11.845 5.534 1.00 67.12 354 LEU A O 1
ATOM 2781 N N . THR A 1 355 ? 2.938 12.316 4.434 1.00 61.38 355 THR A N 1
ATOM 2782 C CA . THR A 1 355 ? 3.280 13.710 4.117 1.00 61.38 355 THR A CA 1
ATOM 2783 C C . THR A 1 355 ? 2.983 14.671 5.265 1.00 61.38 355 THR A C 1
ATOM 2785 O O . THR A 1 355 ? 3.464 15.801 5.260 1.00 61.38 355 THR A O 1
ATOM 2788 N N . VAL A 1 356 ? 2.208 14.220 6.251 1.00 61.97 356 VAL A N 1
ATOM 2789 C CA . VAL A 1 356 ? 1.798 15.001 7.415 1.00 61.97 356 VAL A CA 1
ATOM 2790 C C . VAL A 1 356 ? 2.766 14.765 8.584 1.00 61.97 356 VAL A C 1
ATOM 2792 O O . VAL A 1 356 ? 3.247 13.653 8.797 1.00 61.97 356 VAL A O 1
ATOM 2795 N N . GLY A 1 357 ? 3.044 15.810 9.367 1.00 64.25 357 GLY A N 1
ATOM 2796 C CA . GLY A 1 357 ? 3.988 15.755 10.484 1.00 64.25 357 GLY A CA 1
ATOM 2797 C C . GLY A 1 357 ? 5.453 15.809 10.034 1.00 64.25 357 GLY A C 1
ATOM 2798 O O . GLY A 1 357 ? 5.811 16.523 9.099 1.00 64.25 357 GLY A O 1
ATOM 2799 N N . THR A 1 358 ? 6.330 15.085 10.734 1.00 62.34 358 THR A N 1
ATOM 2800 C CA . THR A 1 358 ? 7.760 15.016 10.399 1.00 62.34 358 THR A CA 1
ATOM 2801 C C . THR A 1 358 ? 8.058 13.892 9.409 1.00 62.34 358 THR A C 1
ATOM 2803 O O . THR A 1 358 ? 7.472 12.813 9.471 1.00 62.34 358 THR A O 1
ATOM 2806 N N . LEU A 1 359 ? 9.014 14.131 8.508 1.00 65.19 359 LEU A N 1
ATOM 2807 C CA . LEU A 1 359 ? 9.570 13.128 7.601 1.00 65.19 359 LEU A CA 1
ATOM 2808 C C . LEU A 1 359 ? 11.064 12.944 7.915 1.00 65.19 359 LEU A C 1
ATOM 2810 O O . LEU A 1 359 ? 11.833 13.891 7.746 1.00 65.19 359 LEU A O 1
ATOM 2814 N N . PRO A 1 360 ? 11.511 11.750 8.337 1.00 73.75 360 PRO A N 1
ATOM 2815 C CA . PRO A 1 360 ? 10.721 10.533 8.536 1.00 73.75 360 PRO A CA 1
ATOM 2816 C C . PRO A 1 360 ? 9.727 10.621 9.712 1.00 73.75 360 PRO A C 1
ATOM 2818 O O . PRO A 1 360 ? 10.009 11.350 10.666 1.00 73.75 360 PRO A O 1
ATOM 2821 N N . PRO A 1 361 ? 8.605 9.868 9.684 1.00 78.06 361 PRO A N 1
ATOM 2822 C CA . PRO A 1 361 ? 7.625 9.904 10.765 1.00 78.06 361 PRO A CA 1
ATOM 2823 C C . PRO A 1 361 ? 8.246 9.409 12.069 1.00 78.06 361 PRO A C 1
ATOM 2825 O O . PRO A 1 361 ? 8.828 8.321 12.131 1.00 78.06 361 PRO A O 1
ATOM 2828 N N . SER A 1 362 ? 8.120 10.213 13.126 1.00 86.38 362 SER A N 1
ATOM 2829 C CA . SER A 1 362 ? 8.659 9.860 14.438 1.00 86.38 362 SER A CA 1
ATOM 2830 C C . SER A 1 362 ? 7.825 8.779 15.136 1.00 86.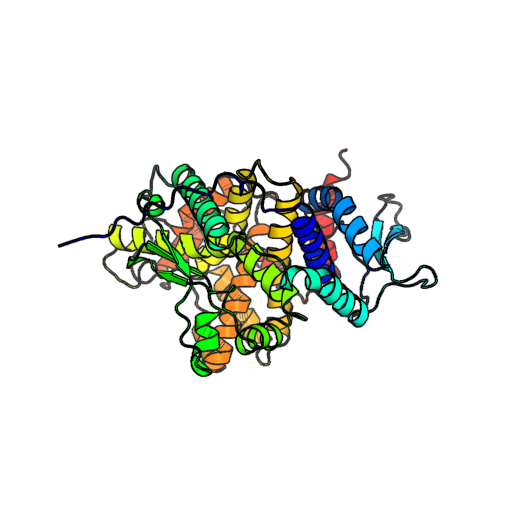38 362 SER A C 1
ATOM 2832 O O . SER A 1 362 ? 6.716 8.426 14.718 1.00 86.38 362 SER A O 1
ATOM 2834 N N . ARG A 1 363 ? 8.363 8.235 16.233 1.00 91.06 363 ARG A N 1
ATOM 2835 C CA . ARG A 1 363 ? 7.625 7.306 17.099 1.00 91.06 363 ARG A CA 1
ATOM 2836 C C . ARG A 1 363 ? 6.413 7.998 17.727 1.00 91.06 363 ARG A C 1
ATOM 2838 O O . ARG A 1 363 ? 5.344 7.405 17.804 1.00 91.06 363 ARG A O 1
ATOM 2845 N N . GLU A 1 364 ? 6.569 9.254 18.133 1.00 90.81 364 GLU A N 1
ATOM 2846 C CA . GLU A 1 364 ? 5.516 10.087 18.718 1.00 90.81 364 GLU A CA 1
ATOM 2847 C C . GLU A 1 364 ? 4.381 10.335 17.721 1.00 90.81 364 GLU A C 1
ATOM 2849 O O . GLU A 1 364 ? 3.219 10.262 18.115 1.00 90.81 364 GLU A O 1
ATOM 2854 N N . HIS A 1 365 ? 4.703 10.539 16.436 1.00 88.44 365 HIS A N 1
ATOM 2855 C CA . HIS A 1 365 ? 3.709 10.624 15.364 1.00 88.44 365 HIS A CA 1
ATOM 2856 C C . HIS A 1 365 ? 2.858 9.342 15.320 1.00 88.44 365 HIS A C 1
ATOM 2858 O O . HIS A 1 365 ? 1.638 9.409 15.484 1.00 88.44 365 HIS A O 1
ATOM 2864 N N . LEU A 1 366 ? 3.479 8.162 15.189 1.00 92.19 366 LEU A N 1
ATOM 2865 C CA . LEU A 1 366 ? 2.732 6.897 15.163 1.00 92.19 366 LEU A CA 1
ATOM 2866 C C . LEU A 1 366 ? 1.907 6.690 16.446 1.00 92.19 366 LEU A C 1
ATOM 2868 O O . LEU A 1 366 ? 0.741 6.308 16.376 1.00 92.19 366 LEU A O 1
ATOM 2872 N N . MET A 1 367 ? 2.473 6.988 17.620 1.00 93.25 367 MET A N 1
ATOM 2873 C CA . MET A 1 367 ? 1.753 6.876 18.893 1.00 93.25 367 MET A CA 1
ATOM 2874 C C . MET A 1 367 ? 0.526 7.788 18.965 1.00 93.25 367 MET A C 1
ATOM 2876 O O . MET A 1 367 ? -0.503 7.370 19.494 1.00 93.25 367 MET A O 1
ATOM 2880 N N . ALA A 1 368 ? 0.611 9.018 18.456 1.00 90.88 368 ALA A N 1
ATOM 2881 C CA . ALA A 1 368 ? -0.518 9.943 18.439 1.00 90.88 368 ALA A CA 1
ATOM 2882 C C . ALA A 1 368 ? -1.659 9.434 17.545 1.00 90.88 368 ALA A C 1
ATOM 2884 O O . ALA A 1 368 ? -2.822 9.481 17.953 1.00 90.88 368 ALA A O 1
ATOM 2885 N N . LEU A 1 369 ? -1.331 8.885 16.370 1.00 90.06 369 LEU A N 1
ATOM 2886 C CA . LEU A 1 369 ? -2.321 8.263 15.489 1.00 90.06 369 LEU A CA 1
ATOM 2887 C C . LEU A 1 369 ? -2.965 7.033 16.143 1.00 90.06 369 LEU A C 1
ATOM 2889 O O . LEU A 1 369 ? -4.186 6.917 16.135 1.00 90.06 369 LEU A O 1
ATOM 2893 N N . LEU A 1 370 ? -2.172 6.148 16.762 1.00 92.25 370 LEU A N 1
ATOM 2894 C CA . LEU A 1 370 ? -2.686 4.949 17.437 1.00 92.25 370 LEU A CA 1
ATOM 2895 C C . LEU A 1 370 ? -3.596 5.301 18.618 1.00 92.25 370 LEU A C 1
ATOM 2897 O O . LEU A 1 370 ? -4.659 4.709 18.768 1.00 92.25 370 LEU A O 1
ATOM 2901 N N . ARG A 1 371 ? -3.223 6.288 19.440 1.00 91.38 371 ARG A N 1
ATOM 2902 C CA . ARG A 1 371 ? -4.068 6.750 20.554 1.00 91.38 371 ARG A CA 1
ATOM 2903 C C . ARG A 1 371 ? -5.374 7.371 20.081 1.00 91.38 371 ARG A C 1
ATOM 2905 O O . ARG A 1 371 ? -6.389 7.187 20.728 1.00 91.38 371 ARG A O 1
ATOM 2912 N N . THR A 1 372 ? -5.345 8.082 18.959 1.00 88.56 372 THR A N 1
ATOM 2913 C CA . THR A 1 372 ? -6.552 8.646 18.342 1.00 88.56 372 THR A CA 1
ATOM 2914 C C . THR A 1 372 ? -7.456 7.535 17.789 1.00 88.56 372 THR A C 1
ATOM 2916 O O . THR A 1 372 ? -8.675 7.568 17.963 1.00 88.56 372 THR A O 1
ATOM 2919 N N . ALA A 1 373 ? -6.859 6.528 17.145 1.00 87.38 373 ALA A N 1
ATOM 2920 C CA . ALA A 1 373 ? -7.579 5.407 16.554 1.00 87.38 373 ALA A CA 1
ATOM 2921 C C . ALA A 1 373 ? -8.239 4.505 17.610 1.00 87.38 373 ALA A C 1
ATOM 2923 O O . ALA A 1 373 ? -9.401 4.138 17.482 1.00 87.38 373 ALA A O 1
ATOM 2924 N N . PHE A 1 374 ? -7.520 4.188 18.683 1.00 87.50 374 PHE A N 1
ATOM 2925 C CA . PHE A 1 374 ? -7.943 3.224 19.701 1.00 87.50 374 PHE A CA 1
ATOM 2926 C C . PHE A 1 374 ? -8.271 3.893 21.043 1.00 87.50 374 PHE A C 1
ATOM 2928 O O . PHE A 1 374 ? -7.987 3.343 22.108 1.00 87.50 374 PHE A O 1
ATOM 2935 N N . ASP A 1 375 ? -8.821 5.109 21.003 1.00 87.75 375 ASP A N 1
ATOM 2936 C CA . ASP A 1 375 ? -9.244 5.799 22.220 1.00 87.75 375 ASP A CA 1
ATOM 2937 C C . ASP A 1 375 ? -10.426 5.051 22.876 1.00 87.75 375 ASP A C 1
ATOM 2939 O O . ASP A 1 375 ? -11.428 4.792 22.203 1.00 87.75 375 ASP A O 1
ATOM 2943 N N . PRO A 1 376 ? -10.365 4.731 24.185 1.00 84.31 376 PRO A N 1
ATOM 2944 C CA . PRO A 1 376 ? -11.440 4.016 24.879 1.00 84.31 376 PRO A CA 1
ATOM 2945 C C . PRO A 1 376 ? -12.785 4.754 24.917 1.00 84.31 376 PRO A C 1
ATOM 2947 O O . PRO A 1 376 ? -13.807 4.146 25.226 1.00 84.31 376 PRO A O 1
ATOM 2950 N N . GLY A 1 377 ? -12.798 6.068 24.671 1.00 85.25 377 GLY A N 1
ATOM 2951 C CA . GLY A 1 377 ? -14.013 6.869 24.571 1.00 85.25 377 GLY A CA 1
ATOM 2952 C C . GLY A 1 377 ? -14.755 6.701 23.244 1.00 85.25 377 GLY A C 1
ATOM 2953 O O . GLY A 1 377 ? -15.892 7.162 23.142 1.00 85.25 377 GLY A O 1
ATOM 2954 N N . ARG A 1 378 ? -14.147 6.053 22.240 1.00 83.00 378 ARG A N 1
ATOM 2955 C CA . ARG A 1 378 ? -14.775 5.792 20.940 1.00 83.00 378 ARG A CA 1
ATOM 2956 C C . ARG A 1 378 ? -15.667 4.556 20.991 1.00 83.00 378 ARG A C 1
ATOM 2958 O O . ARG A 1 378 ? -15.240 3.470 20.628 1.00 83.00 378 ARG A O 1
ATOM 2965 N N . CYS A 1 379 ? -16.910 4.725 21.420 1.00 81.44 379 CYS A N 1
ATOM 2966 C CA . CYS A 1 379 ? -17.887 3.643 21.543 1.00 81.44 379 CYS A CA 1
ATOM 2967 C C . CYS A 1 379 ? -19.079 3.814 20.582 1.00 81.44 379 CYS A C 1
ATOM 2969 O O . CYS A 1 379 ? -19.305 4.890 20.022 1.00 81.44 379 CYS A O 1
ATOM 2971 N N . GLY A 1 380 ? -19.856 2.751 20.386 1.00 80.06 380 GLY A N 1
ATOM 2972 C CA . GLY A 1 380 ? -21.031 2.706 19.525 1.00 80.06 380 GLY A CA 1
ATOM 2973 C C . GLY A 1 380 ? -20.689 2.791 18.038 1.00 80.06 380 GLY A C 1
ATOM 2974 O O . GLY A 1 380 ? -19.696 2.234 17.572 1.00 80.06 380 GLY A O 1
ATOM 2975 N N . ASP A 1 381 ? -21.534 3.477 17.275 1.00 78.94 381 ASP A N 1
ATOM 2976 C CA . ASP A 1 381 ? -21.325 3.685 15.844 1.00 78.94 381 ASP A CA 1
ATOM 2977 C C . ASP A 1 381 ? -20.094 4.570 15.601 1.00 78.94 381 ASP A C 1
ATOM 2979 O O . ASP A 1 381 ? -20.109 5.769 15.883 1.00 78.94 381 ASP A O 1
ATOM 2983 N N . VAL A 1 382 ? -19.016 3.994 15.066 1.00 72.38 382 VAL A N 1
ATOM 2984 C CA . VAL A 1 382 ? -17.771 4.729 14.785 1.00 72.38 382 VAL A CA 1
ATOM 2985 C C . VAL A 1 382 ? -17.957 5.857 13.777 1.00 72.38 382 VAL A C 1
ATOM 2987 O O . VAL A 1 382 ? -17.158 6.791 13.782 1.00 72.38 382 VAL A O 1
ATOM 2990 N N . TYR A 1 383 ? -19.021 5.802 12.971 1.00 75.69 383 TYR A N 1
ATOM 2991 C CA . TYR A 1 383 ? -19.394 6.827 12.003 1.00 75.69 383 TYR A CA 1
ATOM 2992 C C . TYR A 1 383 ? -20.229 7.967 12.619 1.00 75.69 383 TYR A C 1
ATOM 2994 O O . TYR A 1 383 ? -20.662 8.881 11.912 1.00 75.69 383 TYR A O 1
ATOM 3002 N N . SER A 1 384 ? -20.469 7.945 13.937 1.00 80.19 384 SER A N 1
ATOM 3003 C CA . SER A 1 384 ? -21.303 8.948 14.598 1.00 80.19 384 SER A CA 1
ATOM 3004 C C . SER A 1 384 ? -20.631 10.333 14.684 1.00 80.19 384 SER A C 1
ATOM 3006 O O . SER A 1 384 ? -19.400 10.441 14.782 1.00 80.19 384 SER A O 1
ATOM 3008 N N . PRO A 1 385 ? -21.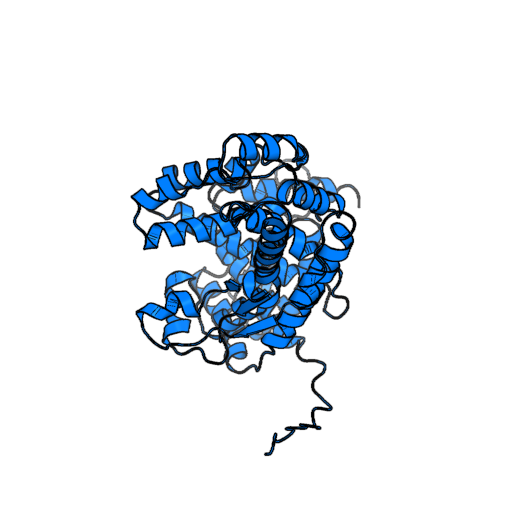420 11.427 14.718 1.00 82.44 385 PRO A N 1
ATOM 3009 C CA . PRO A 1 385 ? -20.896 12.778 14.928 1.00 82.44 385 PRO A CA 1
ATOM 3010 C C . PRO A 1 385 ? -20.088 12.933 16.226 1.00 82.44 385 PRO A C 1
ATOM 3012 O O . PRO A 1 385 ? -19.131 13.706 16.270 1.00 82.44 385 PRO A O 1
ATOM 3015 N N . GLU A 1 386 ? -20.449 12.199 17.280 1.00 87.12 386 GLU A N 1
ATOM 3016 C CA . GLU A 1 386 ? -19.741 12.198 18.563 1.00 87.12 386 GLU A CA 1
ATOM 3017 C C . GLU A 1 386 ? -18.327 11.631 18.406 1.00 87.12 386 GLU A C 1
ATOM 3019 O O . GLU A 1 386 ? -17.360 12.275 18.821 1.00 87.12 386 GLU A O 1
ATOM 3024 N N . ASN A 1 387 ? -18.196 10.480 17.736 1.00 83.44 387 ASN A N 1
ATOM 3025 C CA . ASN A 1 387 ? -16.903 9.870 17.432 1.00 83.44 387 ASN A CA 1
ATOM 3026 C C . ASN A 1 387 ? -16.067 10.742 16.487 1.00 83.44 387 ASN A C 1
ATOM 3028 O O . ASN A 1 387 ? -14.855 10.875 16.690 1.00 83.44 387 ASN A O 1
ATOM 3032 N N . SER A 1 388 ? -16.702 11.415 15.519 1.00 81.00 388 SER A N 1
ATOM 3033 C CA . SER A 1 388 ? -16.033 12.417 14.677 1.00 81.00 388 SER A CA 1
ATOM 3034 C C . SER A 1 388 ? -15.438 13.544 15.516 1.00 81.00 388 SER A C 1
ATOM 3036 O O . SER A 1 388 ? -14.258 13.865 15.372 1.00 81.00 388 SER A O 1
ATOM 3038 N N . SER A 1 389 ? -16.232 14.130 16.415 1.00 85.19 389 SER A N 1
ATOM 3039 C CA . SER A 1 389 ? -15.789 15.236 17.263 1.00 85.19 389 SER A CA 1
ATOM 3040 C C . SER A 1 389 ? -14.674 14.814 18.219 1.00 85.19 389 SER A C 1
ATOM 3042 O O . SER A 1 389 ? -13.734 15.581 18.434 1.00 85.19 389 SER A O 1
ATOM 3044 N N . LEU A 1 390 ? -14.767 13.611 18.795 1.00 87.94 390 LEU A N 1
ATOM 3045 C CA . LEU A 1 390 ? -13.746 13.072 19.689 1.00 87.94 390 LEU A CA 1
ATOM 3046 C C . LEU A 1 390 ? -12.419 12.893 18.946 1.00 87.94 390 LEU A C 1
ATOM 3048 O O . LEU A 1 390 ? -11.402 13.444 19.366 1.00 87.94 390 LEU A O 1
ATOM 3052 N N . THR A 1 391 ? -12.447 12.224 17.795 1.00 84.56 391 THR A N 1
ATOM 3053 C CA . THR A 1 391 ? -11.268 11.976 16.954 1.00 84.56 391 THR A CA 1
ATOM 3054 C C . THR A 1 391 ? -10.590 13.281 16.538 1.00 84.56 391 THR A C 1
ATOM 3056 O O . THR A 1 391 ? -9.381 13.441 16.715 1.00 84.56 391 THR A O 1
ATOM 3059 N N . SER A 1 392 ? -11.367 14.269 16.078 1.00 82.31 392 SER A N 1
ATOM 3060 C CA . SER A 1 392 ? -10.839 15.597 15.753 1.00 82.31 392 SER A CA 1
ATOM 3061 C C . SER A 1 392 ? -10.231 16.312 16.960 1.00 82.31 392 SER A C 1
ATOM 3063 O O . SER A 1 392 ? -9.314 17.102 16.775 1.00 82.31 392 SER A O 1
ATOM 3065 N N . SER A 1 393 ? -10.714 16.071 18.183 1.00 88.31 393 SER A N 1
ATOM 3066 C CA . SER A 1 393 ? -10.158 16.685 19.397 1.00 88.31 393 SER A CA 1
ATOM 3067 C C . SER A 1 393 ? -8.854 16.030 19.869 1.00 88.31 393 SER A C 1
ATOM 3069 O O . SER A 1 393 ? -7.982 16.732 20.379 1.00 88.31 393 SER A O 1
ATOM 3071 N N . LEU A 1 394 ? -8.710 14.715 19.663 1.00 88.62 394 LEU A N 1
ATOM 3072 C CA . LEU A 1 394 ? -7.552 13.921 20.083 1.00 88.62 394 LEU A CA 1
ATOM 3073 C C . LEU A 1 394 ? -6.366 14.053 19.125 1.00 88.62 394 LEU A C 1
ATOM 3075 O O . LEU A 1 394 ? -5.218 14.045 19.568 1.00 88.62 394 LEU A O 1
ATOM 3079 N N . LEU A 1 395 ? -6.637 14.193 17.825 1.00 85.94 395 LEU A N 1
ATOM 3080 C CA . LEU A 1 395 ? -5.594 14.278 16.812 1.00 85.94 395 LEU A CA 1
ATOM 3081 C C . LEU A 1 395 ? -4.804 15.596 16.957 1.00 85.94 395 LEU A C 1
ATOM 3083 O O . LEU A 1 395 ? -5.424 16.669 16.881 1.00 85.94 395 LEU A O 1
ATOM 3087 N N . PRO A 1 396 ? -3.466 15.560 17.131 1.00 86.50 396 PRO A N 1
ATOM 3088 C CA . PRO A 1 396 ? -2.632 16.761 17.167 1.00 86.50 396 PRO A CA 1
ATOM 3089 C C . PRO A 1 396 ? -2.810 17.628 15.920 1.00 86.50 396 PRO A C 1
ATOM 3091 O O . PRO A 1 396 ? -3.029 17.109 14.828 1.00 86.50 396 PRO A O 1
ATOM 3094 N N . GLU A 1 397 ? -2.746 18.950 16.075 1.00 82.75 397 GLU A N 1
ATOM 3095 C CA . GLU A 1 397 ? -3.043 19.900 14.993 1.00 82.75 397 GLU A CA 1
ATOM 3096 C C . GLU A 1 397 ? -2.088 19.767 13.799 1.00 82.75 397 GLU A C 1
ATOM 3098 O O . GLU A 1 397 ? -2.526 19.833 12.655 1.00 82.75 397 GLU A O 1
ATOM 3103 N N . ASP A 1 398 ? -0.813 19.488 14.059 1.00 76.69 398 ASP A N 1
ATOM 3104 C CA . ASP A 1 398 ? 0.220 19.208 13.058 1.00 76.69 398 ASP A CA 1
ATOM 3105 C C . ASP A 1 398 ? 0.026 17.864 12.338 1.00 76.69 398 ASP A C 1
ATOM 3107 O O . ASP A 1 398 ? 0.588 17.654 11.264 1.00 76.69 398 ASP A O 1
ATOM 3111 N N . LEU A 1 399 ? -0.793 16.974 12.911 1.00 76.12 399 LEU A N 1
ATOM 3112 C CA . LEU A 1 399 ? -1.184 15.692 12.325 1.00 76.12 399 LEU A CA 1
ATOM 3113 C C . LEU A 1 399 ? -2.553 15.725 11.639 1.00 76.12 399 LEU A C 1
ATOM 3115 O O . LEU A 1 399 ? -2.969 14.731 11.031 1.00 76.12 399 LEU A O 1
ATOM 3119 N N . ARG A 1 400 ? -3.267 16.852 11.715 1.00 76.00 400 ARG A N 1
ATOM 3120 C CA . ARG A 1 400 ? -4.501 17.076 10.959 1.00 76.00 400 ARG A CA 1
ATOM 3121 C C . ARG A 1 400 ? -4.141 17.435 9.525 1.00 76.00 400 ARG A C 1
ATOM 3123 O O . ARG A 1 400 ? -3.208 18.189 9.265 1.00 76.00 400 ARG A O 1
ATOM 3130 N N . LEU A 1 401 ? -4.930 16.926 8.586 1.00 62.31 401 LEU A N 1
ATOM 3131 C CA . LEU A 1 401 ? -4.837 17.380 7.207 1.00 62.31 401 LEU A CA 1
ATOM 3132 C C . LEU A 1 401 ? -5.346 18.819 7.191 1.00 62.31 401 LEU A C 1
ATOM 3134 O O . LEU A 1 401 ? -6.513 19.074 7.486 1.00 62.31 401 LEU A O 1
ATOM 3138 N N . ASN A 1 402 ? -4.464 19.783 6.932 1.00 55.03 402 ASN A N 1
ATOM 3139 C CA . ASN A 1 402 ? -4.935 21.139 6.709 1.00 55.03 402 ASN A CA 1
ATOM 3140 C C . ASN A 1 402 ? -5.630 21.187 5.334 1.00 55.03 402 ASN A C 1
ATOM 3142 O O . ASN A 1 402 ? -5.232 20.498 4.392 1.00 55.03 402 ASN A O 1
ATOM 3146 N N . SER A 1 403 ? -6.684 21.998 5.218 1.00 48.84 403 SER A N 1
ATOM 3147 C CA . SER A 1 403 ? -7.497 22.081 3.992 1.00 48.84 403 SER A CA 1
ATOM 3148 C C . SER A 1 403 ? -6.697 22.437 2.730 1.00 48.84 403 SER A C 1
ATOM 3150 O O . SER A 1 403 ? -7.141 22.124 1.625 1.00 48.84 403 SER A O 1
ATOM 3152 N N . LEU A 1 404 ? -5.521 23.058 2.877 1.00 48.28 404 LEU A N 1
ATOM 3153 C CA . LEU A 1 404 ? -4.613 23.381 1.780 1.00 48.28 404 LEU A CA 1
ATOM 3154 C C . LEU A 1 404 ? -3.841 22.133 1.314 1.00 48.28 404 LEU A C 1
ATOM 3156 O O . LEU A 1 404 ? -3.851 21.840 0.129 1.00 48.28 404 LEU A O 1
ATOM 3160 N N . ALA A 1 405 ? -3.262 21.357 2.234 1.00 48.62 405 ALA A N 1
ATOM 3161 C CA . ALA A 1 405 ? -2.483 20.147 1.969 1.00 48.62 405 ALA A CA 1
ATOM 3162 C C . ALA A 1 405 ? -3.335 19.034 1.340 1.00 48.62 405 ALA A C 1
ATOM 3164 O O . ALA A 1 405 ? -2.932 18.450 0.339 1.00 48.62 405 ALA A O 1
ATOM 3165 N N . ALA A 1 406 ? -4.554 18.816 1.850 1.00 44.19 406 ALA A N 1
ATOM 3166 C CA . ALA A 1 406 ? -5.514 17.885 1.246 1.00 44.19 406 ALA A CA 1
ATOM 3167 C C . ALA A 1 406 ? -5.967 18.346 -0.153 1.00 44.19 406 ALA A C 1
ATOM 3169 O O . ALA A 1 406 ? -6.170 17.539 -1.058 1.00 44.19 406 ALA A O 1
ATOM 3170 N N . SER A 1 407 ? -6.099 19.664 -0.363 1.00 44.00 407 SER A N 1
ATOM 3171 C CA . SER A 1 407 ? -6.423 20.213 -1.686 1.00 44.00 407 SER A CA 1
ATOM 3172 C C . SER A 1 407 ? -5.244 20.115 -2.656 1.00 44.00 407 SER A C 1
ATOM 3174 O O . SER A 1 407 ? -5.478 19.907 -3.840 1.00 44.00 407 SER A O 1
ATOM 3176 N N . GLU A 1 408 ? -3.999 20.238 -2.183 1.00 48.16 408 GLU A N 1
ATOM 3177 C CA . GLU A 1 408 ? -2.786 20.064 -2.990 1.00 48.16 408 GLU A CA 1
ATOM 3178 C C . GLU A 1 408 ? -2.572 18.606 -3.409 1.00 48.16 408 GLU A C 1
ATOM 3180 O O . GLU A 1 408 ? -2.238 18.364 -4.564 1.00 48.16 408 GLU A O 1
ATOM 3185 N N . LEU A 1 409 ? -2.880 17.637 -2.544 1.00 46.09 409 LEU A N 1
ATOM 3186 C CA . LEU A 1 409 ? -2.847 16.199 -2.854 1.00 46.09 409 LEU A CA 1
ATOM 3187 C C . LEU A 1 409 ? -3.972 15.749 -3.803 1.00 46.09 409 LEU A C 1
ATOM 3189 O O . LEU A 1 409 ? -3.877 14.695 -4.423 1.00 46.09 409 LEU A O 1
ATOM 3193 N N . LEU A 1 410 ? -5.009 16.575 -3.972 1.00 45.59 410 LEU A N 1
ATOM 3194 C CA . LEU A 1 410 ? -6.042 16.438 -5.004 1.00 45.59 410 LEU A CA 1
ATOM 3195 C C . LEU A 1 410 ? -5.765 17.276 -6.254 1.00 45.59 410 LEU A C 1
ATOM 3197 O O . LEU A 1 410 ? -6.566 17.255 -7.190 1.00 45.59 410 LEU A O 1
ATOM 3201 N N . ARG A 1 411 ? -4.663 18.035 -6.312 1.00 46.06 411 ARG A N 1
ATOM 3202 C CA . ARG A 1 411 ? -4.253 18.659 -7.575 1.00 46.06 411 ARG A CA 1
ATOM 3203 C C . ARG A 1 411 ? -3.709 17.550 -8.458 1.00 46.06 411 ARG A C 1
ATOM 3205 O O . ARG A 1 411 ? -2.865 16.801 -7.974 1.00 46.06 411 ARG A O 1
ATOM 3212 N N . PRO A 1 412 ? -4.164 17.429 -9.719 1.00 44.62 412 PRO A N 1
ATOM 3213 C CA . PRO A 1 412 ? -3.694 16.391 -10.627 1.00 44.62 412 PRO A CA 1
ATOM 3214 C C . PRO A 1 412 ? -2.175 16.239 -10.529 1.00 44.62 412 PRO A C 1
ATOM 3216 O O . PRO A 1 412 ? -1.482 17.249 -10.513 1.00 44.62 412 PRO A O 1
ATOM 3219 N N . ALA A 1 413 ? -1.642 15.014 -10.502 1.00 40.66 413 ALA A N 1
ATOM 3220 C CA . ALA A 1 413 ? -0.189 14.780 -10.471 1.00 40.66 413 ALA A CA 1
ATOM 3221 C C . ALA A 1 413 ? 0.575 15.474 -11.628 1.00 40.66 413 ALA A C 1
ATOM 3223 O O . ALA A 1 413 ? 1.788 15.615 -11.577 1.00 40.66 413 ALA A O 1
ATOM 3224 N N . THR A 1 414 ? -0.145 15.935 -12.657 1.00 39.09 414 THR A N 1
ATOM 3225 C CA . THR A 1 414 ? 0.341 16.789 -13.748 1.00 39.09 414 THR A CA 1
ATOM 3226 C C . THR A 1 414 ? 0.487 18.270 -13.369 1.00 39.09 414 THR A C 1
ATOM 3228 O O . THR A 1 414 ? 0.803 19.077 -14.237 1.00 39.09 414 THR A O 1
ATOM 3231 N N . ASP A 1 415 ? 0.199 18.670 -12.127 1.00 40.38 415 ASP A N 1
ATOM 3232 C CA . ASP A 1 415 ? 0.375 20.036 -11.638 1.00 40.38 415 ASP A CA 1
ATOM 3233 C C . ASP A 1 415 ? 1.836 20.245 -11.206 1.00 40.38 415 ASP A C 1
ATOM 3235 O O . ASP A 1 415 ? 2.262 19.712 -10.173 1.00 40.38 415 ASP A O 1
ATOM 3239 N N . PRO A 1 416 ? 2.620 21.050 -11.950 1.00 42.72 416 PRO A N 1
ATOM 3240 C CA . PRO A 1 416 ? 4.022 21.299 -11.633 1.00 42.72 416 PRO A CA 1
ATOM 3241 C C . PRO A 1 416 ? 4.217 21.875 -10.225 1.00 42.72 416 PRO A C 1
ATOM 3243 O O . PRO A 1 416 ? 5.292 21.723 -9.651 1.00 42.72 416 PRO A O 1
ATOM 3246 N N . ALA A 1 417 ? 3.195 22.517 -9.644 1.00 37.09 417 ALA A N 1
ATOM 3247 C CA . ALA A 1 417 ? 3.263 23.097 -8.309 1.00 37.09 417 ALA A CA 1
ATOM 3248 C C . ALA A 1 417 ? 3.363 22.038 -7.197 1.00 37.09 417 ALA A C 1
ATOM 3250 O O . ALA A 1 417 ? 4.053 22.289 -6.214 1.00 37.09 417 ALA A O 1
ATOM 3251 N N . LEU A 1 418 ? 2.758 20.853 -7.356 1.00 38.72 418 LEU A N 1
ATOM 3252 C CA . LEU A 1 418 ? 2.794 19.783 -6.346 1.00 38.72 418 LEU A CA 1
ATOM 3253 C C . LEU A 1 418 ? 4.162 19.083 -6.310 1.00 38.72 418 LEU A C 1
ATOM 3255 O O . LEU A 1 418 ? 4.737 18.880 -5.241 1.00 38.72 418 LEU A O 1
ATOM 3259 N N . ALA A 1 419 ? 4.740 18.811 -7.485 1.00 39.31 419 ALA A N 1
ATOM 3260 C CA . ALA A 1 419 ? 6.117 18.326 -7.612 1.00 39.31 419 ALA A CA 1
ATOM 3261 C C . ALA A 1 419 ? 7.137 19.354 -7.081 1.00 39.31 419 ALA A C 1
ATOM 3263 O O . ALA A 1 419 ? 8.151 18.994 -6.483 1.00 39.31 419 ALA A O 1
ATOM 3264 N N . VAL A 1 420 ? 6.846 20.650 -7.250 1.00 37.59 420 VAL A N 1
ATOM 3265 C CA . VAL A 1 420 ? 7.641 21.760 -6.710 1.00 37.59 420 VAL A CA 1
ATOM 3266 C C . VAL A 1 420 ? 7.439 21.954 -5.205 1.00 37.59 420 VAL A C 1
ATOM 3268 O O . VAL A 1 420 ? 8.396 22.380 -4.566 1.00 37.59 420 VAL A O 1
ATOM 3271 N N . ALA A 1 421 ? 6.275 21.634 -4.627 1.00 36.38 421 ALA A N 1
ATOM 3272 C CA . ALA A 1 421 ? 5.979 21.737 -3.192 1.00 36.38 421 ALA A CA 1
ATOM 3273 C C . ALA A 1 421 ? 6.615 20.589 -2.391 1.00 36.38 421 ALA A C 1
ATOM 3275 O O . ALA A 1 421 ? 7.379 20.845 -1.456 1.00 36.38 421 ALA A O 1
ATOM 3276 N N . LEU A 1 422 ? 6.444 19.343 -2.855 1.00 36.72 422 LEU A N 1
ATOM 3277 C CA . LEU A 1 422 ? 7.226 18.187 -2.388 1.00 36.72 422 LEU A CA 1
ATOM 3278 C C . LEU A 1 422 ? 8.732 18.426 -2.585 1.00 36.72 422 LEU A C 1
ATOM 3280 O O . LEU A 1 422 ? 9.559 17.978 -1.791 1.00 36.72 422 LEU A O 1
ATOM 3284 N N . GLY A 1 423 ? 9.081 19.217 -3.604 1.00 35.66 423 GLY A N 1
ATOM 3285 C CA . GLY A 1 423 ? 10.437 19.660 -3.875 1.00 35.66 423 GLY A CA 1
ATOM 3286 C C . GLY A 1 423 ? 10.976 20.860 -3.109 1.00 35.66 423 GLY A C 1
ATOM 3287 O O . GLY A 1 423 ? 12.187 21.021 -2.964 1.00 35.66 423 GLY A O 1
ATOM 3288 N N . ALA A 1 424 ? 10.105 21.722 -2.600 1.00 34.47 424 ALA A N 1
ATOM 3289 C CA . ALA A 1 424 ? 10.463 22.868 -1.778 1.00 34.47 424 ALA A CA 1
ATOM 3290 C C . ALA A 1 424 ? 10.776 22.412 -0.352 1.00 34.47 424 ALA A C 1
ATOM 3292 O O . ALA A 1 424 ? 11.772 22.869 0.205 1.00 34.47 424 ALA A O 1
ATOM 3293 N N . MET A 1 425 ? 10.046 21.407 0.147 1.00 34.84 425 MET A N 1
ATOM 3294 C CA . MET A 1 425 ? 10.371 20.674 1.379 1.00 34.84 425 MET A CA 1
ATOM 3295 C C . MET A 1 425 ? 11.785 20.063 1.377 1.00 34.84 425 MET A C 1
ATOM 3297 O O . MET A 1 425 ? 12.335 19.777 2.435 1.00 34.84 425 MET A O 1
ATOM 3301 N N . LEU A 1 426 ? 12.403 19.886 0.204 1.00 32.09 426 LEU A N 1
ATOM 3302 C CA . LEU A 1 426 ? 13.769 19.369 0.059 1.00 32.09 426 LEU A CA 1
ATOM 3303 C C . LEU A 1 426 ? 14.848 20.446 0.017 1.00 32.09 426 LEU A C 1
ATOM 3305 O O . LEU A 1 426 ? 16.003 20.163 0.325 1.00 32.09 426 LEU A O 1
ATOM 3309 N N . ARG A 1 427 ? 14.493 21.674 -0.375 1.00 34.59 427 ARG A N 1
ATOM 3310 C CA . ARG A 1 427 ? 15.458 22.760 -0.604 1.00 34.59 427 ARG A CA 1
ATOM 3311 C C . ARG A 1 427 ? 15.921 23.442 0.678 1.00 34.59 427 ARG A C 1
ATOM 3313 O O . ARG A 1 427 ? 17.071 23.865 0.725 1.00 34.59 427 ARG A O 1
ATOM 3320 N N . GLU A 1 428 ? 15.088 23.516 1.714 1.00 32.50 428 GLU A N 1
ATOM 3321 C CA . GLU A 1 428 ? 15.487 24.140 2.988 1.00 32.50 428 GLU A CA 1
ATOM 3322 C C . GLU A 1 428 ? 16.564 23.343 3.747 1.00 32.50 428 GLU A C 1
ATOM 3324 O O . GLU A 1 428 ? 17.260 23.911 4.579 1.00 32.50 428 GLU A O 1
ATOM 3329 N N . VAL A 1 429 ? 16.787 22.068 3.406 1.00 33.19 429 VAL A N 1
ATOM 3330 C CA . VAL A 1 429 ? 17.745 21.186 4.102 1.00 33.19 429 VAL A CA 1
ATOM 3331 C C . VAL A 1 429 ? 19.098 21.073 3.378 1.00 33.19 429 VAL A C 1
ATOM 3333 O O . VAL A 1 429 ? 20.110 20.781 4.009 1.00 33.19 429 VAL A O 1
ATOM 3336 N N . CYS A 1 430 ? 19.178 21.366 2.075 1.00 28.91 430 CYS A N 1
ATOM 3337 C CA . CYS A 1 430 ? 20.453 21.335 1.340 1.00 28.91 430 CYS A CA 1
ATOM 3338 C C . CYS A 1 430 ? 21.385 22.525 1.634 1.00 28.91 430 CYS A C 1
ATOM 3340 O O . CYS A 1 430 ? 22.531 22.491 1.204 1.00 28.91 430 CYS A O 1
ATOM 3342 N N . ASN A 1 431 ? 20.921 23.560 2.342 1.00 26.53 431 ASN A N 1
ATOM 3343 C CA . ASN A 1 431 ? 21.722 24.753 2.643 1.00 26.53 431 ASN A CA 1
ATOM 3344 C C . ASN A 1 431 ? 22.435 24.713 4.013 1.00 26.53 431 ASN A C 1
ATOM 3346 O O . ASN A 1 431 ? 23.089 25.692 4.367 1.00 26.53 431 ASN A O 1
ATOM 3350 N N . GLU A 1 432 ? 22.347 23.611 4.771 1.00 26.91 432 GLU A N 1
ATOM 3351 C CA . GLU A 1 432 ? 23.044 23.442 6.066 1.00 26.91 432 GLU A CA 1
ATOM 3352 C C . GLU A 1 432 ? 23.956 22.194 6.147 1.00 26.91 432 GLU A C 1
ATOM 3354 O O . GLU A 1 432 ? 24.288 21.722 7.237 1.00 26.91 432 GLU A O 1
ATOM 3359 N N . LEU A 1 433 ? 24.423 21.689 4.999 1.00 30.28 433 LEU A N 1
ATOM 3360 C CA . LEU A 1 433 ? 25.558 20.758 4.872 1.00 30.28 433 LEU A CA 1
ATOM 3361 C C . LEU A 1 433 ? 26.573 21.329 3.878 1.00 30.28 433 LEU A C 1
ATOM 3363 O O . LEU A 1 433 ? 27.776 21.016 4.038 1.00 30.28 433 LEU A O 1
#

pLDDT: mean 74.29, std 18.97, range [26.53, 96.56]

Foldseek 3Di:
DDDDPPPPPDDPDDPDPPDLLLLLLLLQLLVLLVQLLQAQPAGFWAWLLLAFPLLSVLNVLSVVSNQVLCVVVQKHWDWDFDDDDPPPDPDRGTITGIDHHPVDPGGDHSVVSLVSSQVSLVVQVVDDDDAQVLLLLLLVLLLVLCCVLCVVPAPSVCSNVAAEEEDDCPPDLVCLVVLQDWAADLVNSYTYHHPLVPDDPSNVVVCCVQVVRPDSSSVSSLSRLCSLQVVLLRVVLNSLSRLCVVQAPAPLRSPQSQLSLLLRLLSSLSSLVVPPPDSNSSSSSSSSSLVSLLSSLLQVLCVDPLNPLLLVLLVVCLQLSNLSHSQVVLVVVPDVSSVSSVSSSSSNSNNLSCVFDDVVQDSVSSSLSVCLSSPSPCYDNCSDPVVSVSSVVSRDPSSGCDPVNSVLSNPRSNPVVSSVVSSVSVVVPVVPD

Secondary structure (DSSP, 8-state):
------------S----S-HHHHHHHHHHHHHHHHHHH-SSSTTEE-STTS-HHHHHHHHHHHHHHHHHHHHTT-EEEEEEPPPPSS------EEEEEE-STT--SPPPHHHHHHHHHHHHGGGGG----HHHHHHHHHHHHHHHHHHHHTTTS--GGGGG-EEEEPP----TTTHHHHTS-EEETTTTEEEE--GGG--HHHHHHHHHHH---SHHHHHHHHHHHHHHTHHHHHHHHHHHHHHHHH---TTTT--HHHHHHHHHHHHHHHHHH-TTS-TTHHHHHHHHHHHHHHHHHHHHHHSTTHHHHHHHHHHHHHTTT-S-THHHHHTT-HHHHHHHHHHHHHHHHHHHHHSSSSSPPHHHHHHHHHHHT-TT--S-TTSHHHHHHHHHHS-GGGS--HHHHHHHTS-TT-HHHHHHHHHHHHTTTT--

Organism: Polarella glacialis (NCBI:txid89957)

Radius of gyration: 22.23 Å; chains: 1; bounding box: 50×80×59 Å

Sequence (433 aa):
MEAAEFTSSTTKGCEDHDSECFWAIAATAVFLEHLLSLDADKPGDFLPSSLSWSAASLLQAALPAILRELNAHGAEILRKPMDASPEGSVTEQITYCVACPPDSKGPVSNQELRRLLADVCAPLERMELDWLPSLSRTVTDISEVLQELMGDWLDVSGLHETKVQHAVMFNEDWSTPYEVCWQADGAGRCIIMPDVPNFTERRFGHFADHMGHLCRGQTLLYQYLGTSVIPCHEVLHLVQHLHGQLHDPDPRSYAMEHDASRLNYVLLWHVLERRRNKPGWTKWVIMLEGLNRTLWAQKKLHSTSIGLSACEAYRRWADSFGIISPCDTFAEAGDEQALQLESLVKSIVAGEALTVGTLPPSREHLMALLRTAFDPGRCGDVYSPENSSLTSSLLPEDLRLNSLAASELLRPATDPALAVALGAMLREVCNEL